Protein AF-A0A077Z0P8-F1 (afdb_monomer)

Foldseek 3Di:
DDDDDDDDDDDDDDDDDDDDDDDDDDDDPPPPPPDDDPDPPPVVVVVVVVVVVVVVVVVVVVVVVVVVVVVVVVVVVVVVVVVVVVVVVVVVVVVVVVVVVVVVVVVVVVVVVVVVVVVVVVVVVVVVVVVVVVVVVVVVVVVVVVVVVVVVVVVVVVVVVVVVVVVVVVVVVPDDPDDDPDPVSVVVVVVVVVVVVVVVVVVVVVVVVVVVVVVVVVVVVVVVVVVVVVVVVVVVVVVVVVVVVVVVVVVVVVVVVVVVVVVVVVVVVVVVVVVVVVVVVVVVVVVVVVVVVVVVVVVVVVVVVVVVVVVVVVVVVVVVVVVVVVVVVVVVVVVVVVVCVVVLDLDDPVPDQAAPPPRHGDDPVFDWDAAPPSNGTHTPVQQVAWFQDDPVGDTTTHGPQVCCVRPVPDDHPPPPDDPPVVVPDD

Mean predicted aligned error: 21.35 Å

Organism: Trichuris trichiura (NCBI:txid36087)

Structure (mmCIF, N/CA/C/O backbone):
data_AF-A0A077Z0P8-F1
#
_entry.id   AF-A0A077Z0P8-F1
#
loop_
_atom_site.group_PDB
_atom_site.id
_atom_site.type_symbol
_atom_site.label_atom_id
_atom_site.label_alt_id
_atom_site.label_comp_id
_atom_site.label_asym_id
_atom_site.label_entity_id
_atom_site.label_seq_id
_atom_site.pdbx_PDB_ins_code
_atom_site.Cartn_x
_atom_site.Cartn_y
_atom_site.Cartn_z
_atom_site.occupancy
_atom_site.B_iso_or_equiv
_atom_site.auth_seq_id
_atom_site.auth_comp_id
_atom_site.auth_asym_id
_atom_site.auth_atom_id
_atom_site.pdbx_PDB_model_num
ATOM 1 N N . MET A 1 1 ? 23.630 9.227 33.279 1.00 38.22 1 MET A N 1
ATOM 2 C CA . MET A 1 1 ? 24.597 8.148 33.569 1.00 38.22 1 MET A CA 1
ATOM 3 C C . MET A 1 1 ? 25.854 8.405 32.758 1.00 38.22 1 MET A C 1
ATOM 5 O O . MET A 1 1 ? 25.753 8.864 31.633 1.00 38.22 1 MET A O 1
ATOM 9 N N . SER A 1 2 ? 26.994 8.218 33.411 1.00 38.59 2 SER A N 1
ATOM 10 C CA . SER A 1 2 ? 28.373 8.540 33.034 1.00 38.59 2 SER A CA 1
ATOM 11 C C . SER A 1 2 ? 28.787 8.212 31.594 1.00 38.59 2 SER A C 1
ATOM 13 O O . SER A 1 2 ? 28.358 7.186 31.083 1.00 38.59 2 SER A O 1
ATOM 15 N N . LEU A 1 3 ? 29.704 9.015 31.022 1.00 38.91 3 LEU A N 1
ATOM 16 C CA . LEU A 1 3 ? 31.008 8.633 30.412 1.00 38.91 3 LEU A CA 1
ATOM 17 C C . LEU A 1 3 ? 31.513 9.781 29.493 1.00 38.91 3 LEU A C 1
ATOM 19 O O . LEU A 1 3 ? 30.817 10.198 28.581 1.00 38.91 3 LEU A O 1
ATOM 23 N N . ARG A 1 4 ? 32.574 10.505 29.899 1.00 39.53 4 ARG A N 1
ATOM 24 C CA . ARG A 1 4 ? 33.998 10.393 29.461 1.00 39.53 4 ARG A CA 1
ATOM 25 C C . ARG A 1 4 ? 34.248 10.967 28.054 1.00 39.53 4 ARG A C 1
ATOM 27 O O . ARG A 1 4 ? 33.752 10.437 27.080 1.00 39.53 4 ARG A O 1
ATOM 34 N N . ARG A 1 5 ? 34.905 12.130 27.919 1.00 34.75 5 ARG A N 1
ATOM 35 C CA . ARG A 1 5 ? 36.378 12.331 27.855 1.00 34.75 5 ARG A CA 1
ATOM 36 C C . ARG A 1 5 ? 37.092 11.320 26.949 1.00 34.75 5 ARG A C 1
ATOM 38 O O . ARG A 1 5 ? 37.347 10.200 27.378 1.00 34.75 5 ARG A O 1
ATOM 45 N N . SER A 1 6 ? 37.548 11.795 25.793 1.00 40.69 6 SER A N 1
ATOM 46 C CA . SER A 1 6 ? 38.670 11.220 25.049 1.00 40.69 6 SER A CA 1
ATOM 47 C C . SER A 1 6 ? 39.516 12.346 24.458 1.00 40.69 6 SER A C 1
ATOM 49 O O . SER A 1 6 ? 39.165 12.999 23.481 1.00 40.69 6 SER A O 1
ATOM 51 N N . SER A 1 7 ? 40.615 12.584 25.157 1.00 35.91 7 SER A N 1
ATOM 52 C CA . SER A 1 7 ? 41.835 13.266 24.750 1.00 35.91 7 SER A CA 1
ATOM 53 C C . SER A 1 7 ? 42.770 12.313 23.995 1.00 35.91 7 SER A C 1
ATOM 55 O O . SER A 1 7 ? 42.754 11.118 24.275 1.00 35.91 7 SER A O 1
ATOM 57 N N . SER A 1 8 ? 43.683 12.901 23.211 1.00 34.12 8 SER A N 1
ATOM 58 C CA . SER A 1 8 ? 44.995 12.364 22.800 1.00 34.12 8 SER A CA 1
ATOM 59 C C . SER A 1 8 ? 45.061 11.397 21.614 1.00 34.12 8 SER A C 1
ATOM 61 O O . SER A 1 8 ? 44.601 10.265 21.699 1.00 34.12 8 SER A O 1
ATOM 63 N N . CYS A 1 9 ? 45.765 11.846 20.568 1.00 35.25 9 CYS A N 1
ATOM 64 C CA . CYS A 1 9 ? 46.967 11.258 19.937 1.00 35.25 9 CYS A CA 1
ATOM 65 C C . CYS A 1 9 ? 47.122 11.937 18.559 1.00 35.25 9 CYS A C 1
ATOM 67 O O . CYS A 1 9 ? 46.126 12.186 17.898 1.00 35.25 9 CYS A O 1
ATOM 69 N N . GLY A 1 10 ? 48.284 12.302 18.032 1.00 32.56 10 GLY A N 1
ATOM 70 C CA . GLY A 1 10 ? 49.670 12.039 18.384 1.00 32.56 10 GLY A CA 1
ATOM 71 C C . GLY A 1 10 ? 50.499 12.307 17.118 1.00 32.56 10 GLY A C 1
ATOM 72 O O . GLY A 1 10 ? 50.055 11.993 16.020 1.00 32.56 10 GLY A O 1
ATOM 73 N N . ASN A 1 11 ? 51.650 12.953 17.303 1.00 33.56 11 ASN A N 1
ATOM 74 C CA . ASN A 1 11 ? 52.749 13.204 16.365 1.00 33.56 11 ASN A CA 1
ATOM 75 C C . ASN A 1 11 ? 52.783 12.389 15.064 1.00 33.56 11 ASN A C 1
ATOM 77 O O . ASN A 1 11 ? 52.779 11.166 15.124 1.00 33.56 11 ASN A O 1
ATOM 81 N N . LEU A 1 12 ? 53.075 13.068 13.950 1.00 36.06 12 LEU A N 1
ATOM 82 C CA . LEU A 1 12 ? 53.905 12.531 12.867 1.00 36.06 12 LEU A CA 1
ATOM 83 C C . LEU A 1 12 ? 54.730 13.667 12.245 1.00 36.06 12 LEU A C 1
ATOM 85 O O . LEU A 1 12 ? 54.319 14.379 11.335 1.00 36.06 12 LEU A O 1
ATOM 89 N N . SER A 1 13 ? 55.921 13.831 12.808 1.00 32.25 13 SER A N 1
ATOM 90 C CA . SER A 1 13 ? 57.097 14.393 12.159 1.00 32.25 13 SER A CA 1
ATOM 91 C C . SER A 1 13 ? 57.524 13.482 11.007 1.00 32.25 13 SER A C 1
ATOM 93 O O . SER A 1 13 ? 57.801 12.307 11.246 1.00 32.25 13 SER A O 1
ATOM 95 N N . CYS A 1 14 ? 57.645 14.018 9.793 1.00 35.28 14 CYS A N 1
ATOM 96 C CA . CYS A 1 14 ? 58.305 13.329 8.688 1.00 35.28 14 CYS A CA 1
ATOM 97 C C . CYS A 1 14 ? 59.230 14.298 7.945 1.00 35.28 14 CYS A C 1
ATOM 99 O O . CYS A 1 14 ? 58.798 15.120 7.142 1.00 35.28 14 CYS A O 1
ATOM 101 N N . SER A 1 15 ? 60.522 14.183 8.245 1.00 39.72 15 SER A N 1
ATOM 102 C CA . SER A 1 15 ? 61.618 14.604 7.372 1.00 39.72 15 SER A CA 1
ATOM 103 C C . SER A 1 15 ? 61.638 13.751 6.099 1.00 39.72 15 SER A C 1
ATOM 105 O O . SER A 1 15 ? 61.259 12.579 6.152 1.00 39.72 15 SER A O 1
ATOM 107 N N . PRO A 1 16 ? 62.249 14.256 5.017 1.00 44.53 16 PRO A N 1
ATOM 108 C CA . PRO A 1 16 ? 63.004 13.385 4.129 1.00 44.53 16 PRO A CA 1
ATOM 109 C C . PRO A 1 16 ? 64.458 13.854 3.997 1.00 44.53 16 PRO A C 1
ATOM 111 O O . PRO A 1 16 ? 64.756 14.946 3.518 1.00 44.53 16 PRO A O 1
ATOM 114 N N . GLN A 1 17 ? 65.370 12.972 4.408 1.00 32.44 17 GLN A N 1
ATOM 115 C CA . GLN A 1 17 ? 66.719 12.876 3.859 1.00 32.44 17 GLN A CA 1
ATOM 116 C C . GLN A 1 17 ? 66.645 12.105 2.533 1.00 32.44 17 GLN A C 1
ATOM 118 O O . GLN A 1 17 ? 66.150 10.983 2.523 1.00 32.44 17 GLN A O 1
ATOM 123 N N . ALA A 1 18 ? 67.171 12.681 1.453 1.00 35.78 18 ALA A N 1
ATOM 124 C CA . ALA A 1 18 ? 67.767 11.988 0.300 1.00 35.78 18 ALA A CA 1
ATOM 125 C C . ALA A 1 18 ? 68.418 13.075 -0.578 1.00 35.78 18 ALA A C 1
ATOM 127 O O . ALA A 1 18 ? 67.741 13.969 -1.069 1.00 35.78 18 ALA A O 1
ATOM 128 N N . ALA A 1 19 ? 69.743 13.218 -0.544 1.00 31.80 19 ALA A N 1
ATOM 129 C CA . ALA A 1 19 ? 70.678 12.522 -1.433 1.00 31.80 19 ALA A CA 1
ATOM 130 C C . ALA A 1 19 ? 70.505 12.958 -2.900 1.00 31.80 19 ALA A C 1
ATOM 132 O O . ALA A 1 19 ? 69.598 12.519 -3.599 1.00 31.80 19 ALA A O 1
ATOM 133 N N . GLY A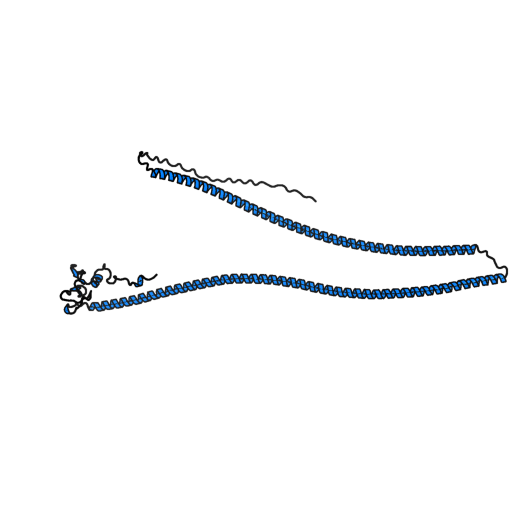 1 20 ? 71.400 13.840 -3.347 1.00 34.22 20 GLY A N 1
ATOM 134 C CA . GLY A 1 20 ? 71.444 14.368 -4.707 1.00 34.22 20 GLY A CA 1
ATOM 135 C C . GLY A 1 20 ? 72.741 15.132 -4.938 1.00 34.22 20 GLY A C 1
ATOM 136 O O . GLY A 1 20 ? 72.753 16.358 -4.979 1.00 34.22 20 GLY A O 1
ATOM 137 N N . GLU A 1 21 ? 73.845 14.390 -5.023 1.00 31.91 21 GLU A N 1
ATOM 138 C CA . GLU A 1 21 ? 75.132 14.868 -5.523 1.00 31.91 21 GLU A CA 1
ATOM 139 C C . GLU A 1 21 ? 74.957 15.480 -6.920 1.00 31.91 21 GLU A C 1
ATOM 141 O O . GLU A 1 21 ? 74.566 14.795 -7.863 1.00 31.91 21 GLU A O 1
ATOM 146 N N . GLN A 1 22 ? 75.292 16.762 -7.083 1.00 36.78 22 GLN A N 1
ATOM 147 C CA . GLN A 1 22 ? 75.538 17.346 -8.400 1.00 36.78 22 GLN A CA 1
ATOM 148 C C . GLN A 1 22 ? 76.934 17.964 -8.450 1.00 36.78 22 GLN A C 1
ATOM 150 O O . GLN A 1 22 ? 77.203 19.056 -7.958 1.00 36.78 22 GLN A O 1
ATOM 155 N N . ALA A 1 23 ? 77.820 17.149 -9.023 1.00 36.00 23 ALA A N 1
ATOM 156 C CA . ALA A 1 23 ? 78.874 17.483 -9.971 1.00 36.00 23 ALA A CA 1
ATOM 157 C C . ALA A 1 23 ? 79.543 18.864 -9.841 1.00 36.00 23 ALA A C 1
ATOM 159 O O . ALA A 1 23 ? 79.061 19.887 -10.323 1.00 36.00 23 ALA A O 1
ATOM 160 N N . LYS A 1 24 ? 80.773 18.824 -9.315 1.00 35.16 24 LYS A N 1
ATOM 161 C CA . LYS A 1 24 ? 81.827 19.814 -9.559 1.00 35.16 24 LYS A CA 1
ATOM 162 C C . LYS A 1 24 ? 81.966 20.070 -11.066 1.00 35.16 24 LYS A C 1
ATOM 164 O O . LYS A 1 24 ? 82.377 19.188 -11.816 1.00 35.16 24 LYS A O 1
ATOM 169 N N . SER A 1 25 ? 81.674 21.294 -11.489 1.00 39.28 25 SER A N 1
ATOM 170 C CA . SER A 1 25 ? 82.058 21.830 -12.795 1.00 39.28 25 SER A CA 1
ATOM 171 C C . SER A 1 25 ? 83.590 21.833 -12.937 1.00 39.28 25 SER A C 1
ATOM 173 O O . SER A 1 25 ? 84.263 22.345 -12.035 1.00 39.28 25 SER A O 1
ATOM 175 N N . PRO A 1 26 ? 84.171 21.310 -14.033 1.00 39.56 26 PRO A N 1
ATOM 176 C CA . PRO A 1 26 ? 85.598 21.435 -14.281 1.00 39.56 26 PRO A CA 1
ATOM 177 C C . PRO A 1 26 ? 85.924 22.879 -14.676 1.00 39.56 26 PRO A C 1
ATOM 179 O O . PRO A 1 26 ? 85.150 23.548 -15.362 1.00 39.56 26 PRO A O 1
ATOM 182 N N . SER A 1 27 ? 87.076 23.356 -14.208 1.00 39.62 27 SER A N 1
ATOM 183 C CA . SER A 1 27 ? 87.611 24.677 -14.519 1.00 39.62 27 SER A CA 1
ATOM 184 C C . SER A 1 27 ? 87.695 24.914 -16.034 1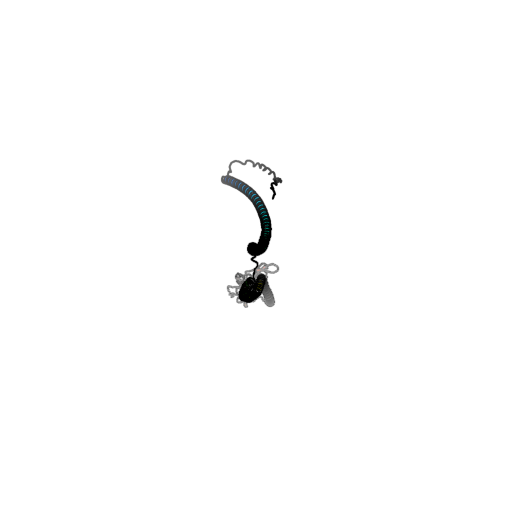.00 39.62 27 SER A C 1
ATOM 186 O O . SER A 1 27 ? 88.035 23.994 -16.788 1.00 39.62 27 SER A O 1
ATOM 188 N N . PRO A 1 28 ? 87.445 26.143 -16.516 1.00 42.84 28 PRO A N 1
ATOM 189 C CA . PRO A 1 28 ? 87.799 26.481 -17.878 1.00 42.84 28 PRO A CA 1
ATOM 190 C C . PRO A 1 28 ? 89.328 26.492 -17.958 1.00 42.84 28 PRO A C 1
ATOM 192 O O . PRO A 1 28 ? 90.009 27.205 -17.218 1.00 42.84 28 PRO A O 1
ATOM 195 N N 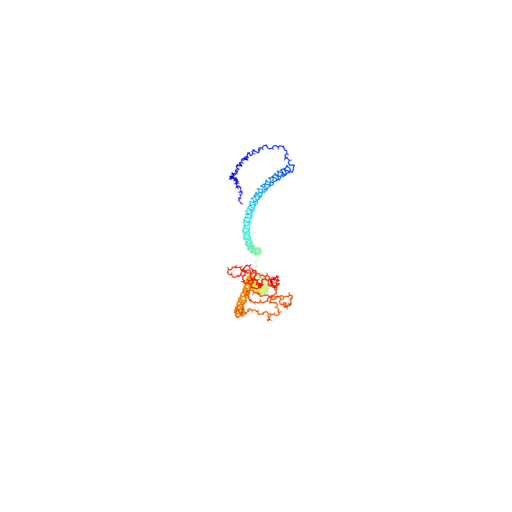. ARG A 1 29 ? 89.882 25.660 -18.845 1.00 41.78 29 ARG A N 1
ATOM 196 C CA . ARG A 1 29 ? 91.283 25.754 -19.254 1.00 41.78 29 ARG A CA 1
ATOM 197 C C . ARG A 1 29 ? 91.538 27.185 -19.724 1.00 41.78 29 ARG A C 1
ATOM 199 O O . ARG A 1 29 ? 90.921 27.629 -20.688 1.00 41.78 29 ARG A O 1
ATOM 206 N N . ASN A 1 30 ? 92.459 27.868 -19.048 1.00 35.59 30 ASN A N 1
ATOM 207 C CA . ASN A 1 30 ? 93.072 29.106 -19.511 1.00 35.59 30 ASN A CA 1
ATOM 208 C C . ASN A 1 30 ? 93.687 28.865 -20.897 1.00 35.59 30 ASN A C 1
ATOM 210 O O . ASN A 1 30 ? 94.819 28.395 -21.009 1.00 35.59 30 ASN A O 1
ATOM 214 N N . PHE A 1 31 ? 92.943 29.182 -21.955 1.00 39.25 31 PHE A N 1
ATOM 215 C CA . PHE A 1 31 ? 93.538 29.474 -23.248 1.00 39.25 31 PHE A CA 1
ATOM 216 C C . PHE A 1 31 ? 94.180 30.852 -23.133 1.00 39.25 31 PHE A C 1
ATOM 218 O O . PHE A 1 31 ? 93.516 31.885 -23.195 1.00 39.25 31 PHE A O 1
ATOM 225 N N . VAL A 1 32 ? 95.493 30.847 -22.917 1.00 36.50 32 VAL A N 1
ATOM 226 C CA . VAL A 1 32 ? 96.351 32.011 -23.116 1.00 36.50 32 VAL A CA 1
ATOM 227 C C . VAL A 1 32 ? 96.310 32.327 -24.610 1.00 36.50 32 VAL A C 1
ATOM 229 O O . VAL A 1 32 ? 97.065 31.758 -25.397 1.00 36.50 32 VAL A O 1
ATOM 232 N N . PHE A 1 33 ? 95.391 33.202 -25.018 1.00 40.00 33 PHE A N 1
ATOM 233 C CA . PHE A 1 33 ? 95.512 33.873 -26.302 1.00 40.00 33 PHE A CA 1
ATOM 234 C C . PHE A 1 33 ? 96.667 34.860 -26.182 1.00 40.00 33 PHE A C 1
ATOM 236 O O . PHE A 1 33 ? 96.630 35.827 -25.418 1.00 40.00 33 PHE A O 1
ATOM 243 N N . ASN A 1 34 ? 97.729 34.543 -26.914 1.00 42.31 34 ASN A N 1
ATOM 244 C CA . ASN A 1 34 ? 98.865 35.411 -27.134 1.00 42.31 34 ASN A CA 1
ATOM 245 C C . ASN A 1 34 ? 98.365 36.805 -27.535 1.00 42.31 34 ASN A C 1
ATOM 247 O O . ASN A 1 34 ? 97.546 36.942 -28.445 1.00 42.31 34 ASN A O 1
ATOM 251 N N . ARG A 1 35 ? 98.868 37.830 -26.841 1.00 37.22 35 ARG A N 1
ATOM 252 C CA . ARG A 1 35 ? 98.646 39.240 -27.160 1.00 37.22 35 ARG A CA 1
ATOM 253 C C . ARG A 1 35 ? 99.106 39.511 -28.592 1.00 37.22 35 ARG A C 1
ATOM 255 O O . ARG A 1 35 ? 100.300 39.650 -28.839 1.00 37.22 35 ARG A O 1
ATOM 262 N N . LEU A 1 36 ? 98.156 39.645 -29.509 1.00 40.66 36 LEU A N 1
ATOM 263 C CA . LEU A 1 36 ? 98.349 40.368 -30.758 1.00 40.66 36 LEU A CA 1
ATOM 264 C C . LEU A 1 36 ? 97.835 41.792 -30.547 1.00 40.66 36 LEU A C 1
ATOM 266 O O . LEU A 1 36 ? 96.640 42.035 -30.428 1.00 40.66 36 LEU A O 1
ATOM 270 N N . SER A 1 37 ? 98.806 42.692 -30.398 1.00 42.97 37 SER A N 1
ATOM 271 C CA . SER A 1 37 ? 98.810 44.078 -30.873 1.00 42.97 37 SER A CA 1
ATOM 272 C C . SER A 1 37 ? 97.456 44.782 -31.047 1.00 42.97 37 SER A C 1
ATOM 274 O O . SER A 1 37 ? 96.727 44.571 -32.014 1.00 42.97 37 SER A O 1
ATOM 276 N N . SER A 1 38 ? 97.235 45.750 -30.162 1.00 44.50 38 SER A N 1
ATOM 277 C CA . SER A 1 38 ? 96.490 46.991 -30.384 1.00 44.50 38 SER A CA 1
ATOM 278 C C . SER A 1 38 ? 96.561 47.496 -31.836 1.00 44.50 38 SER A C 1
ATOM 280 O O . SER A 1 38 ? 97.619 47.963 -32.258 1.00 44.50 38 SER A O 1
ATOM 282 N N . SER A 1 39 ? 95.458 47.386 -32.592 1.00 48.31 39 SER A N 1
ATOM 283 C CA . SER A 1 39 ? 95.096 48.242 -33.754 1.00 48.31 39 SER A CA 1
ATOM 284 C C . SER A 1 39 ? 93.914 47.728 -34.602 1.00 48.31 39 SER A C 1
ATOM 286 O O . SER A 1 39 ? 93.528 48.407 -35.547 1.00 48.31 39 SER A O 1
ATOM 288 N N . LEU A 1 40 ? 93.264 46.607 -34.258 1.00 51.81 40 LEU A N 1
ATOM 289 C CA . LEU A 1 40 ? 92.013 46.162 -34.904 1.00 51.81 40 LEU A CA 1
ATOM 290 C C . LEU A 1 40 ? 90.868 45.944 -33.901 1.00 51.81 40 LEU A C 1
ATOM 292 O O . LEU A 1 40 ? 90.153 44.944 -33.950 1.00 51.81 40 LEU A O 1
ATOM 296 N N . ASN A 1 41 ? 90.655 46.905 -33.000 1.00 55.72 41 ASN A N 1
ATOM 297 C CA . ASN A 1 41 ? 89.389 46.983 -32.272 1.00 55.72 41 ASN A CA 1
ATOM 298 C C . ASN A 1 41 ? 88.320 47.474 -33.247 1.00 55.72 41 ASN A C 1
ATOM 300 O O . ASN A 1 41 ? 88.076 48.668 -33.384 1.00 55.72 41 ASN A O 1
ATOM 304 N N . CYS A 1 42 ? 87.715 46.545 -33.979 1.00 71.12 42 CYS A N 1
ATOM 305 C CA . CYS A 1 42 ? 86.499 46.841 -34.710 1.00 71.12 42 CYS A CA 1
ATOM 306 C C . CYS A 1 42 ? 85.419 47.170 -33.671 1.00 71.12 42 CYS A C 1
ATOM 308 O O . CYS A 1 42 ? 84.979 46.274 -32.947 1.00 71.12 42 CYS A O 1
ATOM 310 N N . ASP A 1 43 ? 84.999 48.436 -33.587 1.00 74.50 43 ASP A N 1
ATOM 311 C CA . ASP A 1 43 ? 83.938 48.881 -32.669 1.00 74.50 43 ASP A CA 1
ATOM 312 C C . ASP A 1 43 ? 82.670 48.032 -32.824 1.00 74.50 43 ASP A C 1
ATOM 314 O O . ASP A 1 43 ? 81.973 47.751 -31.851 1.00 74.50 43 ASP A O 1
ATOM 318 N N . MET A 1 44 ? 82.399 47.540 -34.038 1.00 74.81 44 MET A N 1
ATOM 319 C CA . MET A 1 44 ? 81.317 46.587 -34.274 1.00 74.81 44 MET A CA 1
ATOM 320 C C . MET A 1 44 ? 81.549 45.261 -33.544 1.00 74.81 44 MET A C 1
ATOM 322 O O . MET A 1 44 ? 80.619 44.772 -32.914 1.00 74.81 44 MET A O 1
ATOM 326 N N . CYS A 1 45 ? 82.758 44.691 -33.567 1.00 80.06 45 CYS A N 1
ATOM 327 C CA . CYS A 1 45 ? 83.072 43.448 -32.852 1.00 80.06 45 CYS A CA 1
ATOM 328 C C . CYS A 1 45 ? 82.965 43.612 -31.331 1.00 80.06 45 CYS A C 1
ATOM 330 O O . CYS A 1 45 ? 82.372 42.753 -30.687 1.00 80.06 45 CYS A O 1
ATOM 332 N N . VAL A 1 46 ? 83.448 44.726 -30.767 1.00 82.50 46 VAL A N 1
ATOM 333 C CA . VAL A 1 46 ? 83.311 45.020 -29.325 1.00 82.50 46 VAL A CA 1
ATOM 334 C C . VAL A 1 46 ? 81.837 45.202 -28.943 1.00 82.50 46 VAL A C 1
ATOM 336 O O . VAL A 1 46 ? 81.383 44.668 -27.932 1.00 82.50 46 VAL A O 1
ATOM 339 N N . ASN A 1 47 ? 81.050 45.887 -29.780 1.00 83.81 47 ASN A N 1
ATOM 340 C CA . ASN A 1 47 ? 79.606 46.023 -29.579 1.00 83.81 47 ASN A CA 1
ATOM 341 C C . ASN A 1 47 ? 78.864 44.682 -29.706 1.00 83.81 47 ASN A C 1
ATOM 343 O O . ASN A 1 47 ? 77.939 44.424 -28.935 1.00 83.81 47 ASN A O 1
ATOM 347 N N . TYR A 1 48 ? 79.250 43.818 -30.650 1.00 85.25 48 TYR A N 1
ATOM 348 C CA . TYR A 1 48 ? 78.688 42.471 -30.773 1.00 85.25 48 TYR A CA 1
ATOM 349 C C . TYR A 1 48 ? 79.054 41.597 -29.576 1.00 85.25 48 TYR A C 1
ATOM 351 O O . TYR A 1 48 ? 78.184 40.891 -29.076 1.00 85.25 48 TYR A O 1
ATOM 359 N N . GLU A 1 49 ? 80.287 41.676 -29.075 1.00 87.75 49 GLU A N 1
ATOM 360 C CA . GLU A 1 49 ? 80.719 40.957 -27.876 1.00 87.75 49 GLU A CA 1
ATOM 361 C C . GLU A 1 49 ? 79.969 41.446 -26.630 1.00 87.75 49 GLU A C 1
ATOM 363 O O . GLU A 1 49 ? 79.437 40.632 -25.879 1.00 87.75 49 GLU A O 1
ATOM 368 N N . SER A 1 50 ? 79.817 42.763 -26.455 1.00 88.06 50 SER A N 1
ATOM 369 C CA . SER A 1 50 ? 79.025 43.339 -25.362 1.00 88.06 50 SER A CA 1
ATOM 370 C C . SER A 1 50 ? 77.552 42.916 -25.433 1.00 88.06 50 SER A C 1
ATOM 372 O O . SER A 1 50 ? 76.990 42.469 -24.432 1.00 88.06 50 SER A O 1
ATOM 374 N N . ARG A 1 51 ? 76.925 42.966 -26.620 1.00 90.88 51 ARG A N 1
ATOM 375 C CA . ARG A 1 51 ? 75.551 42.467 -26.822 1.00 90.88 51 ARG A CA 1
ATOM 376 C C . ARG A 1 51 ? 75.446 40.966 -26.564 1.00 90.88 51 ARG A C 1
ATOM 378 O O . ARG A 1 51 ? 74.477 40.532 -25.953 1.00 90.88 51 ARG A O 1
ATOM 385 N N . LEU A 1 52 ? 76.427 40.173 -26.993 1.00 91.06 52 LEU A N 1
ATOM 386 C CA . LEU A 1 52 ? 76.460 38.733 -26.744 1.00 91.06 52 LEU A CA 1
ATOM 387 C C . LEU A 1 52 ? 76.556 38.433 -25.245 1.00 91.06 52 LEU A C 1
ATOM 389 O O . LEU A 1 52 ? 75.813 37.587 -24.759 1.00 91.06 52 LEU A O 1
ATOM 393 N N . GLN A 1 53 ? 77.402 39.152 -24.503 1.00 92.12 53 GLN A N 1
ATOM 394 C CA . GLN A 1 53 ? 77.497 39.030 -23.045 1.00 92.12 53 GLN A CA 1
ATOM 395 C C . GLN A 1 53 ? 76.181 39.421 -22.359 1.00 92.12 53 GLN A C 1
ATOM 397 O O . GLN A 1 53 ? 75.714 38.697 -21.482 1.00 92.12 53 GLN A O 1
ATOM 402 N N . GLN A 1 54 ? 75.528 40.504 -22.797 1.00 92.69 54 GLN A N 1
ATOM 403 C CA . GLN A 1 54 ? 74.196 40.883 -22.306 1.00 92.69 54 GLN A CA 1
ATOM 404 C C . GLN A 1 54 ? 73.154 39.790 -22.589 1.00 92.69 54 GLN A C 1
ATOM 406 O O . GLN A 1 54 ? 72.368 39.437 -21.704 1.00 92.69 54 GLN A O 1
ATOM 411 N N . TYR A 1 55 ? 73.167 39.202 -23.789 1.00 92.56 55 TYR A N 1
ATOM 412 C CA . TYR A 1 55 ? 72.284 38.086 -24.123 1.00 92.56 55 TYR A CA 1
ATOM 413 C C . TYR A 1 55 ? 72.575 36.849 -23.271 1.00 92.56 55 TYR A C 1
ATOM 415 O O . TYR A 1 55 ? 71.645 36.265 -22.728 1.00 92.56 55 TYR A O 1
ATOM 423 N N . GLN A 1 56 ? 73.838 36.495 -23.050 1.00 93.44 56 GLN A N 1
ATOM 424 C CA . GLN A 1 56 ? 74.209 35.370 -22.188 1.00 93.44 56 GLN A CA 1
ATOM 425 C C . GLN A 1 56 ? 73.818 35.601 -20.721 1.00 93.44 56 GLN A C 1
ATOM 427 O O . GLN A 1 56 ? 73.348 34.679 -20.052 1.00 93.44 56 GLN A O 1
ATOM 432 N N . GLU A 1 57 ? 73.970 36.821 -20.199 1.00 93.44 57 GLU A N 1
ATOM 433 C CA . GLU A 1 57 ? 73.572 37.130 -18.825 1.00 93.44 57 GLU A CA 1
ATOM 434 C C . GLU A 1 57 ? 72.045 37.127 -18.660 1.00 93.44 57 GLU A C 1
ATOM 436 O O . GLU A 1 57 ? 71.527 36.577 -17.683 1.00 93.44 57 GLU A O 1
ATOM 441 N N . SER A 1 58 ? 71.309 37.669 -19.634 1.00 94.12 58 SER A N 1
ATOM 442 C CA . SER A 1 58 ? 69.841 37.593 -19.655 1.00 94.12 58 SER A CA 1
ATOM 443 C C . SER A 1 58 ? 69.337 36.154 -19.801 1.00 94.12 58 SER A C 1
ATOM 445 O O . SER A 1 58 ? 68.441 35.756 -19.059 1.00 94.12 58 SER A O 1
ATOM 447 N N . GLU A 1 59 ? 69.962 35.335 -20.651 1.00 93.94 59 GLU A N 1
ATOM 448 C CA . GLU A 1 59 ? 69.674 33.904 -20.764 1.00 93.94 59 GLU A CA 1
ATOM 449 C C . GLU A 1 59 ? 69.923 33.188 -19.430 1.00 93.94 59 GLU A C 1
ATOM 451 O O . GLU A 1 59 ? 69.086 32.408 -18.976 1.00 93.94 59 GLU A O 1
ATOM 456 N N . ARG A 1 60 ? 71.039 33.481 -18.748 1.00 94.50 60 ARG A N 1
ATOM 457 C CA . ARG A 1 60 ? 71.347 32.897 -17.436 1.00 94.50 60 ARG A CA 1
ATOM 458 C C . ARG A 1 60 ? 70.311 33.286 -16.381 1.00 94.50 60 ARG A C 1
ATOM 460 O O . ARG A 1 60 ? 69.890 32.417 -15.616 1.00 94.50 60 ARG A O 1
ATOM 467 N N . ARG A 1 61 ? 69.875 34.551 -16.348 1.00 95.44 61 ARG A N 1
ATOM 468 C CA . ARG A 1 61 ? 68.807 35.014 -15.442 1.00 95.44 61 ARG A CA 1
ATOM 469 C C . ARG A 1 61 ? 67.480 34.325 -15.744 1.00 95.44 61 ARG A C 1
ATOM 471 O O . ARG A 1 61 ? 66.847 33.829 -14.817 1.00 95.44 61 ARG A O 1
ATOM 478 N N . LEU A 1 62 ? 67.094 34.230 -17.016 1.00 95.44 62 LEU A N 1
ATOM 479 C CA . LEU A 1 62 ? 65.873 33.536 -17.433 1.00 95.44 62 LEU A CA 1
ATOM 480 C C . LEU A 1 62 ? 65.923 32.045 -17.085 1.00 95.44 62 LEU A C 1
ATOM 482 O O . LEU A 1 62 ? 64.939 31.511 -16.584 1.00 95.44 62 LEU A O 1
ATOM 486 N N . ARG A 1 63 ? 67.071 31.378 -17.265 1.00 95.88 63 ARG A N 1
ATOM 487 C CA . ARG A 1 63 ? 67.262 29.979 -16.847 1.00 95.88 63 ARG A CA 1
ATOM 488 C C . ARG A 1 63 ? 67.106 29.818 -15.336 1.00 95.88 63 ARG A C 1
ATOM 490 O O . ARG A 1 63 ? 66.388 28.924 -14.910 1.00 95.88 63 ARG A O 1
ATOM 497 N N . GLN A 1 64 ? 67.711 30.694 -14.531 1.00 96.00 64 GLN A N 1
ATOM 498 C CA . GLN A 1 64 ? 67.548 30.669 -13.071 1.00 96.00 64 GLN A CA 1
ATOM 499 C C . GLN A 1 64 ? 66.091 30.898 -12.652 1.00 96.00 64 GLN A C 1
ATOM 501 O O . GLN A 1 64 ? 65.584 30.155 -11.816 1.00 96.00 64 GLN A O 1
ATOM 506 N N . GLN A 1 65 ? 65.407 31.873 -13.260 1.00 96.75 65 GLN A N 1
ATOM 507 C CA . GLN A 1 65 ? 63.984 32.129 -13.023 1.00 96.75 65 GLN A CA 1
ATOM 508 C C . GLN A 1 65 ? 63.106 30.943 -13.437 1.00 96.75 65 GLN A C 1
ATOM 510 O O . GLN A 1 65 ? 62.162 30.597 -12.735 1.00 96.75 65 GLN A O 1
ATOM 515 N N . LEU A 1 66 ? 63.423 30.280 -14.551 1.00 95.62 66 LEU A N 1
ATOM 516 C CA . LEU A 1 66 ? 62.714 29.080 -14.982 1.00 95.62 66 LEU A CA 1
ATOM 517 C C . LEU A 1 66 ? 62.885 27.951 -13.961 1.00 95.62 66 LEU A C 1
ATOM 519 O O . LEU A 1 66 ? 61.902 27.313 -13.600 1.00 95.62 66 LEU A O 1
ATOM 523 N N . THR A 1 67 ? 64.100 27.734 -13.451 1.00 96.31 67 THR A N 1
ATOM 524 C CA . THR A 1 67 ? 64.360 26.703 -12.436 1.00 96.31 67 THR A CA 1
ATOM 525 C C . THR A 1 67 ? 63.653 27.008 -11.113 1.00 96.31 67 THR A C 1
ATOM 527 O O . THR A 1 67 ? 63.078 26.105 -10.508 1.00 96.31 67 THR A O 1
ATOM 530 N N . THR A 1 68 ? 63.632 28.267 -10.657 1.00 96.75 68 THR A N 1
ATOM 531 C CA . THR A 1 68 ? 62.898 28.632 -9.432 1.00 96.75 68 THR A CA 1
ATOM 532 C C . THR A 1 68 ? 61.393 28.457 -9.606 1.00 96.75 68 THR A C 1
ATOM 534 O O . THR A 1 68 ? 60.749 27.903 -8.717 1.00 96.75 68 THR A O 1
ATOM 537 N N . LEU A 1 69 ? 60.837 28.853 -10.756 1.00 95.88 69 LEU A N 1
ATOM 538 C CA . LEU A 1 69 ? 59.425 28.640 -11.076 1.00 95.88 69 LEU A CA 1
ATOM 539 C C . LEU A 1 69 ? 59.074 27.152 -11.186 1.00 95.88 69 LEU A C 1
ATOM 541 O O . LEU A 1 69 ? 58.008 26.755 -10.725 1.00 95.88 69 LEU A O 1
ATOM 545 N N . GLN A 1 70 ? 59.957 26.321 -11.745 1.00 96.62 70 GLN A N 1
ATOM 546 C CA . GLN A 1 70 ? 59.770 24.868 -11.798 1.00 96.62 70 GLN A CA 1
ATOM 547 C C . GLN A 1 70 ? 59.740 24.250 -10.396 1.00 96.62 70 GLN A C 1
ATOM 549 O O . GLN A 1 70 ? 58.819 23.499 -10.088 1.00 96.62 70 GLN A O 1
ATOM 554 N N . ASN A 1 71 ? 60.682 24.617 -9.524 1.00 96.50 71 ASN A N 1
ATOM 555 C CA . ASN A 1 71 ? 60.708 24.125 -8.144 1.00 96.50 71 ASN A CA 1
ATOM 556 C C . ASN A 1 71 ? 59.458 24.553 -7.362 1.00 96.50 71 ASN A C 1
ATOM 558 O O . ASN A 1 71 ? 58.871 23.741 -6.651 1.00 96.50 71 ASN A O 1
ATOM 562 N N . LEU A 1 72 ? 59.023 25.805 -7.530 1.00 96.94 72 LEU A N 1
ATOM 563 C CA . LEU A 1 72 ? 57.797 26.319 -6.917 1.00 96.94 72 LEU A CA 1
ATOM 564 C C . LEU A 1 72 ? 56.555 25.573 -7.437 1.00 96.94 72 LEU A C 1
ATOM 566 O O . LEU A 1 72 ? 55.647 25.259 -6.674 1.00 96.94 72 LEU A O 1
ATOM 570 N N . ASN A 1 73 ? 56.519 25.258 -8.735 1.00 95.88 73 ASN A N 1
ATOM 571 C CA . ASN A 1 73 ? 55.428 24.501 -9.342 1.00 95.88 73 ASN A CA 1
ATOM 572 C C . ASN A 1 73 ? 55.343 23.075 -8.780 1.00 95.88 73 ASN A C 1
ATOM 574 O O . ASN A 1 73 ? 54.251 22.621 -8.447 1.00 95.88 73 ASN A O 1
ATOM 578 N N . GLU A 1 74 ? 56.479 22.390 -8.624 1.00 96.19 74 GLU A N 1
ATOM 579 C CA . GLU A 1 74 ? 56.518 21.060 -8.006 1.00 96.19 74 GLU A CA 1
ATOM 580 C C . GLU A 1 74 ? 56.119 21.101 -6.525 1.00 96.19 74 GLU A C 1
ATOM 582 O O . GLU A 1 74 ? 55.323 20.269 -6.090 1.00 96.19 74 GLU A O 1
ATOM 587 N N . GLN A 1 75 ? 56.557 22.113 -5.768 1.00 96.62 75 GLN A N 1
ATOM 588 C CA . GLN A 1 75 ? 56.100 22.320 -4.389 1.00 96.62 75 GLN A CA 1
ATOM 589 C C . GLN A 1 75 ? 54.576 22.485 -4.323 1.00 96.62 75 GLN A C 1
ATOM 591 O O . GLN A 1 75 ? 53.910 21.714 -3.630 1.00 96.62 75 GLN A O 1
ATOM 596 N N . TYR A 1 76 ? 53.995 23.381 -5.125 1.00 96.75 76 TYR A N 1
ATOM 597 C CA . TYR A 1 76 ? 52.542 23.561 -5.149 1.00 96.75 76 TYR A CA 1
ATOM 598 C C . TYR A 1 76 ? 51.781 22.315 -5.607 1.00 96.75 76 TYR A C 1
ATOM 600 O O . TYR A 1 76 ? 50.689 22.053 -5.105 1.00 96.75 76 TYR A O 1
ATOM 608 N N . LYS A 1 77 ? 52.334 21.508 -6.520 1.00 97.00 77 LYS A N 1
ATOM 609 C CA . LYS A 1 77 ? 51.735 20.211 -6.874 1.00 97.00 77 LYS A CA 1
ATOM 610 C C . LYS A 1 77 ? 51.703 19.265 -5.677 1.00 97.00 77 LYS A C 1
ATOM 612 O O . LYS A 1 77 ? 50.674 18.627 -5.450 1.00 97.00 77 LYS A O 1
ATOM 617 N N . THR A 1 78 ? 52.796 19.176 -4.916 1.00 97.12 78 THR A N 1
ATOM 618 C CA . THR A 1 78 ? 52.855 18.312 -3.728 1.00 97.12 78 THR A CA 1
ATOM 619 C C . THR A 1 78 ? 51.886 18.772 -2.642 1.00 97.12 78 THR A C 1
ATOM 621 O O . THR A 1 78 ? 51.098 17.956 -2.164 1.00 97.12 78 THR A O 1
ATOM 624 N N . GLU A 1 79 ? 51.839 20.069 -2.335 1.00 97.25 79 GLU A N 1
ATOM 625 C CA . GLU A 1 79 ? 50.896 20.642 -1.365 1.00 97.25 79 GLU A CA 1
ATOM 626 C C . GLU A 1 79 ? 49.443 20.428 -1.799 1.00 97.25 79 GLU A C 1
ATOM 628 O O . GLU A 1 79 ? 48.629 19.938 -1.020 1.00 97.25 79 GLU A O 1
ATOM 633 N N . LEU A 1 80 ? 49.125 20.677 -3.075 1.00 96.75 80 LEU A N 1
ATOM 634 C CA . LEU A 1 80 ? 47.788 20.435 -3.615 1.00 96.75 80 LEU A CA 1
ATOM 635 C C . LEU A 1 80 ? 47.392 18.954 -3.527 1.00 96.75 80 LEU A C 1
ATOM 637 O O . LEU A 1 80 ? 46.226 18.638 -3.293 1.00 96.75 80 LEU A O 1
ATOM 641 N N . SER A 1 81 ? 48.339 18.034 -3.727 1.00 96.56 81 SER A N 1
ATOM 642 C CA . SER A 1 81 ? 48.078 16.598 -3.592 1.00 96.56 81 SER A CA 1
ATOM 643 C C . SER A 1 81 ? 47.818 16.187 -2.138 1.00 96.56 81 SER A C 1
ATOM 645 O O . SER A 1 81 ? 46.895 15.410 -1.891 1.00 96.56 81 SER A O 1
ATOM 647 N N . ALA A 1 82 ? 48.561 16.756 -1.184 1.00 97.25 82 ALA A N 1
ATOM 648 C CA . ALA A 1 82 ? 48.377 16.512 0.242 1.00 97.25 82 ALA A CA 1
ATOM 649 C C . ALA A 1 82 ? 47.034 17.069 0.736 1.00 97.25 82 ALA A C 1
ATOM 651 O O . ALA A 1 82 ? 46.287 16.359 1.408 1.00 97.25 82 ALA A O 1
ATOM 652 N N . GLU A 1 83 ? 46.675 18.286 0.320 1.00 96.50 83 GLU A N 1
ATOM 653 C CA . GLU A 1 83 ? 45.402 18.920 0.674 1.00 96.50 83 GLU A CA 1
ATOM 654 C C . GLU A 1 83 ? 44.205 18.136 0.111 1.00 96.50 83 GLU A C 1
ATOM 656 O O . GLU A 1 83 ? 43.205 17.922 0.794 1.00 96.50 83 GLU A O 1
ATOM 661 N N . ARG A 1 84 ? 44.313 17.625 -1.126 1.00 97.12 84 ARG A N 1
ATOM 662 C CA . ARG A 1 84 ? 43.288 16.746 -1.721 1.00 97.12 84 ARG A CA 1
ATOM 663 C C . ARG A 1 84 ? 43.106 15.455 -0.931 1.00 97.12 84 ARG A C 1
ATOM 665 O O . ARG A 1 84 ? 41.972 14.998 -0.787 1.00 97.12 84 ARG A O 1
ATOM 672 N N . LEU A 1 85 ? 44.197 14.866 -0.442 1.00 97.25 85 LEU A N 1
ATOM 673 C CA . LEU A 1 85 ? 44.136 13.655 0.369 1.00 97.25 85 LEU A CA 1
ATOM 674 C C . LEU A 1 85 ? 43.480 13.940 1.727 1.00 97.25 85 LEU A C 1
ATOM 676 O O . LEU A 1 85 ? 42.520 13.264 2.079 1.00 97.25 85 LEU A O 1
ATOM 680 N N . GLN A 1 86 ? 43.901 15.000 2.423 1.00 97.06 86 GLN A N 1
ATOM 681 C CA . GLN A 1 86 ? 43.286 15.414 3.690 1.00 97.06 86 GLN A CA 1
ATOM 682 C C . GLN A 1 86 ? 41.799 15.745 3.538 1.00 97.06 86 GLN A C 1
ATOM 684 O O . GLN A 1 86 ? 40.980 15.365 4.377 1.00 97.06 86 GLN A O 1
ATOM 689 N N . ARG A 1 87 ? 41.416 16.412 2.446 1.00 97.00 87 ARG A N 1
ATOM 690 C CA . ARG A 1 87 ? 40.010 16.676 2.139 1.00 97.00 87 ARG A CA 1
ATOM 691 C C . ARG A 1 87 ? 39.219 15.382 1.952 1.00 97.00 87 ARG A C 1
ATOM 693 O O . ARG A 1 87 ? 38.133 15.252 2.504 1.00 97.00 87 ARG A O 1
ATOM 700 N N . LYS A 1 88 ? 39.768 14.409 1.226 1.00 97.31 88 LYS A N 1
ATOM 701 C CA . LYS A 1 88 ? 39.121 13.105 1.043 1.00 97.31 88 LYS A CA 1
ATOM 702 C C . LYS A 1 88 ? 38.965 12.360 2.374 1.00 97.31 88 LYS A C 1
ATOM 704 O O . LYS A 1 88 ? 37.901 11.802 2.639 1.00 97.31 88 LYS A O 1
ATOM 709 N N . ASP A 1 89 ? 39.992 12.384 3.220 1.00 97.38 89 ASP A N 1
ATOM 710 C CA . ASP A 1 89 ? 39.967 11.720 4.525 1.00 97.38 89 ASP A CA 1
ATOM 711 C C . ASP A 1 89 ? 38.940 12.375 5.458 1.00 97.38 89 ASP A C 1
ATOM 713 O O . ASP A 1 89 ? 38.122 11.681 6.064 1.00 97.38 89 ASP A O 1
ATOM 717 N N . THR A 1 90 ? 38.903 13.710 5.515 1.00 96.88 90 THR A N 1
ATOM 718 C CA . THR A 1 90 ? 37.911 14.453 6.312 1.00 96.88 90 THR A CA 1
ATOM 719 C C . THR A 1 90 ? 36.485 14.257 5.801 1.00 96.88 90 THR A C 1
ATOM 721 O O . THR A 1 90 ? 35.589 14.026 6.610 1.00 96.88 90 THR A O 1
ATOM 724 N N . GLU A 1 91 ? 36.257 14.262 4.485 1.00 97.56 91 GLU A N 1
ATOM 725 C CA . GLU A 1 91 ? 34.948 13.952 3.894 1.00 97.56 91 GLU A CA 1
ATOM 726 C C . GLU A 1 91 ? 34.499 12.525 4.257 1.00 97.56 91 GLU A C 1
ATOM 728 O O . GLU A 1 91 ? 33.346 12.324 4.643 1.00 97.56 91 GLU A O 1
ATOM 733 N N . SER A 1 92 ? 35.410 11.545 4.243 1.00 97.12 92 SER A N 1
ATOM 734 C CA . SER A 1 92 ? 35.106 10.165 4.651 1.00 97.12 92 SER A CA 1
ATOM 735 C C . SER A 1 92 ? 34.812 10.030 6.155 1.00 97.12 92 SER A C 1
ATOM 737 O O . SER A 1 92 ? 33.893 9.311 6.561 1.00 97.12 92 SER A O 1
ATOM 739 N N . ALA A 1 93 ? 35.526 10.779 6.999 1.00 97.69 93 ALA A N 1
ATOM 740 C CA . ALA A 1 93 ? 35.285 10.818 8.438 1.00 97.69 93 ALA A CA 1
ATOM 741 C C . ALA A 1 93 ? 33.933 11.475 8.759 1.00 97.69 93 ALA A C 1
ATOM 743 O O . ALA A 1 93 ? 33.173 10.961 9.577 1.00 97.69 93 ALA A O 1
ATOM 744 N N . LEU A 1 94 ? 33.585 12.568 8.072 1.00 97.25 94 LEU A N 1
ATOM 745 C CA . LEU A 1 94 ? 32.283 13.223 8.218 1.00 97.25 94 LEU A CA 1
ATOM 746 C C . LEU A 1 94 ? 31.138 12.330 7.734 1.00 97.25 94 LEU A C 1
ATOM 748 O O . LEU A 1 94 ? 30.084 12.291 8.366 1.00 97.25 94 LEU A O 1
ATOM 752 N N . GLN A 1 95 ? 31.350 11.589 6.646 1.00 97.06 95 GLN A N 1
ATOM 753 C CA . GLN A 1 95 ? 30.388 10.622 6.126 1.00 97.06 95 GLN A CA 1
ATOM 754 C C . GLN A 1 95 ? 30.101 9.511 7.148 1.00 97.06 95 GLN A C 1
ATOM 756 O O . GLN A 1 95 ? 28.944 9.291 7.498 1.00 97.06 95 GLN A O 1
ATOM 761 N N . SER A 1 96 ? 31.144 8.875 7.687 1.00 97.19 96 SER A N 1
ATOM 762 C CA . SER A 1 96 ? 30.986 7.815 8.696 1.00 97.19 96 SER A CA 1
ATOM 763 C C . SER A 1 96 ? 30.374 8.325 10.007 1.00 97.19 96 SER A C 1
ATOM 765 O O . SER A 1 96 ? 29.543 7.647 10.614 1.00 97.19 96 SER A O 1
ATOM 767 N N . LEU A 1 97 ? 30.722 9.545 10.432 1.00 97.62 97 LEU A N 1
ATOM 768 C CA . LEU A 1 97 ? 30.106 10.172 11.599 1.00 97.62 97 LEU A CA 1
ATOM 769 C C . LEU A 1 97 ? 28.617 10.447 11.364 1.00 97.62 97 LEU A C 1
ATOM 771 O O . LEU A 1 97 ? 27.813 10.184 12.257 1.00 97.62 97 LEU A O 1
ATOM 775 N N . ARG A 1 98 ? 28.240 10.934 10.173 1.00 97.75 98 ARG A N 1
ATOM 776 C CA . ARG A 1 98 ? 26.834 11.158 9.814 1.00 97.75 98 ARG A CA 1
ATOM 777 C C . ARG A 1 98 ? 26.035 9.861 9.888 1.00 97.75 98 ARG A C 1
ATOM 779 O O . ARG A 1 98 ? 25.008 9.839 10.553 1.00 97.75 98 ARG A O 1
ATOM 786 N N . GLU A 1 99 ? 26.535 8.788 9.282 1.00 97.50 99 GLU A N 1
ATOM 787 C CA . GLU A 1 99 ? 25.881 7.471 9.304 1.00 97.50 99 GLU A CA 1
ATOM 788 C C . GLU A 1 99 ? 25.716 6.935 10.735 1.00 97.50 99 GLU A C 1
ATOM 790 O O . GLU A 1 99 ? 24.662 6.410 11.097 1.00 97.50 99 GLU A O 1
ATOM 795 N N . SER A 1 100 ? 26.733 7.114 11.585 1.00 97.69 100 SER A N 1
ATOM 796 C CA . SER A 1 100 ? 26.675 6.726 12.998 1.00 97.69 100 SER A CA 1
ATOM 797 C C . SER A 1 100 ? 25.611 7.514 13.773 1.00 97.69 100 SER A C 1
ATOM 799 O O . SER A 1 100 ? 24.816 6.927 14.510 1.00 97.69 100 SER A O 1
ATOM 801 N N . VAL A 1 101 ? 25.549 8.835 13.577 1.00 97.56 101 VAL A N 1
ATOM 802 C CA . VAL A 1 101 ? 24.554 9.703 14.225 1.00 97.56 101 VAL A CA 1
ATOM 803 C C . VAL A 1 101 ? 23.143 9.400 13.722 1.00 97.56 101 VAL A C 1
ATOM 805 O O . VAL A 1 101 ? 22.226 9.318 14.534 1.00 97.56 101 VAL A O 1
ATOM 808 N N . GLU A 1 102 ? 22.956 9.184 12.419 1.00 97.31 102 GLU A N 1
ATOM 809 C CA . GLU A 1 102 ? 21.666 8.790 11.838 1.00 97.31 102 GLU A CA 1
ATOM 810 C C . GLU A 1 102 ? 21.171 7.469 12.437 1.00 97.31 102 GLU A C 1
ATOM 812 O O . GLU A 1 102 ? 20.019 7.379 12.866 1.00 97.31 102 GLU A O 1
ATOM 817 N N . LYS A 1 103 ? 22.059 6.475 12.568 1.00 97.31 103 LYS A N 1
ATOM 818 C CA . LYS A 1 103 ? 21.734 5.198 13.209 1.00 97.31 103 LYS A CA 1
ATOM 819 C C . LYS A 1 103 ? 21.340 5.378 14.678 1.00 97.31 103 LYS A C 1
ATOM 821 O O . LYS A 1 103 ? 20.317 4.848 15.104 1.00 97.31 103 LYS A O 1
ATOM 826 N N . GLN A 1 104 ? 22.104 6.153 15.448 1.00 97.69 104 GLN A N 1
ATOM 827 C CA . GLN A 1 104 ? 21.780 6.433 16.852 1.00 97.69 104 GLN A CA 1
ATOM 828 C C . GLN A 1 104 ? 20.458 7.198 17.004 1.00 97.69 104 GLN A C 1
ATOM 830 O O . GLN A 1 104 ? 19.682 6.925 17.923 1.00 97.69 104 GLN A O 1
ATOM 835 N N . LEU A 1 105 ? 20.173 8.142 16.105 1.00 97.38 105 LEU A N 1
ATOM 836 C CA . LEU A 1 105 ? 18.913 8.882 16.088 1.00 97.38 105 LEU A CA 1
ATOM 837 C C . LEU A 1 105 ? 17.728 7.953 15.791 1.00 97.38 105 LEU A C 1
ATOM 839 O O . LEU A 1 105 ? 16.674 8.073 16.412 1.00 97.38 105 LEU A O 1
ATOM 843 N N . GLN A 1 106 ? 17.910 6.992 14.885 1.00 96.81 106 GLN A N 1
ATOM 844 C CA . GLN A 1 106 ? 16.897 5.987 14.587 1.00 96.81 106 GLN A CA 1
ATOM 845 C C . GLN A 1 106 ? 16.650 5.057 15.784 1.00 96.81 106 GLN A C 1
ATOM 847 O O . GLN A 1 106 ? 15.506 4.909 16.209 1.00 96.81 106 GLN A O 1
ATOM 852 N N . GLU A 1 107 ? 17.707 4.507 16.389 1.00 97.06 107 GLU A N 1
ATOM 853 C CA . GLU A 1 107 ? 17.603 3.631 17.565 1.00 97.06 107 GLU A CA 1
ATOM 854 C C . GLU A 1 107 ? 16.922 4.339 18.747 1.00 97.06 107 GLU A C 1
ATOM 856 O O . GLU A 1 107 ? 16.012 3.795 19.376 1.00 97.06 107 GLU A O 1
ATOM 861 N N . THR A 1 108 ? 17.315 5.583 19.033 1.00 97.06 108 THR A N 1
ATOM 862 C CA . THR A 1 108 ? 16.694 6.396 20.093 1.00 97.06 108 THR A CA 1
ATOM 863 C C . THR A 1 108 ? 15.240 6.743 19.772 1.00 97.06 108 THR A C 1
ATOM 865 O O . THR A 1 108 ? 14.394 6.690 20.668 1.00 97.06 108 THR A O 1
ATOM 868 N N . GLY A 1 109 ? 14.921 7.027 18.506 1.00 97.31 109 GLY A N 1
ATOM 869 C CA . GLY A 1 109 ? 13.553 7.246 18.041 1.00 97.31 109 GLY A CA 1
ATOM 870 C C . GLY A 1 109 ? 12.658 6.019 18.226 1.00 97.31 109 GLY A C 1
ATOM 871 O O . GLY A 1 109 ? 11.514 6.151 18.663 1.00 97.31 109 GLY A O 1
ATOM 872 N N . ASP A 1 110 ? 13.172 4.822 17.957 1.00 96.56 110 ASP A N 1
ATOM 873 C CA . ASP A 1 110 ? 12.417 3.578 18.113 1.00 96.56 110 ASP A CA 1
ATOM 874 C C . ASP A 1 110 ? 12.214 3.209 19.589 1.00 96.56 110 ASP A C 1
ATOM 876 O O . ASP A 1 110 ? 11.107 2.831 19.986 1.00 96.56 110 ASP A O 1
ATOM 880 N N . VAL A 1 111 ? 13.225 3.426 20.438 1.00 97.50 111 VAL A N 1
ATOM 881 C CA . VAL A 1 111 ? 13.081 3.290 21.898 1.00 97.50 111 VAL A CA 1
ATOM 882 C C . VAL A 1 111 ? 12.050 4.280 22.443 1.00 97.50 111 VAL A C 1
ATOM 884 O O . VAL A 1 111 ? 11.205 3.896 23.253 1.00 97.50 111 VAL A O 1
ATOM 887 N N . PHE A 1 112 ? 12.066 5.535 21.985 1.00 96.94 112 PHE A N 1
ATOM 888 C CA . PHE A 1 112 ? 11.094 6.542 22.411 1.00 96.94 112 PHE A CA 1
ATOM 889 C C . PHE A 1 112 ? 9.660 6.136 22.049 1.00 96.94 112 PHE A C 1
ATOM 891 O O . PHE A 1 112 ? 8.781 6.168 22.910 1.00 96.94 112 PHE A O 1
ATOM 898 N N . LYS A 1 113 ? 9.428 5.664 20.815 1.00 97.00 113 LYS A N 1
ATOM 899 C CA . LYS A 1 113 ? 8.117 5.144 20.388 1.00 97.00 113 LYS A CA 1
ATOM 900 C C . LYS A 1 113 ? 7.665 3.961 21.248 1.00 97.00 113 LYS A C 1
ATOM 902 O O . LYS A 1 113 ? 6.506 3.913 21.653 1.00 97.00 113 LYS A O 1
ATOM 907 N N . ALA A 1 114 ? 8.567 3.029 21.562 1.00 96.62 114 ALA A N 1
ATOM 908 C CA . ALA A 1 114 ? 8.249 1.874 22.401 1.00 96.62 114 ALA A CA 1
ATOM 909 C C . ALA A 1 114 ? 7.880 2.277 23.840 1.00 96.62 114 ALA A C 1
ATOM 911 O O . ALA A 1 114 ? 6.932 1.736 24.412 1.00 96.62 114 ALA A O 1
ATOM 912 N N . ILE A 1 115 ? 8.596 3.248 24.421 1.00 97.06 115 ILE A N 1
ATOM 913 C CA . ILE A 1 115 ? 8.278 3.804 25.744 1.00 97.06 115 ILE A CA 1
ATOM 914 C C . ILE A 1 115 ? 6.921 4.510 25.714 1.00 97.06 115 ILE A C 1
ATOM 916 O O . ILE A 1 115 ? 6.109 4.292 26.610 1.00 97.06 115 ILE A O 1
ATOM 920 N N . GLN A 1 116 ? 6.653 5.309 24.681 1.00 97.19 116 GLN A N 1
ATOM 921 C CA . GLN A 1 116 ? 5.390 6.030 24.535 1.00 97.19 116 GLN A CA 1
ATOM 922 C C . GLN A 1 116 ? 4.196 5.073 24.415 1.00 97.19 116 GLN A C 1
ATOM 924 O O . GLN A 1 116 ? 3.171 5.294 25.056 1.00 97.19 116 GLN A O 1
ATOM 929 N N . LEU A 1 117 ? 4.342 3.975 23.665 1.00 96.31 117 LEU A N 1
ATOM 930 C CA . LEU A 1 117 ? 3.317 2.934 23.572 1.00 96.31 117 LEU A CA 1
ATOM 931 C C . LEU A 1 117 ? 3.030 2.318 24.951 1.00 96.31 117 LEU A C 1
ATOM 933 O O . LEU A 1 117 ? 1.889 2.319 25.401 1.00 96.31 117 LEU A O 1
ATOM 937 N N . LYS A 1 118 ? 4.076 1.899 25.678 1.00 96.50 118 LYS A N 1
ATOM 938 C CA . LYS A 1 118 ? 3.917 1.332 27.027 1.00 96.50 118 LYS A CA 1
ATOM 939 C C . LYS A 1 118 ? 3.332 2.321 28.033 1.00 96.50 118 LYS A C 1
ATOM 941 O O . LYS A 1 118 ? 2.606 1.912 28.936 1.00 96.50 118 LYS A O 1
ATOM 946 N N . GLN A 1 119 ? 3.659 3.606 27.911 1.00 97.00 119 GLN A N 1
ATOM 947 C CA . GLN A 1 119 ? 3.078 4.650 28.749 1.00 97.00 119 GLN A CA 1
ATOM 948 C C . GLN A 1 119 ? 1.570 4.767 28.509 1.00 97.00 119 GLN A C 1
ATOM 950 O O . GLN A 1 119 ? 0.815 4.843 29.478 1.00 97.00 119 GLN A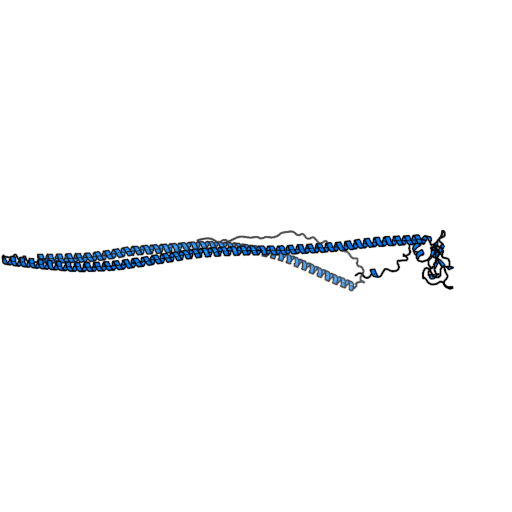 O 1
ATOM 955 N N . ASN A 1 120 ? 1.137 4.747 27.248 1.00 96.50 120 ASN A N 1
ATOM 956 C CA . ASN A 1 120 ? -0.280 4.795 26.898 1.00 96.50 120 ASN A CA 1
ATOM 957 C C . ASN A 1 120 ? -1.021 3.555 27.421 1.00 96.50 120 ASN A C 1
ATOM 959 O O . ASN A 1 120 ? -2.047 3.707 28.083 1.00 96.50 120 ASN A O 1
ATOM 963 N N . ASP A 1 121 ? -0.456 2.358 27.236 1.00 96.75 121 ASP A N 1
ATOM 964 C CA . ASP A 1 121 ? -1.034 1.108 27.751 1.00 96.75 121 ASP A CA 1
ATOM 965 C C . ASP A 1 121 ? -1.197 1.149 29.282 1.00 96.75 121 ASP A C 1
ATOM 967 O O . ASP A 1 121 ? -2.237 0.776 29.829 1.00 96.75 121 ASP A O 1
ATOM 971 N N . ALA A 1 122 ? -0.183 1.653 29.998 1.00 96.50 122 ALA A N 1
ATOM 972 C CA . ALA A 1 122 ? -0.227 1.793 31.452 1.00 96.50 122 ALA A CA 1
ATOM 973 C C . ALA A 1 122 ? -1.276 2.822 31.910 1.00 96.50 122 ALA A C 1
ATOM 975 O O . ALA A 1 122 ? -1.961 2.600 32.912 1.00 96.50 122 ALA A O 1
ATOM 976 N N . GLN A 1 123 ? -1.425 3.936 31.186 1.00 97.12 123 GLN A N 1
ATOM 977 C CA . GLN A 1 123 ? -2.457 4.938 31.463 1.00 97.12 123 GLN A CA 1
ATOM 978 C C . GLN A 1 123 ? -3.862 4.380 31.233 1.00 97.12 123 GLN A C 1
ATOM 980 O O . GLN A 1 123 ? -4.755 4.618 32.050 1.00 97.12 123 GLN A O 1
ATOM 985 N N . GLU A 1 124 ? -4.063 3.614 30.162 1.00 96.25 124 GLU A N 1
ATOM 986 C CA . GLU A 1 124 ? -5.349 2.995 29.861 1.00 96.25 124 GLU A CA 1
ATOM 987 C C . GLU A 1 124 ? -5.722 1.938 30.907 1.00 96.25 124 GLU A C 1
ATOM 989 O O . GLU A 1 124 ? -6.855 1.934 31.405 1.00 96.25 124 GLU A O 1
ATOM 994 N N . LEU A 1 125 ? -4.757 1.107 31.315 1.00 96.44 125 LEU A N 1
ATOM 995 C CA . LEU A 1 125 ? -4.942 0.129 32.384 1.00 96.44 125 LEU A CA 1
ATOM 996 C C . LEU A 1 125 ? -5.305 0.816 33.706 1.00 96.44 125 LEU A C 1
ATOM 998 O O . LEU A 1 125 ? -6.301 0.455 34.331 1.00 96.44 125 LEU A O 1
ATOM 1002 N N . LEU A 1 126 ? -4.565 1.855 34.106 1.00 97.38 126 LEU A N 1
ATOM 1003 C CA . LEU A 1 126 ? -4.862 2.610 35.325 1.00 97.38 126 LEU A CA 1
ATOM 1004 C C . LEU A 1 126 ? -6.256 3.248 35.271 1.00 97.38 126 LEU A C 1
ATOM 1006 O O . LEU A 1 126 ? -7.006 3.192 36.247 1.00 97.38 126 LEU A O 1
ATOM 1010 N N . ALA A 1 127 ? -6.635 3.831 34.132 1.00 97.12 127 ALA A N 1
ATOM 1011 C CA . ALA A 1 127 ? -7.960 4.413 33.953 1.00 97.12 127 ALA A CA 1
ATOM 1012 C C . ALA A 1 127 ? -9.066 3.350 34.057 1.00 97.12 127 ALA A C 1
ATOM 1014 O O . ALA A 1 127 ? -10.120 3.615 34.642 1.00 97.12 127 ALA A O 1
ATOM 1015 N N . ARG A 1 128 ? -8.833 2.145 33.524 1.00 96.50 128 ARG A N 1
ATOM 1016 C CA . ARG A 1 128 ? -9.756 1.010 33.629 1.00 96.50 128 ARG A CA 1
ATOM 1017 C C . ARG A 1 128 ? -9.922 0.550 35.075 1.00 96.50 128 ARG A C 1
ATOM 1019 O O . ARG A 1 128 ? -11.062 0.444 35.528 1.00 96.50 128 ARG A O 1
ATOM 1026 N N . GLU A 1 129 ? -8.826 0.365 35.805 1.00 96.56 129 GLU A N 1
ATOM 1027 C CA . GLU A 1 129 ? -8.865 -0.048 37.213 1.00 96.56 129 GLU A CA 1
ATOM 1028 C C . GLU A 1 129 ? -9.526 1.012 38.103 1.00 96.56 129 GLU A C 1
ATOM 1030 O O . GLU A 1 129 ? -10.379 0.692 38.930 1.00 96.56 129 GLU A O 1
ATOM 1035 N N . LEU A 1 130 ? -9.241 2.301 37.885 1.00 97.38 130 LEU A N 1
ATOM 1036 C CA . LEU A 1 130 ? -9.906 3.384 38.617 1.00 97.38 130 LEU A CA 1
ATOM 1037 C C . LEU A 1 130 ? -11.414 3.430 38.348 1.00 97.38 130 LEU A C 1
ATOM 1039 O O . LEU A 1 130 ? -12.189 3.665 39.277 1.00 97.38 130 LEU A O 1
ATOM 1043 N N . ARG A 1 131 ? -11.852 3.199 37.102 1.00 97.19 131 ARG A N 1
ATOM 1044 C CA . ARG A 1 131 ? -13.285 3.091 36.777 1.00 97.19 131 ARG A CA 1
ATOM 1045 C C . ARG A 1 131 ? -13.924 1.898 37.483 1.00 97.19 131 ARG A C 1
ATOM 1047 O O . ARG A 1 131 ? -14.997 2.054 38.061 1.00 97.19 131 ARG A O 1
ATOM 1054 N N . PHE A 1 132 ? -13.256 0.746 37.482 1.00 96.38 132 PHE A N 1
ATOM 1055 C CA . PHE A 1 132 ? -13.742 -0.460 38.148 1.00 96.38 132 PHE A CA 1
ATOM 1056 C C . PHE A 1 132 ? -13.878 -0.265 39.665 1.00 96.38 132 PHE A C 1
ATOM 1058 O O . PHE A 1 132 ? -14.946 -0.513 40.227 1.00 96.38 132 PHE A O 1
ATOM 1065 N N . ILE A 1 133 ? -12.841 0.265 40.321 1.00 96.19 133 ILE A N 1
ATOM 1066 C CA . ILE A 1 133 ? -12.857 0.541 41.763 1.00 96.19 133 ILE A CA 1
ATOM 1067 C C . ILE A 1 133 ? -13.948 1.560 42.104 1.00 96.19 133 ILE A C 1
ATOM 1069 O O . ILE A 1 133 ? -14.707 1.341 43.046 1.00 96.19 133 ILE A O 1
ATOM 1073 N N . ARG A 1 134 ? -14.088 2.648 41.330 1.00 97.44 134 ARG A N 1
ATOM 1074 C CA . ARG A 1 134 ? -15.161 3.635 41.549 1.00 97.44 134 ARG A CA 1
ATOM 1075 C C . ARG A 1 134 ? -16.548 3.014 41.429 1.00 97.44 134 ARG A C 1
ATOM 1077 O O . ARG A 1 134 ? -17.395 3.307 42.268 1.00 97.44 134 ARG A O 1
ATOM 1084 N N . ALA A 1 135 ? -16.772 2.151 40.438 1.00 95.25 135 ALA A N 1
ATOM 1085 C CA . ALA A 1 135 ? -18.041 1.445 40.285 1.00 95.25 135 ALA A CA 1
ATOM 1086 C C . ALA A 1 135 ? -18.333 0.559 41.507 1.00 95.25 135 ALA A C 1
ATOM 1088 O O . ALA A 1 135 ? -19.412 0.654 42.087 1.00 95.25 135 ALA A O 1
ATOM 1089 N N . LYS A 1 136 ? -17.348 -0.223 41.972 1.00 95.00 136 LYS A N 1
ATOM 1090 C CA . LYS A 1 136 ? -17.512 -1.088 43.151 1.00 95.00 136 LYS A CA 1
ATOM 1091 C C . LYS A 1 136 ? -17.717 -0.326 44.452 1.00 95.00 136 LYS A C 1
ATOM 1093 O O . LYS A 1 136 ? -18.596 -0.688 45.230 1.00 95.00 136 LYS A O 1
ATOM 1098 N N . VAL A 1 137 ? -16.981 0.759 44.675 1.00 96.75 137 VAL A N 1
ATOM 1099 C CA . VAL A 1 137 ? -17.217 1.640 45.828 1.00 96.75 137 VAL A CA 1
ATOM 1100 C C . VAL A 1 137 ? -18.614 2.264 45.747 1.00 96.75 137 VAL A C 1
ATOM 1102 O O . VAL A 1 137 ? -19.317 2.301 46.755 1.00 96.75 137 VAL A O 1
ATOM 1105 N N . GLY A 1 138 ? -19.056 2.685 44.558 1.00 96.25 138 GLY A N 1
ATOM 1106 C CA . GLY A 1 138 ? -20.407 3.202 44.331 1.00 96.25 138 GLY A CA 1
ATOM 1107 C C . GLY A 1 138 ? -21.508 2.188 44.660 1.00 96.25 138 GLY A C 1
ATOM 1108 O O . GLY A 1 138 ? -22.453 2.521 45.376 1.00 96.25 138 GLY A O 1
ATOM 1109 N N . GLU A 1 139 ? -21.364 0.938 44.209 1.00 92.69 139 GLU A N 1
ATOM 1110 C CA . GLU A 1 139 ? -22.285 -0.162 44.533 1.00 92.69 139 GLU A CA 1
ATOM 1111 C C . GLU A 1 139 ? -22.374 -0.400 46.051 1.00 92.69 139 GLU A C 1
ATOM 1113 O O . GLU A 1 139 ? -23.473 -0.463 46.609 1.00 92.69 139 GLU A O 1
ATOM 1118 N N . VAL A 1 140 ? -21.226 -0.483 46.736 1.00 94.56 140 VAL A N 1
ATOM 1119 C CA . VAL A 1 140 ? -21.165 -0.717 48.189 1.00 94.56 140 VAL A CA 1
ATOM 1120 C C . VAL A 1 140 ? -21.794 0.440 48.963 1.00 94.56 140 VAL A C 1
ATOM 1122 O O . VAL A 1 140 ? -22.591 0.201 49.871 1.00 94.56 140 VAL A O 1
ATOM 1125 N N . LEU A 1 141 ? -21.492 1.689 48.596 1.00 96.69 141 LEU A N 1
ATOM 1126 C CA . LEU A 1 141 ? -22.075 2.864 49.247 1.00 96.69 141 LEU A CA 1
ATOM 1127 C C . LEU A 1 141 ? -23.593 2.932 49.042 1.00 96.69 141 LEU A C 1
ATOM 1129 O O . LEU A 1 141 ? -24.318 3.179 50.004 1.00 96.69 141 LEU A O 1
ATOM 1133 N N . SER A 1 142 ? -24.089 2.650 47.832 1.00 94.31 142 SER A N 1
ATOM 1134 C CA . SER A 1 142 ? -25.533 2.620 47.558 1.00 94.31 142 SER A CA 1
ATOM 1135 C C . SER A 1 142 ? -26.242 1.521 48.355 1.00 94.31 142 SER A C 1
ATOM 1137 O O . SER A 1 142 ? -27.289 1.763 48.957 1.00 94.31 142 SER A O 1
ATOM 1139 N N . SER A 1 143 ? -25.655 0.321 48.414 1.00 91.62 143 SER A N 1
ATOM 1140 C CA . SER A 1 143 ? -26.186 -0.792 49.208 1.00 91.62 143 SER A CA 1
ATOM 1141 C C . SER A 1 143 ? -26.211 -0.470 50.707 1.00 91.62 143 SER A C 1
ATOM 1143 O O . SER A 1 143 ? -27.214 -0.720 51.387 1.00 91.62 143 SER A O 1
ATOM 1145 N N . ARG A 1 144 ? -25.141 0.157 51.219 1.00 95.81 144 ARG A N 1
ATOM 1146 C CA . ARG A 1 144 ? -25.049 0.601 52.613 1.00 95.81 144 ARG A CA 1
ATOM 1147 C C . ARG A 1 144 ? -26.130 1.629 52.941 1.00 95.81 144 ARG A C 1
ATOM 1149 O O . ARG A 1 144 ? -26.842 1.430 53.917 1.00 95.81 144 ARG A O 1
ATOM 1156 N N . LEU A 1 145 ? -26.286 2.675 52.125 1.00 94.69 145 LEU A N 1
ATOM 1157 C CA . LEU A 1 145 ? -27.291 3.723 52.343 1.00 94.69 145 LEU A CA 1
ATOM 1158 C C . LEU A 1 145 ? -28.711 3.147 52.377 1.00 94.69 145 LEU A C 1
ATOM 1160 O O . LEU A 1 145 ? -29.449 3.397 53.325 1.00 94.69 145 LEU A O 1
ATOM 1164 N N . LYS A 1 146 ? -29.063 2.280 51.418 1.00 91.00 146 LYS A N 1
ATOM 1165 C CA . LYS A 1 146 ? -30.372 1.601 51.399 1.00 91.00 146 LYS A CA 1
ATOM 1166 C C . LYS A 1 146 ? -30.604 0.740 52.643 1.00 91.00 146 LYS A C 1
ATOM 1168 O O . LYS A 1 146 ? -31.727 0.637 53.133 1.00 91.00 146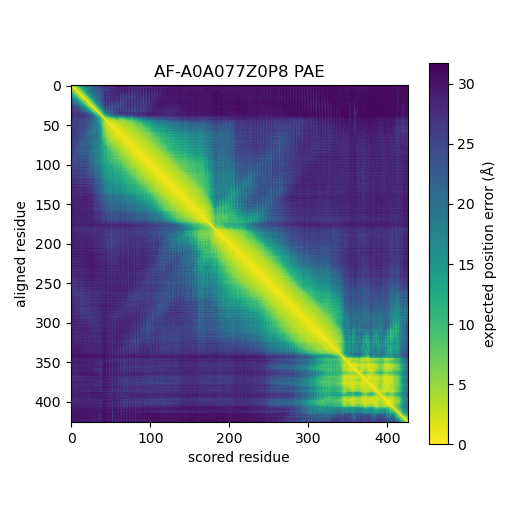 LYS A O 1
ATOM 1173 N N . SER A 1 147 ? -29.557 0.081 53.136 1.00 88.50 147 SER A N 1
ATOM 1174 C CA . SER A 1 147 ? -29.638 -0.741 54.348 1.00 88.50 147 SER A CA 1
ATOM 1175 C C . SER A 1 147 ? -29.793 0.124 55.602 1.00 88.50 147 SER A C 1
ATOM 1177 O O . SER A 1 147 ? -30.585 -0.208 56.481 1.00 88.50 147 SER A O 1
ATOM 1179 N N . GLU A 1 148 ? -29.093 1.258 55.655 1.00 94.50 148 GLU A N 1
ATOM 1180 C CA . GLU A 1 148 ? -29.156 2.242 56.738 1.00 94.50 148 GLU A CA 1
ATOM 1181 C C . GLU A 1 148 ? -30.547 2.896 56.822 1.00 94.50 148 GLU A C 1
ATOM 1183 O O . GLU A 1 148 ? -31.140 2.938 57.899 1.00 94.50 148 GLU A O 1
ATOM 1188 N N . GLU A 1 149 ? -31.138 3.287 55.689 1.00 91.12 149 GLU A N 1
ATOM 1189 C CA . GLU A 1 149 ? -32.514 3.806 55.615 1.00 91.12 149 GLU A CA 1
ATOM 1190 C C . GLU A 1 149 ? -33.551 2.784 56.101 1.00 91.12 149 GLU A C 1
ATOM 1192 O O . GLU A 1 149 ? -34.441 3.113 56.894 1.00 91.12 149 GLU A O 1
ATOM 1197 N N . LYS A 1 150 ? -33.425 1.521 55.671 1.00 90.81 150 LYS A N 1
ATOM 1198 C CA . LYS A 1 150 ? -34.300 0.432 56.133 1.00 90.81 150 LYS A CA 1
ATOM 1199 C C . LYS A 1 150 ? -34.173 0.214 57.636 1.00 90.81 150 LYS A C 1
ATOM 1201 O O . LYS A 1 150 ? -35.194 0.087 58.310 1.00 90.81 150 LYS A O 1
ATOM 1206 N N . PHE A 1 151 ? -32.948 0.203 58.162 1.00 91.31 151 PHE A N 1
ATOM 1207 C CA . PHE A 1 151 ? -32.699 0.036 59.591 1.00 91.31 151 PHE A CA 1
ATOM 1208 C C . PHE A 1 151 ? -33.296 1.190 60.404 1.00 91.31 151 PHE A C 1
ATOM 1210 O O . PHE A 1 151 ? -33.998 0.951 61.384 1.00 91.31 151 PHE A O 1
ATOM 1217 N N . GLN A 1 152 ? -33.111 2.437 59.961 1.00 93.06 152 GLN A N 1
ATOM 1218 C CA . GLN A 1 152 ? -33.704 3.605 60.616 1.00 93.06 152 GLN A CA 1
ATOM 1219 C C . GLN A 1 152 ? -35.237 3.575 60.574 1.00 93.06 152 GLN A C 1
ATOM 1221 O O . GLN A 1 152 ? -35.887 3.868 61.579 1.00 93.06 152 GLN A O 1
ATOM 1226 N N . SER A 1 153 ? -35.830 3.198 59.436 1.00 91.69 153 SER A N 1
ATOM 1227 C CA . SER A 1 153 ? -37.284 3.044 59.305 1.00 91.69 153 SER A CA 1
ATOM 1228 C C . SER A 1 153 ? -37.821 1.978 60.261 1.00 91.69 153 SER A C 1
ATOM 1230 O O . SER A 1 153 ? -38.811 2.208 60.958 1.00 91.69 153 SER A O 1
ATOM 1232 N N . LEU A 1 154 ? -37.143 0.830 60.342 1.00 89.94 154 LEU A N 1
ATOM 1233 C CA . LEU A 1 154 ? -37.527 -0.261 61.229 1.00 89.94 154 LEU A CA 1
ATOM 1234 C C . LEU A 1 154 ? -37.377 0.126 62.706 1.00 89.94 154 LEU A C 1
ATOM 1236 O O . LEU A 1 154 ? -38.299 -0.123 63.477 1.00 89.94 154 LEU A O 1
ATOM 1240 N N . SER A 1 155 ? -36.280 0.793 63.083 1.00 92.50 155 SER A N 1
ATOM 1241 C CA . SER A 1 155 ? -36.062 1.283 64.451 1.00 92.50 155 SER A CA 1
ATOM 1242 C C . SER A 1 155 ? -37.164 2.250 64.873 1.00 92.50 155 SER A C 1
ATOM 1244 O O . SER A 1 155 ? -37.780 2.052 65.912 1.00 92.50 155 SER A O 1
ATOM 1246 N N . LYS A 1 156 ? -37.509 3.232 64.026 1.00 91.50 156 LYS A N 1
ATOM 1247 C CA . LYS A 1 156 ? -38.605 4.175 64.312 1.00 91.50 156 LYS A CA 1
ATOM 1248 C C . LYS A 1 156 ? -39.942 3.462 64.513 1.00 91.50 156 LYS A C 1
ATOM 1250 O O . LYS A 1 156 ? -40.687 3.806 65.427 1.00 91.50 156 LYS A O 1
ATOM 1255 N N . LYS A 1 157 ? -40.255 2.471 63.670 1.00 90.31 157 LYS A N 1
ATOM 1256 C CA . LYS A 1 157 ? -41.475 1.659 63.809 1.00 90.31 157 LYS A CA 1
ATOM 1257 C C . LYS A 1 157 ? -41.467 0.857 65.108 1.00 90.31 157 LYS A C 1
ATOM 1259 O O . LYS A 1 157 ? -42.488 0.811 65.787 1.00 90.31 157 LYS A O 1
ATOM 1264 N N . TYR A 1 158 ? -40.331 0.263 65.460 1.00 89.69 158 TYR A N 1
ATOM 1265 C CA . TYR A 1 158 ? -40.170 -0.509 66.686 1.00 89.69 158 TYR A CA 1
ATOM 1266 C C . TYR A 1 158 ? -40.325 0.363 67.938 1.00 89.69 158 TYR A C 1
ATOM 1268 O O . TYR A 1 158 ? -41.108 0.019 68.821 1.00 89.69 158 TYR A O 1
ATOM 1276 N N . ASP A 1 159 ? -39.675 1.528 67.979 1.00 91.31 159 ASP A N 1
ATOM 1277 C CA . ASP A 1 159 ? -39.784 2.476 69.092 1.00 91.31 159 ASP A CA 1
ATOM 1278 C C . ASP A 1 159 ? -41.214 3.012 69.239 1.00 91.31 159 ASP A C 1
ATOM 1280 O O . ASP A 1 159 ? -41.737 3.098 70.351 1.00 91.31 159 ASP A O 1
ATOM 1284 N N . ALA A 1 160 ? -41.892 3.307 68.122 1.00 90.88 160 ALA A N 1
ATOM 1285 C CA . ALA A 1 160 ? -43.295 3.714 68.132 1.00 90.88 160 ALA A CA 1
ATOM 1286 C C . ALA A 1 160 ? -44.215 2.599 68.657 1.00 90.88 160 ALA A C 1
ATOM 1288 O O . ALA A 1 160 ? -45.123 2.871 69.446 1.00 90.88 160 ALA A O 1
ATOM 1289 N N . LEU A 1 161 ? -43.979 1.347 68.249 1.00 90.06 161 LEU A N 1
ATOM 1290 C CA . LEU A 1 161 ? -44.754 0.195 68.708 1.00 90.06 161 LEU A CA 1
ATOM 1291 C C . LEU A 1 161 ? -44.540 -0.056 70.206 1.00 90.06 161 LEU A C 1
ATOM 1293 O O . LEU A 1 161 ? -45.511 -0.196 70.948 1.00 90.06 161 LEU A O 1
ATOM 1297 N N . LEU A 1 162 ? -43.285 -0.044 70.666 1.00 88.44 162 LEU A N 1
ATOM 1298 C CA . LEU A 1 162 ? -42.942 -0.157 72.083 1.00 88.44 162 LEU A CA 1
ATOM 1299 C C . LEU A 1 162 ? -43.542 0.984 72.904 1.00 88.44 162 LEU A C 1
ATOM 1301 O O . LEU A 1 162 ? -44.052 0.741 73.996 1.00 88.44 162 LEU A O 1
ATOM 1305 N N . GLY A 1 163 ? -43.497 2.214 72.388 1.00 90.50 163 GLY A N 1
ATOM 1306 C CA . GLY A 1 163 ? -44.100 3.383 73.019 1.00 90.50 163 GLY A CA 1
ATOM 1307 C C . GLY A 1 163 ? -45.603 3.203 73.216 1.00 90.50 163 GLY A C 1
ATOM 1308 O O . GLY A 1 163 ? -46.088 3.318 74.341 1.00 90.50 163 GLY A O 1
ATOM 1309 N N . ARG A 1 164 ? -46.326 2.821 72.154 1.00 89.75 164 ARG A N 1
ATOM 1310 C CA . ARG A 1 164 ? -47.767 2.525 72.226 1.00 89.75 164 ARG A CA 1
ATOM 1311 C C . ARG A 1 164 ? -48.071 1.377 73.183 1.00 89.75 164 ARG A C 1
ATOM 1313 O O . ARG A 1 164 ? -48.996 1.488 73.981 1.00 89.75 164 ARG A O 1
ATOM 1320 N N . HIS A 1 165 ? -47.288 0.300 73.142 1.00 87.31 165 HIS A N 1
ATOM 1321 C CA . HIS A 1 165 ? -47.477 -0.840 74.038 1.00 87.31 165 HIS A CA 1
ATOM 1322 C C . HIS A 1 165 ? -47.258 -0.448 75.505 1.00 87.31 165 HIS A C 1
ATOM 1324 O O . HIS A 1 165 ? -48.064 -0.802 76.362 1.00 87.31 165 HIS A O 1
ATOM 1330 N N . ARG A 1 166 ? -46.198 0.310 75.818 1.00 88.12 166 ARG A N 1
ATOM 1331 C CA . ARG A 1 166 ? -45.945 0.817 77.178 1.00 88.12 166 ARG A CA 1
ATOM 1332 C C . ARG A 1 166 ? -47.066 1.733 77.650 1.00 88.12 166 ARG A C 1
ATOM 1334 O O . ARG A 1 166 ? -47.549 1.549 78.761 1.00 88.12 166 ARG A O 1
ATOM 1341 N N . GLN A 1 167 ? -47.502 2.670 76.808 1.00 89.62 167 GLN A N 1
ATOM 1342 C CA . GLN A 1 167 ? -48.598 3.580 77.134 1.00 89.62 167 GLN A CA 1
ATOM 1343 C C . GLN A 1 167 ? -49.892 2.810 77.418 1.00 89.62 167 GLN A C 1
ATOM 1345 O O . GLN A 1 167 ? -50.512 3.030 78.454 1.00 89.62 167 GLN A O 1
ATOM 1350 N N . ARG A 1 168 ? -50.267 1.862 76.550 1.00 87.81 168 ARG A N 1
ATOM 1351 C CA . ARG A 1 168 ? -51.482 1.057 76.732 1.00 87.81 168 ARG A CA 1
ATOM 1352 C C . ARG A 1 168 ? -51.390 0.137 77.949 1.00 87.81 168 ARG A C 1
ATOM 1354 O O . ARG A 1 168 ? -52.360 -0.002 78.680 1.00 87.81 168 ARG A O 1
ATOM 1361 N N . SER A 1 169 ? -50.212 -0.424 78.226 1.00 87.38 169 SER A N 1
ATOM 1362 C CA . SER A 1 169 ? -49.966 -1.203 79.444 1.00 87.38 169 SER A CA 1
ATOM 1363 C C . SER A 1 169 ? -50.082 -0.359 80.717 1.00 87.38 169 SER A C 1
ATOM 1365 O O . SER A 1 169 ? -50.595 -0.858 81.711 1.00 87.38 169 SER A O 1
ATOM 1367 N N . GLN A 1 170 ? -49.605 0.891 80.713 1.00 88.25 170 GLN A N 1
ATOM 1368 C CA . GLN A 1 170 ? -49.743 1.804 81.855 1.00 88.25 170 GLN A CA 1
ATOM 1369 C C . GLN A 1 170 ? -51.193 2.234 82.061 1.00 88.25 170 GLN A C 1
ATOM 1371 O O . GLN A 1 170 ? -51.651 2.273 83.197 1.00 88.25 170 GLN A O 1
ATOM 1376 N N . GLN A 1 171 ? -51.914 2.519 80.972 1.00 87.19 171 GLN A N 1
ATOM 1377 C CA . GLN A 1 171 ? -53.347 2.808 81.020 1.00 87.19 171 GLN A CA 1
ATOM 1378 C C . GLN A 1 171 ? -54.107 1.647 81.665 1.00 87.19 171 GLN A C 1
ATOM 1380 O O . GLN A 1 171 ? -54.788 1.873 82.655 1.00 87.19 171 GLN A O 1
ATOM 1385 N N . LEU A 1 172 ? -53.880 0.413 81.199 1.00 83.38 172 LEU A N 1
ATOM 1386 C CA . LEU A 1 172 ? -54.485 -0.796 81.773 1.00 83.38 172 LEU A CA 1
ATOM 1387 C C . LEU A 1 172 ? -54.137 -1.011 83.257 1.00 83.38 172 LEU A C 1
ATOM 1389 O O . LEU A 1 172 ? -54.958 -1.515 84.009 1.00 83.38 172 LEU A O 1
ATOM 1393 N N . GLN A 1 173 ? -52.924 -0.655 83.696 1.00 81.69 173 GLN A N 1
ATOM 1394 C CA . GLN A 1 173 ? -52.529 -0.765 85.109 1.00 81.69 173 GLN A CA 1
ATOM 1395 C C . GLN A 1 173 ? -53.146 0.321 86.000 1.00 81.69 173 GLN A C 1
ATOM 1397 O O . GLN A 1 173 ? -53.379 0.075 87.181 1.00 81.69 173 GLN A O 1
ATOM 1402 N N . ALA A 1 174 ? -53.346 1.526 85.464 1.00 83.56 174 ALA A N 1
ATOM 1403 C CA . ALA A 1 174 ? -53.944 2.650 86.183 1.00 83.56 174 ALA A CA 1
ATOM 1404 C C . ALA A 1 174 ? -55.477 2.573 86.229 1.00 83.56 174 ALA A C 1
ATOM 1406 O O . ALA A 1 174 ? -56.106 3.248 87.045 1.00 83.56 174 ALA A O 1
ATOM 1407 N N . GLU A 1 175 ? -56.073 1.778 85.346 1.00 82.06 175 GLU A N 1
ATOM 1408 C CA . GLU A 1 175 ? -57.508 1.564 85.273 1.00 82.06 175 GLU A CA 1
ATOM 1409 C C . GLU A 1 175 ? -58.006 0.862 86.545 1.00 82.06 175 GLU A C 1
ATOM 1411 O O . GLU A 1 175 ? -57.559 -0.225 86.916 1.00 82.06 175 GLU A O 1
ATOM 1416 N N . VAL A 1 176 ? -58.919 1.516 87.265 1.00 76.88 176 VAL A N 1
ATOM 1417 C CA . VAL A 1 176 ? -59.492 0.969 88.497 1.00 76.88 176 VAL A CA 1
ATOM 1418 C C . VAL A 1 176 ? -60.464 -0.142 88.118 1.00 76.88 176 VAL A C 1
ATOM 1420 O O . VAL A 1 176 ? -61.484 0.116 87.481 1.00 76.88 176 VAL A O 1
ATOM 1423 N N . ILE A 1 177 ? -60.158 -1.376 88.529 1.00 72.38 177 ILE A N 1
ATOM 1424 C CA . ILE A 1 177 ? -61.019 -2.541 88.297 1.00 72.38 177 ILE A CA 1
ATOM 1425 C C . ILE A 1 177 ? -62.292 -2.385 89.140 1.00 72.38 177 ILE A C 1
ATOM 1427 O O . ILE A 1 177 ? -62.344 -2.782 90.304 1.00 72.38 177 ILE A O 1
ATOM 1431 N N . ASN A 1 178 ? -63.323 -1.791 88.546 1.00 73.31 178 ASN A N 1
ATOM 1432 C CA . ASN A 1 178 ? -64.655 -1.716 89.129 1.00 73.31 178 ASN A CA 1
ATOM 1433 C C . ASN A 1 178 ? -65.409 -3.001 88.796 1.00 73.31 178 ASN A C 1
ATOM 1435 O O . ASN A 1 178 ? -65.913 -3.172 87.687 1.00 73.31 178 ASN A O 1
ATOM 1439 N N . LEU A 1 179 ? -65.445 -3.927 89.756 1.00 74.56 179 LEU A N 1
ATOM 1440 C CA . LEU A 1 179 ? -66.196 -5.167 89.612 1.00 74.56 179 LEU A CA 1
ATOM 1441 C C . LEU A 1 179 ? -67.700 -4.872 89.777 1.00 74.56 179 LEU A C 1
ATOM 1443 O O . LEU A 1 179 ? -68.076 -4.327 90.819 1.00 74.56 179 LEU A O 1
ATOM 1447 N N . PRO A 1 180 ? -68.552 -5.231 88.798 1.00 82.50 180 PRO A N 1
ATOM 1448 C CA . PRO A 1 180 ? -69.996 -5.036 88.897 1.00 82.50 180 PRO A CA 1
ATOM 1449 C C . PRO A 1 180 ? -70.562 -5.704 90.153 1.00 82.50 180 PRO A C 1
ATOM 1451 O O . PRO A 1 180 ? -70.266 -6.872 90.419 1.00 82.50 180 PRO A O 1
ATOM 1454 N N . GLN A 1 181 ? -71.372 -4.979 90.925 1.00 79.44 181 GLN A N 1
ATOM 1455 C CA . GLN A 1 181 ? -71.962 -5.485 92.171 1.00 79.44 181 GLN A CA 1
ATOM 1456 C C . GLN A 1 181 ? -73.349 -6.097 91.941 1.00 79.44 181 GLN A C 1
ATOM 1458 O O . GLN A 1 181 ? -73.837 -6.865 92.772 1.00 79.44 181 GLN A O 1
ATOM 1463 N N . THR A 1 182 ? -73.971 -5.796 90.798 1.00 87.38 182 THR A N 1
ATOM 1464 C CA . THR A 1 182 ? -75.280 -6.319 90.399 1.00 87.38 182 THR A CA 1
ATOM 1465 C C . THR A 1 182 ? -75.231 -6.995 89.028 1.00 87.38 182 THR A C 1
ATOM 1467 O O . THR A 1 182 ? -74.369 -6.720 88.193 1.00 87.38 182 THR A O 1
ATOM 1470 N N . VAL A 1 183 ? -76.184 -7.901 88.782 1.00 85.94 183 VAL A N 1
ATOM 1471 C CA . VAL A 1 183 ? -76.332 -8.576 87.481 1.00 85.94 183 VAL A CA 1
ATOM 1472 C C . VAL A 1 183 ? -76.622 -7.569 86.361 1.00 85.94 183 VAL A C 1
ATOM 1474 O O . VAL A 1 183 ? -76.183 -7.782 85.233 1.00 85.94 183 VAL A O 1
ATOM 1477 N N . ASP A 1 184 ? -77.309 -6.466 86.663 1.00 86.88 184 ASP A N 1
ATOM 1478 C CA . ASP A 1 184 ? -77.622 -5.416 85.688 1.00 86.88 184 ASP A CA 1
ATOM 1479 C C . ASP A 1 184 ? -76.371 -4.614 85.302 1.00 86.88 184 ASP A C 1
ATOM 1481 O O . ASP A 1 184 ? -76.111 -4.419 84.115 1.00 86.88 184 ASP A O 1
ATOM 1485 N N . GLU A 1 185 ? -75.534 -4.231 86.275 1.00 86.06 185 GLU A N 1
ATOM 1486 C CA . GLU A 1 185 ? -74.235 -3.592 86.008 1.00 86.06 185 GLU A CA 1
ATOM 1487 C C . GLU A 1 185 ? -73.314 -4.501 85.185 1.00 86.06 185 GLU A C 1
ATOM 1489 O O . GLU A 1 185 ? -72.633 -4.033 84.271 1.00 86.06 185 GLU A O 1
ATOM 1494 N N . LEU A 1 186 ? -73.324 -5.811 85.459 1.00 87.62 186 LEU A N 1
ATOM 1495 C CA . LEU A 1 186 ? -72.559 -6.782 84.679 1.00 87.62 186 LEU A CA 1
ATOM 1496 C C . LEU A 1 186 ? -73.072 -6.868 83.236 1.00 87.62 186 LEU A C 1
ATOM 1498 O O . LEU A 1 186 ? -72.265 -6.901 82.309 1.00 87.62 186 LEU A O 1
ATOM 1502 N N . HIS A 1 187 ? -74.393 -6.874 83.027 1.00 88.75 187 HIS A N 1
ATOM 1503 C CA . HIS A 1 187 ? -74.969 -6.852 81.681 1.00 88.75 187 HIS A CA 1
ATOM 1504 C C . HIS A 1 187 ? -74.581 -5.587 80.916 1.00 88.75 187 HIS A C 1
ATOM 1506 O O . HIS A 1 187 ? -74.219 -5.692 79.744 1.00 88.75 187 HIS A O 1
ATOM 1512 N N . ILE A 1 188 ? -74.610 -4.418 81.563 1.00 89.19 188 ILE A N 1
ATOM 1513 C CA . ILE A 1 188 ? -74.191 -3.151 80.949 1.00 89.19 188 ILE A CA 1
ATOM 1514 C C . ILE A 1 188 ? -72.714 -3.220 80.547 1.00 89.19 188 ILE A C 1
ATOM 1516 O O . ILE A 1 188 ? -72.395 -2.944 79.393 1.00 89.19 188 ILE A O 1
ATOM 1520 N N . LEU A 1 189 ? -71.828 -3.669 81.442 1.00 88.56 189 LEU A N 1
ATOM 1521 C CA . LEU A 1 189 ? -70.403 -3.817 81.135 1.00 88.56 189 LEU A CA 1
ATOM 1522 C C . LEU A 1 189 ? -70.166 -4.814 79.988 1.00 88.56 189 LEU A C 1
ATOM 1524 O O . LEU A 1 189 ? -69.373 -4.557 79.086 1.00 88.56 189 LEU A O 1
ATOM 1528 N N . CYS A 1 190 ? -70.874 -5.947 79.977 1.00 89.56 190 CYS A N 1
ATOM 1529 C CA . CYS A 1 190 ? -70.789 -6.912 78.882 1.00 89.56 190 CYS A CA 1
ATOM 1530 C C . CYS A 1 190 ? -71.277 -6.336 77.545 1.00 89.56 190 CYS A C 1
ATOM 1532 O O . CYS A 1 190 ? -70.736 -6.708 76.505 1.00 89.56 190 CYS A O 1
ATOM 1534 N N . LEU A 1 191 ? -72.300 -5.477 77.549 1.00 91.25 191 LEU A N 1
ATOM 1535 C CA . LEU A 1 191 ? -72.765 -4.791 76.342 1.00 91.25 191 LEU A CA 1
ATOM 1536 C C . LEU A 1 191 ? -71.735 -3.769 75.858 1.00 91.25 191 LEU A C 1
ATOM 1538 O O . LEU A 1 191 ? -71.420 -3.785 74.674 1.00 91.25 191 LEU A O 1
ATOM 1542 N N . GLN A 1 192 ? -71.148 -2.980 76.760 1.00 90.06 192 GLN A N 1
ATOM 1543 C CA . GLN A 1 192 ? -70.081 -2.028 76.432 1.00 90.06 192 GLN A CA 1
ATOM 1544 C C . GLN A 1 192 ? -68.859 -2.730 75.829 1.00 90.06 192 GLN A C 1
ATOM 1546 O O . GLN A 1 192 ? -68.415 -2.366 74.748 1.00 90.06 192 GLN A O 1
ATOM 1551 N N . LEU A 1 193 ? -68.371 -3.812 76.446 1.00 89.94 193 LEU A N 1
ATOM 1552 C CA . LEU A 1 193 ? -67.249 -4.589 75.900 1.00 89.94 193 LEU A CA 1
ATOM 1553 C C . LEU A 1 193 ? -67.575 -5.223 74.538 1.00 89.94 193 LEU A C 1
ATOM 1555 O O . LEU A 1 193 ? -66.694 -5.361 73.691 1.00 89.94 193 LEU A O 1
ATOM 1559 N N . LYS A 1 194 ? -68.832 -5.631 74.312 1.00 93.19 194 LYS A N 1
ATOM 1560 C CA . LYS A 1 194 ? -69.277 -6.117 72.997 1.00 93.19 194 LYS A CA 1
ATOM 1561 C C . LYS A 1 194 ? -69.320 -4.993 71.966 1.00 93.19 194 LYS A C 1
ATOM 1563 O O . LYS A 1 194 ? -68.945 -5.242 70.827 1.00 93.19 194 LYS A O 1
ATOM 1568 N N . GLU A 1 195 ? -69.769 -3.802 72.347 1.00 92.75 195 GLU A N 1
ATOM 1569 C CA . GLU A 1 195 ? -69.789 -2.618 71.486 1.00 92.75 195 GLU A CA 1
ATOM 1570 C C . GLU A 1 195 ? -68.365 -2.197 71.103 1.00 92.75 195 GLU A C 1
ATOM 1572 O O . GLU A 1 195 ? -68.068 -2.120 69.916 1.00 92.75 195 GLU A O 1
ATOM 1577 N N . GLU A 1 196 ? -67.441 -2.091 72.061 1.00 92.06 196 GLU A N 1
ATOM 1578 C CA . GLU A 1 196 ? -66.022 -1.806 71.793 1.00 92.06 196 GLU A CA 1
ATOM 1579 C C . GLU A 1 196 ? -65.366 -2.870 70.896 1.00 92.06 196 GLU A C 1
ATOM 1581 O O . GLU A 1 196 ? -64.583 -2.553 69.996 1.00 92.06 196 GLU A O 1
ATOM 1586 N N . LEU A 1 197 ? -65.693 -4.153 71.104 1.00 92.81 197 LEU A N 1
ATOM 1587 C CA . LEU A 1 197 ? -65.214 -5.238 70.246 1.00 92.81 197 LEU A CA 1
ATOM 1588 C C . LEU A 1 197 ? -65.764 -5.110 68.818 1.00 92.81 197 LEU A C 1
ATOM 1590 O O . LEU A 1 197 ? -65.030 -5.353 67.859 1.00 92.81 197 LEU A O 1
ATOM 1594 N N . LEU A 1 198 ? -67.040 -4.741 68.671 1.00 93.81 198 LEU A N 1
ATOM 1595 C CA . LEU A 1 198 ? -67.658 -4.492 67.370 1.00 93.81 198 LEU A CA 1
ATOM 1596 C C . LEU A 1 198 ? -67.009 -3.290 66.679 1.00 93.81 198 LEU A C 1
ATOM 1598 O O . LEU A 1 198 ? -66.634 -3.412 65.517 1.00 93.81 198 LEU A O 1
ATOM 1602 N N . GLU A 1 199 ? -66.800 -2.176 67.381 1.00 93.12 199 GLU A N 1
ATOM 1603 C CA . GLU A 1 199 ? -66.114 -0.995 66.845 1.00 93.12 199 GLU A CA 1
ATOM 1604 C C . GLU A 1 199 ? -64.689 -1.323 66.387 1.00 93.12 199 GLU A C 1
ATOM 1606 O O . GLU A 1 199 ? -64.298 -0.967 65.274 1.00 93.12 199 GLU A O 1
ATOM 1611 N N . SER A 1 200 ? -63.920 -2.056 67.201 1.00 90.69 200 SER A N 1
ATOM 1612 C CA . SER A 1 200 ? -62.569 -2.490 66.830 1.00 90.69 200 SER A CA 1
ATOM 1613 C C . SER A 1 200 ? -62.579 -3.386 65.592 1.00 90.69 200 SER A C 1
ATOM 1615 O O . SER A 1 200 ? -61.678 -3.276 64.762 1.00 90.69 200 SER A O 1
ATOM 1617 N N . ARG A 1 201 ? -63.578 -4.265 65.459 1.00 94.19 201 ARG A N 1
ATOM 1618 C CA . ARG A 1 201 ? -63.708 -5.166 64.311 1.00 94.19 201 ARG A CA 1
ATOM 1619 C C . ARG A 1 201 ? -64.121 -4.423 63.042 1.00 94.19 201 ARG A C 1
ATOM 1621 O O . ARG A 1 201 ? -63.548 -4.677 61.993 1.00 94.19 201 ARG A O 1
ATOM 1628 N N . ILE A 1 202 ? -65.035 -3.457 63.142 1.00 93.25 202 ILE A N 1
ATOM 1629 C CA . ILE A 1 202 ? -65.404 -2.574 62.023 1.00 93.25 202 ILE A CA 1
ATOM 1630 C C . ILE A 1 202 ? -64.190 -1.746 61.574 1.00 93.25 202 ILE A C 1
ATOM 1632 O O . ILE A 1 202 ? -63.945 -1.593 60.378 1.00 93.25 202 ILE A O 1
ATOM 1636 N N . ALA A 1 203 ? -63.395 -1.230 62.517 1.00 92.44 203 ALA A N 1
ATOM 1637 C CA . ALA A 1 203 ? -62.172 -0.497 62.200 1.00 92.44 203 ALA A CA 1
ATOM 1638 C C . ALA A 1 203 ? -61.116 -1.389 61.520 1.00 92.44 203 ALA A C 1
ATOM 1640 O O . ALA A 1 203 ? -60.445 -0.936 60.592 1.00 92.44 203 ALA 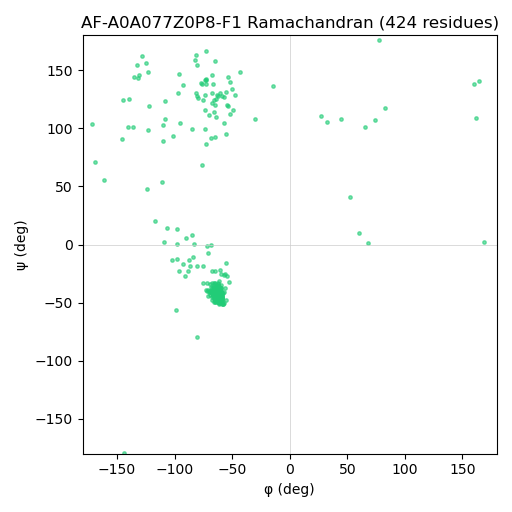A O 1
ATOM 1641 N N . GLU A 1 204 ? -60.977 -2.645 61.958 1.00 94.00 204 GLU A N 1
ATOM 1642 C CA . GLU A 1 204 ? -60.122 -3.649 61.314 1.00 94.00 204 GLU A CA 1
ATOM 1643 C C . GLU A 1 204 ? -60.591 -3.949 59.885 1.00 94.00 204 GLU A C 1
ATOM 1645 O O . GLU A 1 204 ? -59.780 -3.881 58.963 1.00 94.00 204 GLU A O 1
ATOM 1650 N N . GLU A 1 205 ? -61.890 -4.179 59.677 1.00 93.44 205 GLU A N 1
ATOM 1651 C CA . GLU A 1 205 ? -62.482 -4.417 58.354 1.00 93.44 205 GLU A CA 1
ATOM 1652 C C . GLU A 1 205 ? -62.248 -3.230 57.403 1.00 93.44 205 GLU A C 1
ATOM 1654 O O . GLU A 1 205 ? -61.763 -3.419 56.287 1.00 93.44 205 GLU A O 1
ATOM 1659 N N . HIS A 1 206 ? -62.479 -1.992 57.854 1.00 92.56 206 HIS A N 1
ATOM 1660 C CA . HIS A 1 206 ? -62.205 -0.798 57.047 1.00 92.56 206 HIS A CA 1
ATOM 1661 C C . HIS A 1 206 ? -60.704 -0.637 56.739 1.00 92.56 206 HIS A C 1
ATOM 1663 O O . HIS A 1 206 ? -60.321 -0.207 55.646 1.00 92.56 206 HIS A O 1
ATOM 1669 N N . LEU A 1 207 ? -59.820 -0.948 57.693 1.00 94.62 207 LEU A N 1
ATOM 1670 C CA . LEU A 1 207 ? -58.376 -0.897 57.460 1.00 94.62 207 LEU A CA 1
ATOM 1671 C C . LEU A 1 207 ? -57.947 -1.966 56.446 1.00 94.62 207 LEU A C 1
ATOM 1673 O O . LEU A 1 207 ? -57.142 -1.669 55.564 1.00 94.62 207 LEU A O 1
ATOM 1677 N N . GLU A 1 208 ? -58.494 -3.180 56.535 1.00 93.75 208 GLU A N 1
ATOM 1678 C CA . GLU A 1 208 ? -58.273 -4.233 55.545 1.00 93.75 208 GLU A CA 1
ATOM 1679 C C . GLU A 1 208 ? -58.742 -3.810 54.152 1.00 93.75 208 GLU A C 1
ATOM 1681 O O . GLU A 1 208 ? -58.009 -4.010 53.185 1.00 93.75 208 GLU A O 1
ATOM 1686 N N . GLU A 1 209 ? -59.929 -3.216 54.027 1.00 93.62 209 GLU A N 1
ATOM 1687 C CA . GLU A 1 209 ? -60.440 -2.717 52.746 1.00 93.62 209 GLU A CA 1
ATOM 1688 C C . GLU A 1 209 ? -59.542 -1.624 52.158 1.00 93.62 209 GLU A C 1
ATOM 1690 O O . GLU A 1 209 ? -59.181 -1.686 50.979 1.00 93.62 209 GLU A O 1
ATOM 1695 N N . SER A 1 210 ? -59.102 -0.676 52.988 1.00 94.56 210 SER A N 1
ATOM 1696 C CA . SER A 1 210 ? -58.160 0.373 52.586 1.00 94.56 210 SER A CA 1
ATOM 1697 C C . SER A 1 210 ? -56.828 -0.217 52.101 1.00 94.56 210 SER A C 1
ATOM 1699 O O . SER A 1 210 ? -56.370 0.081 50.997 1.00 94.56 210 SER A O 1
ATOM 1701 N N . LEU A 1 211 ? -56.246 -1.151 52.862 1.00 95.25 211 LEU A N 1
ATOM 1702 C CA . LEU A 1 211 ? -55.007 -1.834 52.481 1.00 95.25 211 LEU A CA 1
ATOM 1703 C C . LEU A 1 211 ? -55.169 -2.664 51.202 1.00 95.25 211 LEU A C 1
ATOM 1705 O O . LEU A 1 211 ? -54.243 -2.725 50.394 1.00 95.25 211 LEU A O 1
ATOM 1709 N N . ARG A 1 212 ? -56.331 -3.294 50.984 1.00 95.88 212 ARG A N 1
ATOM 1710 C CA . ARG A 1 212 ? -56.635 -4.004 49.730 1.00 95.88 212 ARG A CA 1
ATOM 1711 C C . ARG A 1 212 ? -56.680 -3.038 48.547 1.00 95.88 212 ARG A C 1
ATOM 1713 O O . ARG A 1 212 ? -56.119 -3.367 47.502 1.00 95.88 212 ARG A O 1
ATOM 1720 N N . SER A 1 213 ? -57.286 -1.861 48.710 1.00 93.25 213 SER A N 1
ATOM 1721 C CA . SER A 1 213 ? -57.308 -0.808 47.686 1.00 93.25 213 SER A CA 1
ATOM 1722 C C . SER A 1 213 ? -55.896 -0.325 47.338 1.00 93.25 213 SER A C 1
ATOM 1724 O O . SER A 1 213 ? -55.519 -0.319 46.164 1.00 93.25 213 SER A O 1
ATOM 1726 N N . ASP A 1 214 ? -55.074 -0.015 48.344 1.00 95.12 214 ASP A N 1
ATOM 1727 C CA . ASP A 1 214 ? -53.679 0.402 48.144 1.00 95.12 214 ASP A CA 1
ATOM 1728 C C . ASP A 1 214 ? -52.851 -0.684 47.442 1.00 95.12 214 ASP A C 1
ATOM 1730 O O . ASP A 1 214 ? -52.047 -0.400 46.552 1.00 95.12 214 ASP A O 1
ATOM 1734 N N . LEU A 1 215 ? -53.070 -1.952 47.800 1.00 93.31 215 LEU A N 1
ATOM 1735 C CA . LEU A 1 215 ? -52.389 -3.092 47.190 1.00 93.31 215 LEU A CA 1
ATOM 1736 C C . LEU A 1 215 ? -52.764 -3.235 45.707 1.00 93.31 215 LEU A C 1
ATOM 1738 O O . LEU A 1 215 ? -51.884 -3.479 44.880 1.00 93.31 215 LEU A O 1
ATOM 1742 N N . ILE A 1 216 ? -54.039 -3.047 45.352 1.00 95.56 216 ILE A N 1
ATOM 1743 C CA . ILE A 1 216 ? -54.492 -3.027 43.952 1.00 95.56 216 ILE A CA 1
ATOM 1744 C C . ILE A 1 216 ? -53.834 -1.869 43.193 1.00 95.56 216 ILE A C 1
ATOM 1746 O O . ILE A 1 216 ? -53.315 -2.082 42.097 1.00 95.56 216 ILE A O 1
ATOM 1750 N N . PHE A 1 217 ? -53.791 -0.672 43.781 1.00 93.31 217 PHE A N 1
ATOM 1751 C CA . PHE A 1 217 ? -53.164 0.496 43.161 1.00 93.31 217 PHE A CA 1
ATOM 1752 C C . PHE A 1 217 ? -51.668 0.273 42.892 1.00 93.31 217 PHE A C 1
ATOM 1754 O O . PHE A 1 217 ? -51.202 0.460 41.768 1.00 93.31 217 PHE A O 1
ATOM 1761 N N . VAL A 1 218 ? -50.920 -0.204 43.891 1.00 94.31 218 VAL A N 1
ATOM 1762 C CA . VAL A 1 218 ? -49.480 -0.481 43.761 1.00 94.31 218 VAL A CA 1
ATOM 1763 C C . VAL A 1 218 ? -49.219 -1.587 42.735 1.00 94.31 218 VAL A C 1
ATOM 1765 O O . VAL A 1 218 ? -48.261 -1.491 41.969 1.00 94.31 218 VAL A O 1
ATOM 1768 N N . LYS A 1 219 ? -50.068 -2.623 42.678 1.00 96.12 219 LYS A N 1
ATOM 1769 C CA . LYS A 1 219 ? -49.976 -3.663 41.642 1.00 96.12 219 LYS A CA 1
ATOM 1770 C C . LYS A 1 219 ? -50.169 -3.089 40.242 1.00 96.12 219 LYS A C 1
ATOM 1772 O O . LYS A 1 219 ? -49.336 -3.346 39.381 1.00 96.12 219 LYS A O 1
ATOM 1777 N N . SER A 1 220 ? -51.203 -2.275 40.039 1.00 95.31 220 SER A N 1
ATOM 1778 C CA . SER A 1 220 ? -51.457 -1.623 38.750 1.00 95.31 220 SER A CA 1
ATOM 1779 C C . SER A 1 220 ? -50.296 -0.712 38.333 1.00 95.31 220 SER A C 1
ATOM 1781 O O . SER A 1 220 ? -49.871 -0.736 37.178 1.00 95.31 220 SER A O 1
ATOM 1783 N N . GLN A 1 221 ? -49.718 0.036 39.278 1.00 95.12 221 GLN A N 1
ATOM 1784 C CA . GLN A 1 221 ? -48.543 0.861 39.005 1.00 95.12 221 GLN A CA 1
ATOM 1785 C C . GLN A 1 221 ? -47.321 0.010 38.626 1.00 95.12 221 GLN A C 1
ATOM 1787 O O . GLN A 1 221 ? -46.618 0.338 37.672 1.00 95.12 221 GLN A O 1
ATOM 1792 N N . LEU A 1 222 ? -47.078 -1.098 39.333 1.00 94.31 222 LEU A N 1
ATOM 1793 C CA . LEU A 1 222 ? -45.984 -2.019 39.021 1.00 94.31 222 LEU A CA 1
ATOM 1794 C C . LEU A 1 222 ? -46.143 -2.643 37.628 1.00 94.31 222 LEU A C 1
ATOM 1796 O O . LEU A 1 222 ? -45.161 -2.741 36.897 1.00 94.31 222 LEU A O 1
ATOM 1800 N N . GLU A 1 223 ? -47.359 -3.035 37.250 1.00 96.31 223 GLU A N 1
ATOM 1801 C CA . GLU A 1 223 ? -47.663 -3.568 35.917 1.00 96.31 223 GLU A CA 1
ATOM 1802 C C . GLU A 1 223 ? -47.396 -2.531 34.817 1.00 96.31 223 GLU A C 1
ATOM 1804 O O . GLU A 1 223 ? -46.749 -2.853 33.821 1.00 96.31 223 GLU A O 1
ATOM 1809 N N . SER A 1 224 ? -47.800 -1.272 35.018 1.00 94.75 224 SER A N 1
ATOM 1810 C CA . SER A 1 224 ? -47.512 -0.182 34.074 1.00 94.75 224 SER A CA 1
ATOM 1811 C C . SER A 1 224 ? -46.008 0.070 33.914 1.00 94.75 224 SER A C 1
ATOM 1813 O O . SER A 1 224 ? -45.525 0.288 32.802 1.00 94.75 224 SER A O 1
ATOM 1815 N N . GLU A 1 225 ? -45.250 0.044 35.011 1.00 93.25 225 GLU A N 1
ATOM 1816 C CA . GLU A 1 225 ? -43.793 0.216 34.980 1.00 93.25 225 GLU A CA 1
ATOM 1817 C C . GLU A 1 225 ? -43.087 -0.967 34.303 1.00 93.25 225 GLU A C 1
ATOM 1819 O O . GLU A 1 225 ? -42.106 -0.773 33.584 1.00 93.25 225 GLU A O 1
ATOM 1824 N N . LEU A 1 226 ? -43.581 -2.195 34.496 1.00 95.81 226 LEU A N 1
ATOM 1825 C CA . LEU A 1 226 ? -43.068 -3.377 33.800 1.00 95.81 226 LEU A CA 1
ATOM 1826 C C . LEU A 1 226 ? -43.305 -3.282 32.290 1.00 95.81 226 LEU A C 1
ATOM 1828 O O . LEU A 1 226 ? -42.362 -3.483 31.531 1.00 95.81 226 LEU A O 1
ATOM 1832 N N . GLN A 1 227 ? -44.502 -2.881 31.856 1.00 96.62 227 GLN A N 1
ATOM 1833 C CA . GLN A 1 227 ? -44.800 -2.682 30.433 1.00 96.62 227 GLN A CA 1
ATOM 1834 C C . GLN A 1 227 ? -43.917 -1.600 29.798 1.00 96.62 227 GLN A C 1
ATOM 1836 O O . GLN A 1 227 ? -43.399 -1.788 28.699 1.00 96.62 227 GLN A O 1
ATOM 1841 N N . SER A 1 228 ? -43.697 -0.484 30.499 1.00 95.06 228 SER A N 1
ATOM 1842 C CA . SER A 1 228 ? -42.784 0.576 30.048 1.00 95.06 228 SER A CA 1
ATOM 1843 C C . SER A 1 228 ? -41.348 0.058 29.874 1.00 95.06 228 SER A C 1
ATOM 1845 O O . SER A 1 228 ? -40.687 0.340 28.872 1.00 95.06 228 SER A O 1
ATOM 1847 N N . LYS A 1 229 ? -40.870 -0.767 30.815 1.00 94.19 229 LYS A N 1
ATOM 1848 C CA . LYS A 1 229 ? -39.542 -1.391 30.725 1.00 94.19 229 LYS A CA 1
ATOM 1849 C C . LYS A 1 229 ? -39.432 -2.390 29.580 1.00 94.19 229 LYS A C 1
ATOM 1851 O O . LYS A 1 229 ? -38.424 -2.359 28.883 1.00 94.19 229 LYS A O 1
ATOM 1856 N N . GLU A 1 230 ? -40.442 -3.229 29.368 1.00 96.62 230 GLU A N 1
ATOM 1857 C CA . GLU A 1 230 ? -40.473 -4.169 28.242 1.00 96.62 230 GLU A CA 1
ATOM 1858 C C . GLU A 1 230 ? -40.428 -3.428 26.899 1.00 96.62 230 GLU A C 1
ATOM 1860 O O . GLU A 1 230 ? -39.655 -3.795 26.017 1.00 96.62 230 GLU A O 1
ATOM 1865 N N . GLN A 1 231 ? -41.181 -2.331 26.753 1.00 96.19 231 GLN A N 1
ATOM 1866 C CA . GLN A 1 231 ? -41.138 -1.497 25.544 1.00 96.19 231 GLN A CA 1
ATOM 1867 C C . GLN A 1 231 ? -39.748 -0.898 25.304 1.00 96.19 231 GLN A C 1
ATOM 1869 O O . GLN A 1 231 ? -39.252 -0.906 24.175 1.00 96.19 231 GLN A O 1
ATOM 1874 N N . LEU A 1 232 ? -39.096 -0.408 26.363 1.00 96.06 232 LEU A N 1
ATOM 1875 C CA . LEU A 1 232 ? -37.739 0.122 26.266 1.00 96.06 232 LEU A CA 1
ATOM 1876 C C . LEU A 1 232 ? -36.727 -0.973 25.897 1.00 96.06 232 LEU A C 1
ATOM 1878 O O . LEU A 1 232 ? -35.835 -0.731 25.089 1.00 96.06 232 LEU A O 1
ATOM 1882 N N . GLU A 1 233 ? -36.860 -2.177 26.456 1.00 94.75 233 GLU A N 1
ATOM 1883 C CA . GLU A 1 233 ? -35.991 -3.316 26.139 1.00 94.75 233 GLU A CA 1
ATOM 1884 C C . GLU A 1 233 ? -36.117 -3.738 24.670 1.00 94.75 233 GLU A C 1
ATOM 1886 O O . GLU A 1 233 ? -35.101 -3.970 24.008 1.00 94.75 233 GLU A O 1
ATOM 1891 N N . VAL A 1 234 ? -37.339 -3.765 24.131 1.00 97.19 234 VAL A N 1
ATOM 1892 C CA . VAL A 1 234 ? -37.580 -4.025 22.704 1.00 97.19 234 VAL A CA 1
ATOM 1893 C C . VAL A 1 234 ? -36.911 -2.953 21.841 1.00 97.19 234 VAL A C 1
ATOM 1895 O O . VAL A 1 234 ? -36.129 -3.300 20.956 1.00 97.19 234 VAL A O 1
ATOM 1898 N N . SER A 1 235 ? -37.120 -1.668 22.148 1.00 96.50 235 SER A N 1
ATOM 1899 C CA . SER A 1 235 ? -36.498 -0.557 21.409 1.00 96.50 235 SER A CA 1
ATOM 1900 C C . SER A 1 235 ? -34.967 -0.626 21.433 1.00 96.50 235 SER A C 1
ATOM 1902 O O . SER A 1 235 ? -34.324 -0.490 20.396 1.00 96.50 235 SER A O 1
ATOM 1904 N N . LEU A 1 236 ? -34.364 -0.892 22.594 1.00 96.44 236 LEU A N 1
ATOM 1905 C CA . LEU A 1 236 ? -32.908 -1.021 22.709 1.00 96.44 236 LEU A CA 1
ATOM 1906 C C . LEU A 1 236 ? -32.377 -2.242 21.947 1.00 96.44 236 LEU A C 1
ATOM 1908 O O . LEU A 1 236 ? -31.269 -2.211 21.411 1.00 96.44 236 LEU A O 1
ATOM 1912 N N . THR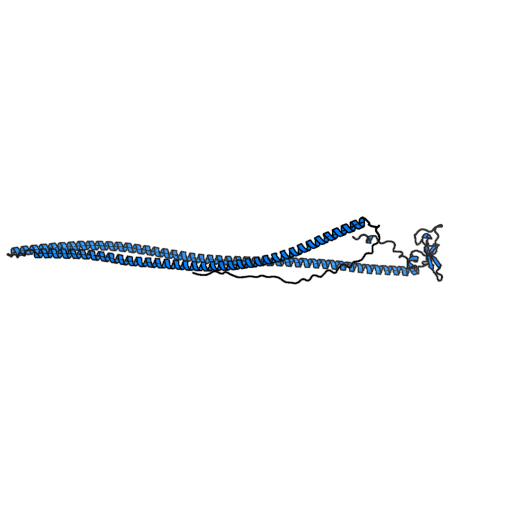 A 1 237 ? -33.153 -3.323 21.884 1.00 97.12 237 THR A N 1
ATOM 1913 C CA . THR A 1 237 ? -32.787 -4.518 21.117 1.00 97.12 237 THR A CA 1
ATOM 1914 C C . THR A 1 237 ? -32.806 -4.234 19.613 1.00 97.12 237 THR A C 1
ATOM 1916 O O . THR A 1 237 ? -31.903 -4.674 18.897 1.00 97.12 237 THR A O 1
ATOM 1919 N N . GLU A 1 238 ? -33.785 -3.468 19.129 1.00 96.69 238 GLU A N 1
ATOM 1920 C CA . GLU A 1 238 ? -33.840 -2.996 17.741 1.00 96.69 238 GLU A CA 1
ATOM 1921 C C . GLU A 1 238 ? -32.639 -2.103 17.402 1.00 96.69 238 GLU A C 1
ATOM 1923 O O . GLU A 1 238 ? -31.958 -2.362 16.405 1.00 96.69 238 GLU A O 1
ATOM 1928 N N . ASP A 1 239 ? -32.293 -1.149 18.271 1.00 97.06 239 ASP A N 1
ATOM 1929 C CA . ASP A 1 239 ? -31.120 -0.282 18.096 1.00 97.06 239 ASP A CA 1
ATOM 1930 C C . ASP A 1 239 ? -29.816 -1.089 18.033 1.00 97.06 239 ASP A C 1
ATOM 1932 O O . ASP A 1 239 ? -28.982 -0.885 17.146 1.00 97.06 239 ASP A O 1
ATOM 1936 N N . VAL A 1 240 ? -29.636 -2.060 18.937 1.00 96.50 240 VAL A N 1
ATOM 1937 C CA . VAL A 1 240 ? -28.463 -2.949 18.936 1.00 96.50 240 VAL A CA 1
ATOM 1938 C C . VAL A 1 240 ? -28.378 -3.744 17.634 1.00 96.50 240 VAL A C 1
ATOM 1940 O O . VAL A 1 240 ? -27.283 -3.919 17.091 1.00 96.50 240 VAL A O 1
ATOM 1943 N N . ASN A 1 241 ? -29.506 -4.226 17.115 1.00 96.56 241 ASN A N 1
ATOM 1944 C CA . ASN A 1 241 ? -29.534 -4.945 15.846 1.00 96.56 241 ASN A CA 1
ATOM 1945 C C . ASN A 1 241 ? -29.206 -4.019 14.665 1.00 96.56 241 ASN A C 1
ATOM 1947 O O . ASN A 1 241 ? -28.390 -4.403 13.825 1.00 96.56 241 ASN A O 1
ATOM 1951 N N . SER A 1 242 ? -29.736 -2.792 14.642 1.00 96.94 242 SER A N 1
ATOM 1952 C CA . SER A 1 242 ? -29.396 -1.782 13.630 1.00 96.94 242 SER A CA 1
ATOM 1953 C C . SER A 1 242 ? -27.896 -1.484 13.629 1.00 96.94 242 SER A C 1
ATOM 1955 O O . SER A 1 242 ? -27.222 -1.649 12.610 1.00 96.94 242 SER A O 1
ATOM 1957 N N . LEU A 1 243 ? -27.326 -1.179 14.796 1.00 96.56 243 LEU A N 1
ATOM 1958 C CA . LEU A 1 243 ? -25.897 -0.891 14.939 1.00 96.56 243 LEU A CA 1
ATOM 1959 C C . LEU A 1 243 ? -25.014 -2.078 14.530 1.00 96.56 243 LEU A C 1
ATOM 1961 O O . LEU A 1 243 ? -23.950 -1.888 13.939 1.00 96.56 243 LEU A O 1
ATOM 1965 N N . ARG A 1 244 ? -25.445 -3.318 14.796 1.00 97.38 244 ARG A N 1
ATOM 1966 C CA . ARG A 1 244 ? -24.742 -4.520 14.315 1.00 97.38 244 ARG A CA 1
ATOM 1967 C C . ARG A 1 244 ? -24.749 -4.617 12.791 1.00 97.38 244 ARG A C 1
ATOM 1969 O O . ARG A 1 244 ? -23.722 -4.980 12.219 1.00 97.38 244 ARG A O 1
ATOM 1976 N N . THR A 1 245 ? -25.864 -4.290 12.134 1.00 97.00 245 THR A N 1
ATOM 1977 C CA . THR A 1 245 ? -25.926 -4.283 10.663 1.00 97.00 245 THR A CA 1
ATOM 1978 C C . THR A 1 245 ? -25.050 -3.190 10.056 1.00 97.00 245 THR A C 1
ATOM 1980 O O . THR A 1 245 ? -24.291 -3.471 9.129 1.00 97.00 245 THR A O 1
ATOM 1983 N N . GLU A 1 246 ? -25.056 -1.982 10.623 1.00 97.38 246 GLU A N 1
ATOM 1984 C CA . GLU A 1 246 ? -24.177 -0.890 10.192 1.00 97.38 246 GLU A CA 1
ATOM 1985 C C . GLU A 1 246 ? -22.698 -1.250 10.362 1.00 97.38 246 GLU A C 1
ATOM 1987 O O . GLU A 1 246 ? -21.894 -1.036 9.452 1.00 97.38 246 GLU A O 1
ATOM 1992 N N . LEU A 1 247 ? -22.337 -1.870 11.492 1.00 96.38 247 LEU A N 1
ATOM 1993 C CA . LEU A 1 247 ? -20.978 -2.342 11.739 1.00 96.38 247 LEU A CA 1
ATOM 1994 C C . LEU A 1 247 ? -20.541 -3.384 10.700 1.00 96.38 247 LEU A C 1
ATOM 1996 O O . LEU A 1 247 ? -19.414 -3.312 10.209 1.00 96.38 247 LEU A O 1
ATOM 2000 N N . ALA A 1 248 ? -21.418 -4.323 10.334 1.00 97.12 248 ALA A N 1
ATOM 2001 C CA . ALA A 1 248 ? -21.123 -5.324 9.311 1.00 97.12 248 ALA A CA 1
ATOM 2002 C C . ALA A 1 248 ? -20.888 -4.682 7.931 1.00 97.12 248 ALA A C 1
ATOM 2004 O O . ALA A 1 248 ? -19.929 -5.031 7.239 1.00 97.12 248 ALA A O 1
ATOM 2005 N N . VAL A 1 249 ? -21.707 -3.694 7.552 1.00 97.25 249 VAL A N 1
ATOM 2006 C CA . VAL A 1 249 ? -21.522 -2.933 6.305 1.00 97.25 249 VAL A CA 1
ATOM 2007 C C . VAL A 1 249 ? -20.198 -2.166 6.326 1.00 97.25 249 VAL A C 1
ATOM 2009 O O . VAL A 1 249 ? -19.434 -2.239 5.363 1.00 97.25 249 VAL A O 1
ATOM 2012 N N . ALA A 1 250 ? -19.879 -1.483 7.427 1.00 96.31 250 ALA A N 1
ATOM 2013 C CA . ALA A 1 250 ? -18.624 -0.750 7.571 1.00 96.31 250 ALA A CA 1
ATOM 2014 C C . ALA A 1 250 ? -17.396 -1.678 7.494 1.00 96.31 250 ALA A C 1
ATOM 2016 O O . ALA A 1 250 ? -16.398 -1.332 6.860 1.00 96.31 250 ALA A O 1
ATOM 2017 N N . GLN A 1 251 ? -17.471 -2.876 8.083 1.00 97.38 251 GLN A N 1
ATOM 2018 C CA . GLN A 1 251 ? -16.417 -3.891 7.985 1.00 97.38 251 GLN A CA 1
ATOM 2019 C C . GLN A 1 251 ? -16.236 -4.403 6.550 1.00 97.38 251 GLN A C 1
ATOM 2021 O O . GLN A 1 251 ? -15.098 -4.521 6.095 1.00 97.38 251 GLN A O 1
ATOM 2026 N N . SER A 1 252 ? -17.328 -4.638 5.813 1.00 96.69 252 SER A N 1
ATOM 2027 C CA . SER A 1 252 ? -17.264 -5.006 4.391 1.00 96.69 252 SER A CA 1
ATOM 2028 C C . SER A 1 252 ? -16.598 -3.907 3.561 1.00 96.69 252 SER A C 1
ATOM 2030 O O . SER A 1 252 ? -15.667 -4.175 2.807 1.00 96.69 252 SER A O 1
ATOM 2032 N N . GLN A 1 253 ? -17.004 -2.648 3.755 1.00 96.88 253 GLN A N 1
ATOM 2033 C CA . GLN A 1 253 ? -16.413 -1.507 3.049 1.00 96.88 253 GLN A CA 1
ATOM 2034 C C . GLN A 1 253 ? -14.924 -1.326 3.373 1.00 96.88 253 GLN A C 1
ATOM 2036 O O . GLN A 1 253 ? -14.136 -0.947 2.503 1.00 96.88 253 GLN A O 1
ATOM 2041 N N . LEU A 1 254 ? -14.516 -1.596 4.618 1.00 97.00 254 LEU A N 1
ATOM 2042 C CA . LEU A 1 254 ? -13.110 -1.577 5.012 1.00 97.00 254 LEU A CA 1
ATOM 2043 C C . LEU A 1 254 ? -12.312 -2.653 4.261 1.00 97.00 254 LEU A C 1
ATOM 2045 O O . LEU A 1 254 ? -11.229 -2.350 3.759 1.00 97.00 254 LEU A O 1
ATOM 2049 N N . ALA A 1 255 ? -12.847 -3.873 4.157 1.00 96.56 255 ALA A N 1
ATOM 2050 C CA . ALA A 1 255 ? -12.218 -4.969 3.422 1.00 96.56 255 ALA A CA 1
ATOM 2051 C C . ALA A 1 255 ? -12.080 -4.643 1.923 1.00 96.56 255 ALA A C 1
ATOM 2053 O O . ALA A 1 255 ? -10.984 -4.762 1.368 1.00 96.56 255 ALA A O 1
ATOM 2054 N N . ASP A 1 256 ? -13.135 -4.115 1.295 1.00 96.44 256 ASP A N 1
ATOM 2055 C CA . ASP A 1 256 ? -13.107 -3.672 -0.106 1.00 96.44 256 ASP A CA 1
ATOM 2056 C C . ASP A 1 256 ? -12.052 -2.579 -0.327 1.00 96.44 256 ASP A C 1
ATOM 2058 O O . ASP A 1 256 ? -11.274 -2.608 -1.287 1.00 96.44 256 ASP A O 1
ATOM 2062 N N . ARG A 1 257 ? -11.965 -1.617 0.601 1.00 96.19 257 ARG A N 1
ATOM 2063 C CA . ARG A 1 257 ? -10.970 -0.540 0.543 1.00 96.19 257 ARG A CA 1
ATOM 2064 C C . ARG A 1 257 ? -9.545 -1.067 0.708 1.00 96.19 257 ARG A C 1
ATOM 2066 O O . ARG A 1 257 ? -8.641 -0.561 0.043 1.00 96.19 257 ARG A O 1
ATOM 2073 N N . GLN A 1 258 ? -9.326 -2.069 1.559 1.00 97.19 258 GLN A N 1
ATOM 2074 C CA . GLN A 1 258 ? -8.025 -2.727 1.700 1.00 97.19 258 GLN A CA 1
ATOM 2075 C C . GLN A 1 258 ? -7.624 -3.461 0.415 1.00 97.19 258 GLN A C 1
ATOM 2077 O O . GLN A 1 258 ? -6.493 -3.283 -0.042 1.00 97.19 258 GLN A O 1
ATOM 2082 N N . MET A 1 259 ? -8.548 -4.192 -0.219 1.00 96.88 259 MET A N 1
ATOM 2083 C CA . MET A 1 259 ? -8.309 -4.807 -1.531 1.00 96.88 259 MET A CA 1
ATOM 2084 C C . MET A 1 259 ? -7.951 -3.764 -2.595 1.00 96.88 259 MET A C 1
ATOM 2086 O O . MET A 1 259 ? -6.982 -3.943 -3.330 1.00 96.88 259 MET A O 1
ATOM 2090 N N . LEU A 1 260 ? -8.675 -2.642 -2.653 1.00 96.88 260 LEU A N 1
ATOM 2091 C CA . LEU A 1 260 ? -8.377 -1.554 -3.591 1.00 96.88 260 LEU A CA 1
ATOM 2092 C C . LEU A 1 260 ? -6.993 -0.938 -3.357 1.00 96.88 260 LEU A C 1
ATOM 2094 O O . LEU A 1 260 ? -6.295 -0.611 -4.318 1.00 96.88 260 LEU A O 1
ATOM 2098 N N . LEU A 1 261 ? -6.574 -0.781 -2.098 1.00 96.69 261 LEU A N 1
ATOM 2099 C CA . LEU A 1 261 ? -5.237 -0.284 -1.767 1.00 96.69 261 LEU A CA 1
ATOM 2100 C C . LEU A 1 261 ? -4.141 -1.263 -2.201 1.00 96.69 261 LEU A C 1
ATOM 2102 O O . LEU A 1 261 ? -3.139 -0.824 -2.765 1.00 96.69 261 LEU A O 1
ATOM 2106 N N . GLN A 1 262 ? -4.342 -2.566 -1.995 1.00 96.69 262 GLN A N 1
ATOM 2107 C CA . GLN A 1 262 ? -3.419 -3.598 -2.474 1.00 96.69 262 GLN A CA 1
ATOM 2108 C C . GLN A 1 262 ? -3.343 -3.619 -4.002 1.00 96.69 262 GLN A C 1
ATOM 2110 O O . GLN A 1 262 ? -2.250 -3.575 -4.559 1.00 96.69 262 GLN A O 1
ATOM 2115 N N . TRP A 1 263 ? -4.488 -3.586 -4.688 1.00 97.31 263 TRP A N 1
ATOM 2116 C CA . TRP A 1 263 ? -4.542 -3.524 -6.149 1.00 97.31 263 TRP A CA 1
ATOM 2117 C C . TRP A 1 263 ? -3.848 -2.271 -6.699 1.00 97.31 263 TRP A C 1
ATOM 2119 O O . TRP A 1 263 ? -3.095 -2.339 -7.671 1.00 97.31 263 TRP A O 1
ATOM 2129 N N . LYS A 1 264 ? -4.029 -1.117 -6.047 1.00 97.00 264 LYS A N 1
ATOM 2130 C CA . LYS A 1 264 ? -3.327 0.124 -6.401 1.00 97.00 264 LYS A CA 1
ATOM 2131 C C . LYS A 1 264 ? -1.809 0.011 -6.209 1.00 97.00 264 LYS A C 1
ATOM 2133 O O . LYS A 1 264 ? -1.052 0.576 -6.996 1.00 97.00 264 LYS A O 1
ATOM 2138 N N . ALA A 1 265 ? -1.355 -0.678 -5.163 1.00 96.19 265 ALA A N 1
ATOM 2139 C CA . ALA A 1 265 ? 0.068 -0.912 -4.933 1.00 96.19 265 ALA A CA 1
ATOM 2140 C C . ALA A 1 265 ? 0.667 -1.845 -6.000 1.00 96.19 265 ALA A C 1
ATOM 2142 O O . ALA A 1 265 ? 1.701 -1.510 -6.576 1.00 96.19 265 ALA A O 1
ATOM 2143 N N . ASP A 1 266 ? -0.016 -2.948 -6.322 1.00 96.94 266 ASP A N 1
ATOM 2144 C CA . ASP A 1 266 ? 0.403 -3.912 -7.350 1.00 96.94 266 ASP A CA 1
ATOM 2145 C C . ASP A 1 266 ? 0.471 -3.271 -8.744 1.00 96.94 266 ASP A C 1
ATOM 2147 O O . ASP A 1 266 ? 1.495 -3.322 -9.424 1.00 96.94 266 ASP A O 1
ATOM 2151 N N . THR A 1 267 ? -0.584 -2.556 -9.142 1.00 96.44 267 THR A N 1
ATOM 2152 C CA . THR A 1 267 ? -0.614 -1.828 -10.422 1.00 96.44 267 THR A CA 1
ATOM 2153 C C . THR A 1 267 ? 0.485 -0.776 -10.521 1.00 96.44 267 THR A C 1
ATOM 2155 O O . THR A 1 267 ? 1.079 -0.614 -11.587 1.00 96.44 267 THR A O 1
ATOM 2158 N N . LYS A 1 268 ? 0.809 -0.088 -9.419 1.00 97.00 268 LYS A N 1
ATOM 2159 C CA . LYS A 1 268 ? 1.939 0.844 -9.379 1.00 97.00 268 LYS A CA 1
ATOM 2160 C C . LYS A 1 268 ? 3.279 0.121 -9.549 1.00 97.00 268 LYS A C 1
ATOM 2162 O O . LYS A 1 268 ? 4.108 0.627 -10.297 1.00 97.00 268 LYS A O 1
ATOM 2167 N N . SER A 1 269 ? 3.482 -1.031 -8.902 1.00 96.12 269 SER A N 1
ATOM 2168 C CA . SER A 1 269 ? 4.697 -1.848 -9.078 1.00 96.12 269 SER A CA 1
ATOM 2169 C C . SER A 1 269 ? 4.864 -2.266 -10.536 1.00 96.12 269 SER A C 1
ATOM 2171 O O . SER A 1 269 ? 5.889 -1.987 -11.150 1.00 96.12 269 SER A O 1
ATOM 2173 N N . ARG A 1 270 ? 3.797 -2.803 -11.138 1.00 97.19 270 ARG A N 1
ATOM 2174 C CA . ARG A 1 270 ? 3.784 -3.210 -12.548 1.00 97.19 270 ARG A CA 1
ATOM 2175 C C . ARG A 1 270 ? 4.073 -2.051 -13.500 1.00 97.19 270 ARG A C 1
ATOM 2177 O O . ARG A 1 270 ? 4.747 -2.245 -14.504 1.00 97.19 270 ARG A O 1
ATOM 2184 N N . LEU A 1 271 ? 3.580 -0.846 -13.200 1.00 96.81 271 LEU A N 1
ATOM 2185 C CA . LEU A 1 271 ? 3.868 0.343 -14.006 1.00 96.81 271 LEU A CA 1
ATOM 2186 C C . LEU A 1 271 ? 5.355 0.727 -13.942 1.00 96.81 271 LEU A C 1
ATOM 2188 O O . LEU A 1 271 ? 5.924 1.115 -14.960 1.00 96.81 271 LEU A O 1
ATOM 2192 N N . VAL A 1 272 ? 5.981 0.610 -12.766 1.00 96.75 272 VAL A N 1
ATOM 2193 C CA . VAL A 1 272 ? 7.423 0.854 -12.596 1.00 96.75 272 VAL A CA 1
ATOM 2194 C C . VAL A 1 272 ? 8.232 -0.180 -13.381 1.00 96.75 272 VAL A C 1
ATOM 2196 O O . VAL A 1 272 ? 9.052 0.215 -14.203 1.00 96.75 272 VAL A O 1
ATOM 2199 N N . GLU A 1 273 ? 7.925 -1.471 -13.236 1.00 96.38 273 GLU A N 1
ATOM 2200 C CA . GLU A 1 273 ? 8.581 -2.559 -13.984 1.00 96.38 273 GLU A CA 1
ATOM 2201 C C . GLU A 1 273 ? 8.453 -2.379 -15.507 1.00 96.38 273 GLU A C 1
ATOM 2203 O O . GLU A 1 273 ? 9.412 -2.557 -16.264 1.00 96.38 273 GLU A O 1
ATOM 2208 N N . GLN A 1 274 ? 7.271 -1.976 -15.984 1.00 96.25 274 GLN A N 1
ATOM 2209 C CA . GLN A 1 274 ? 7.056 -1.670 -17.399 1.00 96.25 274 GLN A CA 1
ATOM 2210 C C . GLN A 1 274 ? 7.869 -0.455 -17.853 1.00 96.25 274 GLN A C 1
ATOM 2212 O O . GLN A 1 274 ? 8.429 -0.479 -18.948 1.00 96.25 274 GLN A O 1
ATOM 2217 N N . SER A 1 275 ? 7.964 0.593 -17.031 1.00 97.19 275 SER A N 1
ATOM 2218 C CA . SER A 1 275 ? 8.784 1.766 -17.341 1.00 97.19 275 SER A CA 1
ATOM 2219 C C . SER A 1 275 ? 10.270 1.417 -17.420 1.00 97.19 275 SER A C 1
ATOM 2221 O O . SER A 1 275 ? 10.958 1.918 -18.307 1.00 97.19 275 SER A O 1
ATOM 2223 N N . GLU A 1 276 ? 10.766 0.559 -16.530 1.00 96.81 276 GLU A N 1
ATOM 2224 C CA . GLU A 1 276 ? 12.143 0.057 -16.565 1.00 96.81 276 GLU A CA 1
ATOM 2225 C C . GLU A 1 276 ? 12.391 -0.762 -17.835 1.00 96.81 276 GLU A C 1
ATOM 2227 O O . GLU A 1 276 ? 13.337 -0.484 -18.570 1.00 96.81 276 GLU A O 1
ATOM 2232 N N . THR A 1 277 ? 11.474 -1.673 -18.175 1.00 97.25 277 THR A N 1
ATOM 2233 C CA . THR A 1 277 ? 11.550 -2.474 -19.409 1.00 97.25 277 THR A CA 1
ATOM 2234 C C . THR A 1 277 ? 11.567 -1.591 -20.663 1.00 97.25 277 THR A C 1
ATOM 2236 O O . THR A 1 277 ? 12.335 -1.836 -21.592 1.00 97.25 277 THR A O 1
ATOM 2239 N N . ILE A 1 278 ? 10.739 -0.541 -20.707 1.00 97.12 278 ILE A N 1
ATOM 2240 C CA . ILE A 1 278 ? 10.718 0.419 -21.820 1.00 97.12 278 ILE A CA 1
ATOM 2241 C C . ILE A 1 278 ? 12.060 1.146 -21.927 1.00 97.12 278 ILE A C 1
ATOM 2243 O O . ILE A 1 278 ? 12.595 1.253 -23.031 1.00 97.12 278 ILE A O 1
ATOM 2247 N N . ASN A 1 279 ? 12.624 1.601 -20.808 1.00 96.81 279 ASN A N 1
ATOM 2248 C CA . ASN A 1 279 ? 13.924 2.270 -20.797 1.00 96.81 279 ASN A CA 1
ATOM 2249 C C . ASN A 1 279 ? 15.042 1.335 -21.291 1.00 96.81 279 ASN A C 1
ATOM 2251 O O . ASN A 1 279 ? 15.856 1.734 -22.123 1.00 96.81 279 ASN A O 1
ATOM 2255 N N . GLU A 1 280 ? 15.052 0.073 -20.852 1.00 97.00 280 GLU A N 1
ATOM 2256 C CA . GLU A 1 280 ? 16.006 -0.929 -21.338 1.00 97.00 280 GLU A CA 1
ATOM 2257 C C . GLU A 1 280 ? 15.876 -1.181 -22.844 1.00 97.00 280 GLU A C 1
ATOM 2259 O O . GLU A 1 280 ? 16.879 -1.272 -23.556 1.00 97.00 280 GLU A O 1
ATOM 2264 N N . LEU A 1 281 ? 14.644 -1.295 -23.351 1.00 96.81 281 LEU A N 1
ATOM 2265 C CA . LEU A 1 281 ? 14.393 -1.475 -24.780 1.00 96.81 281 LEU A CA 1
ATOM 2266 C C . LEU A 1 281 ? 14.820 -0.246 -25.589 1.00 96.81 281 LEU A C 1
ATOM 2268 O O . LEU A 1 281 ? 15.399 -0.406 -26.662 1.00 96.81 281 LEU A O 1
ATOM 2272 N N . GLN A 1 282 ? 14.600 0.966 -25.077 1.00 97.50 282 GLN A N 1
ATOM 2273 C CA . GLN A 1 282 ? 15.056 2.202 -25.716 1.00 97.50 282 GLN A CA 1
ATOM 2274 C C . GLN A 1 282 ? 16.585 2.275 -25.806 1.00 97.50 282 GLN A C 1
ATOM 2276 O O . GLN A 1 282 ? 17.115 2.642 -26.854 1.00 97.50 282 GLN A O 1
ATOM 2281 N N . GLU A 1 283 ? 17.307 1.886 -24.755 1.00 96.00 283 GLU A N 1
ATOM 2282 C CA . GLU A 1 283 ? 18.774 1.838 -24.792 1.00 96.00 283 GLU A CA 1
ATOM 2283 C C . GLU A 1 283 ? 19.292 0.774 -25.768 1.00 96.00 283 GLU A C 1
ATOM 2285 O O . GLU A 1 283 ? 20.213 1.047 -26.544 1.00 96.00 283 GLU A O 1
ATOM 2290 N N . LYS A 1 284 ? 18.650 -0.404 -25.818 1.00 96.88 284 LYS A N 1
ATOM 2291 C CA . LYS A 1 284 ? 18.946 -1.438 -26.826 1.00 96.88 284 LYS A CA 1
ATOM 2292 C C . LYS A 1 284 ? 18.697 -0.940 -28.253 1.00 96.88 284 LYS A C 1
ATOM 2294 O O . LYS A 1 284 ? 19.499 -1.207 -29.143 1.00 96.88 284 LYS A O 1
ATOM 2299 N N . MET A 1 285 ? 17.618 -0.189 -28.484 1.00 96.31 285 MET A N 1
ATOM 2300 C CA . MET A 1 285 ? 17.346 0.408 -29.796 1.00 96.31 285 MET A CA 1
ATOM 2301 C C . MET A 1 285 ? 18.439 1.399 -30.205 1.00 96.31 285 MET A C 1
ATOM 2303 O O . MET A 1 285 ? 18.951 1.297 -31.317 1.00 96.31 285 MET A O 1
ATOM 2307 N N . LYS A 1 286 ? 18.864 2.296 -29.305 1.00 96.81 286 LYS A N 1
ATOM 2308 C CA . LYS A 1 286 ? 19.956 3.246 -29.586 1.00 96.81 286 LYS A CA 1
ATOM 2309 C C . LYS A 1 286 ? 21.271 2.541 -29.915 1.00 96.81 286 LYS A C 1
ATOM 2311 O O . LYS A 1 286 ? 21.985 2.955 -30.825 1.00 96.81 286 LYS A O 1
ATOM 2316 N N . THR A 1 287 ? 21.607 1.475 -29.187 1.00 96.88 287 THR A N 1
ATOM 2317 C CA . THR A 1 287 ? 22.831 0.702 -29.461 1.00 96.88 287 THR A CA 1
ATOM 2318 C C . THR A 1 287 ? 22.768 0.030 -30.829 1.00 96.88 287 THR A C 1
ATOM 2320 O O . THR A 1 287 ? 23.712 0.162 -31.610 1.00 96.88 287 THR A O 1
ATOM 2323 N N . LEU A 1 288 ? 21.636 -0.593 -31.169 1.00 97.00 288 LEU A N 1
ATOM 2324 C CA . LEU A 1 288 ? 21.424 -1.195 -32.488 1.00 97.00 288 LEU A CA 1
ATOM 2325 C C . LEU A 1 288 ? 21.459 -0.165 -33.627 1.00 97.00 288 LEU A C 1
ATOM 2327 O O . LEU A 1 288 ? 21.976 -0.465 -34.700 1.00 97.00 288 LEU A O 1
ATOM 2331 N N . GLU A 1 289 ? 20.962 1.056 -33.418 1.00 96.81 289 GLU A N 1
ATOM 2332 C CA . GLU A 1 289 ? 21.061 2.140 -34.407 1.00 96.81 289 GLU A CA 1
ATOM 2333 C C . GLU A 1 289 ? 22.518 2.537 -34.686 1.00 96.81 289 GLU A C 1
ATOM 2335 O O . GLU A 1 289 ? 22.902 2.727 -35.844 1.00 96.81 289 GLU A O 1
ATOM 2340 N N . VAL A 1 290 ? 23.351 2.615 -33.644 1.00 96.94 290 VAL A N 1
ATOM 2341 C CA . VAL A 1 290 ? 24.787 2.901 -33.788 1.00 96.94 290 VAL A CA 1
ATOM 2342 C C . VAL A 1 290 ? 25.503 1.767 -34.523 1.00 96.94 290 VAL A C 1
ATOM 2344 O O . VAL A 1 290 ? 26.320 2.028 -35.408 1.00 96.94 290 VAL A O 1
ATOM 2347 N N . GLU A 1 291 ? 25.207 0.512 -34.187 1.00 96.38 291 GLU A N 1
ATOM 2348 C CA . GLU A 1 291 ? 25.782 -0.652 -34.870 1.00 96.38 291 GLU A CA 1
ATOM 2349 C C . GLU A 1 291 ? 25.364 -0.715 -36.340 1.00 96.38 291 GLU A C 1
ATOM 2351 O O . GLU A 1 291 ? 26.218 -0.889 -37.212 1.00 96.38 291 GLU A O 1
ATOM 2356 N N . LYS A 1 292 ? 24.079 -0.481 -36.632 1.00 97.25 292 LYS A N 1
ATOM 2357 C CA . LYS A 1 292 ? 23.562 -0.398 -38.000 1.00 97.25 292 LYS A CA 1
ATOM 2358 C C . LYS A 1 292 ? 24.328 0.643 -38.815 1.00 97.25 292 LYS A C 1
ATOM 2360 O O . LYS A 1 292 ? 24.779 0.330 -39.915 1.00 97.25 292 LYS A O 1
ATOM 2365 N N . ARG A 1 293 ? 24.535 1.844 -38.265 1.00 96.88 293 ARG A N 1
ATOM 2366 C CA . ARG A 1 293 ? 25.276 2.917 -38.944 1.00 96.88 293 ARG A CA 1
ATOM 2367 C C . ARG A 1 293 ? 26.712 2.505 -39.280 1.00 96.88 293 ARG A C 1
ATOM 2369 O O . ARG A 1 293 ? 27.161 2.725 -40.399 1.00 96.88 293 ARG A O 1
ATOM 2376 N N . LYS A 1 294 ? 27.411 1.851 -38.345 1.00 96.81 294 LYS A N 1
ATOM 2377 C CA . LYS A 1 294 ? 28.777 1.343 -38.575 1.00 96.81 294 LYS A CA 1
ATOM 2378 C C . LYS A 1 294 ? 28.820 0.311 -39.702 1.00 96.81 294 LYS A C 1
ATOM 2380 O O . LYS A 1 294 ? 29.717 0.357 -40.540 1.00 96.81 294 LYS A O 1
ATOM 2385 N N . VAL A 1 295 ? 27.858 -0.612 -39.735 1.00 96.88 295 VAL A N 1
ATOM 2386 C CA . VAL A 1 295 ? 27.769 -1.627 -40.797 1.00 96.88 295 VAL A CA 1
ATOM 2387 C C . VAL A 1 295 ? 27.465 -0.979 -42.152 1.00 96.88 295 VAL A C 1
ATOM 2389 O O . VAL A 1 295 ? 28.069 -1.353 -43.156 1.00 96.88 295 VAL A O 1
ATOM 2392 N N . GLU A 1 296 ? 26.581 0.020 -42.196 1.00 97.31 296 GLU A N 1
ATOM 2393 C CA . GLU A 1 296 ? 26.279 0.779 -43.418 1.00 97.31 296 GLU A CA 1
ATOM 2394 C C . GLU A 1 296 ? 27.508 1.539 -43.946 1.00 97.31 296 GLU A C 1
ATOM 2396 O O . GLU A 1 296 ? 27.783 1.501 -45.148 1.00 97.31 296 GLU A O 1
ATOM 2401 N N . GLU A 1 297 ? 28.293 2.162 -43.064 1.00 96.88 297 GLU A N 1
ATOM 2402 C CA . GLU A 1 297 ? 29.552 2.834 -43.415 1.00 96.88 297 GLU A CA 1
ATOM 2403 C C . GLU A 1 297 ? 30.588 1.848 -43.981 1.00 96.88 297 GLU A C 1
ATOM 2405 O O . GLU A 1 297 ? 31.150 2.087 -45.053 1.00 96.88 297 GLU A O 1
ATOM 2410 N N . GLN A 1 298 ? 30.785 0.696 -43.328 1.00 96.88 298 GLN A N 1
ATOM 2411 C CA . GLN A 1 298 ? 31.689 -0.360 -43.808 1.00 96.88 298 GLN A CA 1
ATOM 2412 C C . GLN A 1 298 ? 31.254 -0.933 -45.162 1.00 96.88 298 GLN A C 1
ATOM 2414 O O . GLN A 1 298 ? 32.091 -1.214 -46.031 1.00 96.88 298 GLN A O 1
ATOM 2419 N N . LEU A 1 299 ? 29.945 -1.099 -45.367 1.00 97.25 299 LEU A N 1
ATOM 2420 C CA . LEU A 1 299 ? 29.391 -1.545 -46.641 1.00 97.25 299 LEU A CA 1
ATOM 2421 C C . LEU A 1 299 ? 29.667 -0.517 -47.743 1.00 97.25 299 LEU A C 1
ATOM 2423 O O . LEU A 1 299 ? 30.060 -0.894 -48.849 1.00 97.25 299 LEU A O 1
ATOM 2427 N N . GLN A 1 300 ? 29.492 0.772 -47.451 1.00 96.62 300 GLN A N 1
ATOM 2428 C CA . GLN A 1 300 ? 29.749 1.838 -48.414 1.00 96.62 300 GLN A CA 1
ATOM 2429 C C . GLN A 1 300 ? 31.236 1.936 -48.772 1.00 96.62 300 GLN A C 1
ATOM 2431 O O . GLN A 1 300 ? 31.580 2.051 -49.948 1.00 96.62 300 GLN A O 1
ATOM 2436 N N . GLU A 1 301 ? 32.128 1.822 -47.789 1.00 96.75 301 GLU A N 1
ATOM 2437 C CA . GLU A 1 301 ? 33.573 1.793 -48.021 1.00 96.75 301 GLU A CA 1
ATOM 2438 C C . GLU A 1 301 ? 33.984 0.588 -48.880 1.00 96.75 301 GLU A C 1
ATOM 2440 O O . GLU A 1 301 ? 34.786 0.716 -49.807 1.00 96.75 301 GLU A O 1
ATOM 2445 N N . SER A 1 302 ? 33.408 -0.586 -48.610 1.00 95.19 302 SER A N 1
ATOM 2446 C CA . SER A 1 302 ? 33.665 -1.801 -49.391 1.00 95.19 302 SER A CA 1
ATOM 2447 C C . SER A 1 302 ? 33.178 -1.661 -50.837 1.00 95.19 302 SER A C 1
ATOM 2449 O O . SER A 1 302 ? 33.897 -2.035 -51.762 1.00 95.19 302 SER A O 1
ATOM 2451 N N . LYS A 1 303 ? 32.005 -1.048 -51.059 1.00 97.25 303 LYS A N 1
ATOM 2452 C CA . LYS A 1 303 ? 31.505 -0.717 -52.406 1.00 97.25 303 LYS A CA 1
ATOM 2453 C C . LYS A 1 303 ? 32.423 0.262 -53.135 1.00 97.25 303 LYS A C 1
ATOM 2455 O O . LYS A 1 303 ? 32.730 0.053 -54.306 1.00 97.25 303 LYS A O 1
ATOM 2460 N N . ASN A 1 304 ? 32.887 1.309 -52.454 1.00 96.44 304 ASN A N 1
ATOM 2461 C CA . ASN A 1 304 ? 33.803 2.287 -53.039 1.00 96.44 304 ASN A CA 1
ATOM 2462 C C . ASN A 1 304 ? 35.129 1.631 -53.451 1.00 96.44 304 ASN A C 1
ATOM 2464 O O . ASN A 1 304 ? 35.604 1.870 -54.560 1.00 96.44 304 ASN A O 1
ATOM 2468 N N . ARG A 1 305 ? 35.686 0.755 -52.602 1.00 96.56 305 ARG A N 1
ATOM 2469 C CA . ARG A 1 305 ? 36.889 -0.030 -52.920 1.00 96.56 305 ARG A CA 1
ATOM 2470 C C . ARG A 1 305 ? 36.679 -0.954 -54.116 1.00 96.56 305 ARG A C 1
ATOM 2472 O O . ARG A 1 305 ? 37.514 -0.964 -55.013 1.00 96.56 305 ARG A O 1
ATOM 2479 N N . ALA A 1 306 ? 35.561 -1.678 -54.164 1.00 96.06 306 ALA A N 1
ATOM 2480 C CA . ALA A 1 306 ? 35.235 -2.539 -55.300 1.00 96.06 306 ALA A CA 1
ATOM 2481 C C . ALA A 1 306 ? 35.142 -1.739 -56.612 1.00 96.06 306 ALA A C 1
ATOM 2483 O O . ALA A 1 306 ? 35.716 -2.140 -57.619 1.00 96.06 306 ALA A O 1
ATOM 2484 N N . ASN A 1 307 ? 34.497 -0.569 -56.586 1.00 96.38 307 ASN A N 1
ATOM 2485 C CA . ASN A 1 307 ? 34.400 0.309 -57.754 1.00 96.38 307 ASN A CA 1
ATOM 2486 C C . ASN A 1 307 ? 35.761 0.874 -58.190 1.00 96.38 307 ASN A C 1
ATOM 2488 O O . ASN A 1 307 ? 36.008 1.005 -59.387 1.00 96.38 307 ASN A O 1
ATOM 2492 N N . ALA A 1 308 ? 36.638 1.224 -57.244 1.00 95.81 308 ALA A N 1
ATOM 2493 C CA . ALA A 1 308 ? 37.988 1.696 -57.552 1.00 95.81 308 ALA A CA 1
ATOM 2494 C C . ALA A 1 308 ? 38.818 0.597 -58.232 1.00 95.81 308 ALA A C 1
ATOM 2496 O O . ALA A 1 308 ? 39.355 0.820 -59.314 1.00 95.81 308 ALA A O 1
ATOM 2497 N N . LEU A 1 309 ? 38.822 -0.611 -57.658 1.00 96.44 309 LEU A N 1
ATOM 2498 C CA . LEU A 1 309 ? 39.503 -1.771 -58.236 1.00 96.44 309 LEU A CA 1
ATOM 2499 C C . LEU A 1 309 ? 38.944 -2.144 -59.614 1.00 96.44 309 LEU A C 1
ATOM 2501 O O . LEU A 1 309 ? 39.712 -2.493 -60.505 1.00 96.44 309 LEU A O 1
ATOM 2505 N N . GLN A 1 310 ? 37.626 -2.032 -59.819 1.00 96.75 310 GLN A N 1
ATOM 2506 C CA . GLN A 1 310 ? 37.017 -2.269 -61.129 1.00 96.75 310 GLN A CA 1
ATOM 2507 C C . GLN A 1 310 ? 37.532 -1.275 -62.179 1.00 96.75 310 GLN A C 1
ATOM 2509 O O . GLN A 1 310 ? 37.892 -1.687 -63.276 1.00 96.75 310 GLN A O 1
ATOM 2514 N N . LYS A 1 311 ? 37.639 0.017 -61.839 1.00 96.06 311 LYS A N 1
ATOM 2515 C CA . LYS A 1 311 ? 38.201 1.030 -62.749 1.00 96.06 311 LYS A CA 1
ATOM 2516 C C . LYS A 1 311 ? 39.673 0.780 -63.063 1.00 96.06 311 LYS A C 1
ATOM 2518 O O . LYS A 1 311 ? 40.085 0.922 -64.210 1.00 96.06 311 LYS A O 1
ATOM 2523 N N . GLU A 1 312 ? 40.471 0.420 -62.060 1.00 95.69 312 GLU A N 1
ATOM 2524 C CA . GLU A 1 312 ? 41.879 0.067 -62.266 1.00 95.69 312 GLU A CA 1
ATOM 2525 C C . GLU A 1 312 ? 42.019 -1.151 -63.183 1.00 95.69 312 GLU A C 1
ATOM 2527 O O . GLU A 1 312 ? 42.845 -1.145 -64.097 1.00 95.69 312 GLU A O 1
ATOM 2532 N N . LEU A 1 313 ? 41.173 -2.167 -62.993 1.00 96.38 313 LEU A N 1
ATOM 2533 C CA . LEU A 1 313 ? 41.128 -3.340 -63.856 1.00 96.38 313 LEU A CA 1
ATOM 2534 C C . LEU A 1 313 ? 40.753 -2.966 -65.296 1.00 96.38 313 LEU A C 1
ATOM 2536 O O . LEU A 1 313 ? 41.436 -3.396 -66.224 1.00 96.38 313 LEU A O 1
ATOM 2540 N N . ASP A 1 314 ? 39.722 -2.142 -65.486 1.00 96.06 314 ASP A N 1
ATOM 2541 C CA . ASP A 1 314 ? 39.285 -1.691 -66.811 1.00 96.06 314 ASP A CA 1
ATOM 2542 C C . ASP A 1 314 ? 40.402 -0.915 -67.534 1.00 96.06 314 ASP A C 1
ATOM 2544 O O . ASP A 1 314 ? 40.673 -1.178 -68.709 1.00 96.06 314 ASP A O 1
ATOM 2548 N N . ASN A 1 315 ? 41.119 -0.039 -66.819 1.00 95.00 315 ASN A N 1
ATOM 2549 C CA . ASN A 1 315 ? 42.278 0.686 -67.348 1.00 95.00 315 ASN A CA 1
ATOM 2550 C C . ASN A 1 315 ? 43.408 -0.268 -67.761 1.00 95.00 315 ASN A C 1
ATOM 2552 O O . ASN A 1 315 ? 43.943 -0.154 -68.864 1.00 95.00 315 ASN A O 1
ATOM 2556 N N . CYS A 1 316 ? 43.763 -1.233 -66.907 1.00 93.88 316 CYS A N 1
ATOM 2557 C CA . CYS A 1 316 ? 44.784 -2.237 -67.215 1.00 93.88 316 CYS A CA 1
ATOM 2558 C C . CYS A 1 316 ? 44.412 -3.066 -68.453 1.00 93.88 316 CYS A C 1
ATOM 2560 O O . CYS A 1 316 ? 45.249 -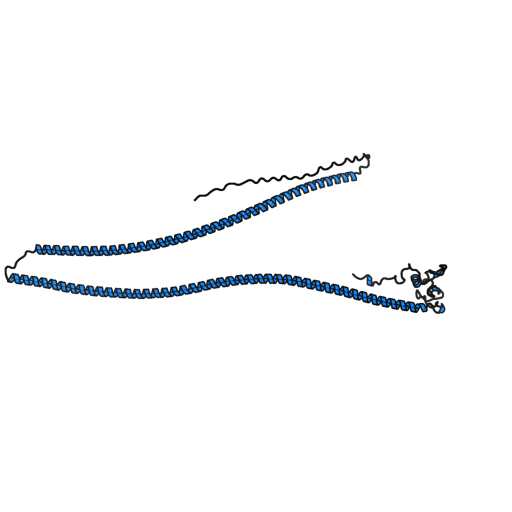3.288 -69.331 1.00 93.88 316 CYS A O 1
ATOM 2562 N N . VAL A 1 317 ? 43.148 -3.486 -68.557 1.00 95.69 317 VAL A N 1
ATOM 2563 C CA . VAL A 1 317 ? 42.631 -4.220 -69.720 1.00 95.69 317 VAL A CA 1
ATOM 2564 C C . VAL A 1 317 ? 42.688 -3.357 -70.981 1.00 95.69 317 VAL A C 1
ATOM 2566 O O . VAL A 1 317 ? 43.062 -3.857 -72.043 1.00 95.69 317 VAL A O 1
ATOM 2569 N N . GLN A 1 318 ? 42.354 -2.068 -70.891 1.00 94.25 318 GLN A N 1
ATOM 2570 C CA . GLN A 1 318 ? 42.438 -1.146 -72.021 1.00 94.25 318 GLN A CA 1
ATOM 2571 C C . GLN A 1 318 ? 43.884 -0.962 -72.501 1.00 94.25 318 GLN A C 1
ATOM 2573 O O . GLN A 1 318 ? 44.151 -1.164 -73.683 1.00 94.25 318 GLN A O 1
ATOM 2578 N N . VAL A 1 319 ? 44.829 -0.692 -71.595 1.00 95.00 319 VAL A N 1
ATOM 2579 C CA . VAL A 1 319 ? 46.259 -0.570 -71.932 1.00 95.00 319 VAL A CA 1
ATOM 2580 C C . VAL A 1 319 ? 46.777 -1.844 -72.600 1.00 95.00 319 VAL A C 1
ATOM 2582 O O . VAL A 1 319 ? 47.519 -1.782 -73.582 1.00 95.00 319 VAL A O 1
ATOM 2585 N N . GLN A 1 320 ? 46.358 -3.016 -72.114 1.00 92.56 320 GLN A N 1
ATOM 2586 C CA . GLN A 1 320 ? 46.735 -4.286 -72.727 1.00 92.56 320 GLN A CA 1
ATOM 2587 C C . GLN A 1 320 ? 46.178 -4.424 -74.154 1.00 92.56 320 GLN A C 1
ATOM 2589 O O . GLN A 1 320 ? 46.902 -4.873 -75.045 1.00 92.56 320 GLN A O 1
ATOM 2594 N N . ARG A 1 321 ? 44.925 -4.014 -74.402 1.00 93.69 321 ARG A N 1
ATOM 2595 C CA . ARG A 1 321 ? 44.335 -3.994 -75.755 1.00 93.69 321 ARG A CA 1
ATOM 2596 C C . ARG A 1 321 ? 45.091 -3.046 -76.686 1.00 93.69 321 ARG A C 1
ATOM 2598 O O . ARG A 1 321 ? 45.396 -3.436 -77.812 1.00 93.69 321 ARG A O 1
ATOM 2605 N N . ASP A 1 322 ? 45.443 -1.856 -76.207 1.00 93.44 322 ASP A N 1
ATOM 2606 C CA . ASP A 1 322 ? 46.183 -0.859 -76.985 1.00 93.44 322 ASP A CA 1
ATOM 2607 C C . ASP A 1 322 ? 47.585 -1.359 -77.349 1.00 93.44 322 ASP A C 1
ATOM 2609 O O . ASP A 1 322 ? 48.019 -1.222 -78.494 1.00 93.44 322 ASP A O 1
ATOM 2613 N N . PHE A 1 323 ? 48.273 -2.025 -76.416 1.00 91.94 323 PHE A N 1
ATOM 2614 C CA . PHE A 1 323 ? 49.573 -2.644 -76.677 1.00 91.94 323 PHE A CA 1
ATOM 2615 C C . PHE A 1 323 ? 49.485 -3.747 -77.743 1.00 91.94 323 PHE A C 1
ATOM 2617 O O . PHE A 1 323 ? 50.311 -3.802 -78.661 1.00 91.94 323 PHE A O 1
ATOM 2624 N N . VAL A 1 324 ? 48.457 -4.603 -77.675 1.00 93.31 324 VAL A N 1
ATOM 2625 C CA . VAL A 1 324 ? 48.204 -5.623 -78.705 1.00 93.31 324 VAL A CA 1
ATOM 2626 C C . VAL A 1 324 ? 47.951 -4.961 -80.063 1.00 93.31 324 VAL A C 1
ATOM 2628 O O . VAL A 1 324 ? 48.584 -5.343 -81.045 1.00 93.31 324 VAL A O 1
ATOM 2631 N N . HIS A 1 325 ? 47.108 -3.929 -80.128 1.00 91.19 325 HIS A N 1
ATOM 2632 C CA . HIS A 1 325 ? 46.822 -3.222 -81.378 1.00 91.19 325 HIS A CA 1
ATOM 2633 C C . HIS A 1 325 ? 48.070 -2.540 -81.966 1.00 91.19 325 HIS A C 1
ATOM 2635 O O . HIS A 1 325 ? 48.349 -2.659 -83.162 1.00 91.19 325 HIS A O 1
ATOM 2641 N N . LEU A 1 326 ? 48.868 -1.864 -81.133 1.00 91.12 326 LEU A N 1
ATOM 2642 C CA . LEU A 1 326 ? 50.094 -1.198 -81.570 1.00 91.12 326 LEU A CA 1
ATOM 2643 C C . LEU A 1 326 ? 51.141 -2.203 -82.064 1.00 91.12 326 LEU A C 1
ATOM 2645 O O . LEU A 1 326 ? 51.748 -1.982 -83.111 1.00 91.12 326 LEU A O 1
ATOM 2649 N N . SER A 1 327 ? 51.326 -3.320 -81.353 1.00 87.31 327 SER A N 1
ATOM 2650 C CA . SER A 1 327 ? 52.266 -4.370 -81.764 1.00 87.31 327 SER A CA 1
ATOM 2651 C C . SER A 1 327 ? 51.874 -5.008 -83.102 1.00 87.31 327 SER A C 1
ATOM 2653 O O . SER A 1 327 ? 52.740 -5.198 -83.956 1.00 87.31 327 SER A O 1
ATOM 2655 N N . GLN A 1 328 ? 50.579 -5.246 -83.342 1.00 86.69 328 GLN A N 1
ATOM 2656 C CA . GLN A 1 328 ? 50.073 -5.712 -84.638 1.00 86.69 328 GLN A CA 1
ATOM 2657 C C . GLN A 1 328 ? 50.295 -4.671 -85.744 1.00 86.69 328 GLN A C 1
ATOM 2659 O O . GLN A 1 328 ? 50.778 -5.011 -86.823 1.00 86.69 328 GLN A O 1
ATOM 2664 N N . SER A 1 329 ? 50.002 -3.394 -85.478 1.00 87.12 329 SER A N 1
ATOM 2665 C CA . SER A 1 329 ? 50.225 -2.305 -86.439 1.00 87.12 329 SER A CA 1
ATOM 2666 C C . SER A 1 329 ? 51.703 -2.179 -86.825 1.00 87.12 329 SER A C 1
ATOM 2668 O O . SER A 1 329 ? 52.030 -2.087 -88.010 1.00 87.12 329 SER A O 1
ATOM 2670 N N . LEU A 1 330 ? 52.611 -2.270 -85.847 1.00 83.94 330 LEU A N 1
ATOM 2671 C CA . LEU A 1 330 ? 54.054 -2.277 -86.078 1.00 83.94 330 LEU A CA 1
ATOM 2672 C C . LEU A 1 330 ? 54.479 -3.473 -86.943 1.00 83.94 330 LEU A C 1
ATOM 2674 O O . LEU A 1 330 ? 55.248 -3.295 -87.884 1.00 83.94 330 LEU A O 1
ATOM 2678 N N . GLN A 1 331 ? 53.963 -4.678 -86.672 1.00 81.94 331 GLN A N 1
ATOM 2679 C CA . GLN A 1 331 ? 54.246 -5.867 -87.486 1.00 81.94 331 GLN A CA 1
ATOM 2680 C C . GLN A 1 331 ? 53.796 -5.680 -88.939 1.00 81.94 331 GLN A C 1
ATOM 2682 O O . GLN A 1 331 ? 54.561 -5.970 -89.857 1.00 81.94 331 GLN A O 1
ATOM 2687 N N . VAL A 1 332 ? 52.602 -5.122 -89.160 1.00 83.25 332 VAL A N 1
ATOM 2688 C CA . VAL A 1 332 ? 52.102 -4.806 -90.508 1.00 83.25 332 VAL A CA 1
ATOM 2689 C C . VAL A 1 332 ? 52.981 -3.759 -91.196 1.00 83.25 332 VAL A C 1
ATOM 2691 O O . VAL A 1 332 ? 53.281 -3.892 -92.382 1.00 83.25 332 VAL A O 1
ATOM 2694 N N . GLN A 1 333 ? 53.412 -2.716 -90.483 1.00 79.38 333 GLN A N 1
ATOM 2695 C CA . GLN A 1 333 ? 54.309 -1.698 -91.039 1.00 79.38 333 GLN A CA 1
ATOM 2696 C C . GLN A 1 333 ? 55.684 -2.272 -91.395 1.00 79.38 333 GLN A C 1
ATOM 2698 O O . GLN A 1 333 ? 56.201 -1.974 -92.470 1.00 79.38 333 GLN A O 1
ATOM 2703 N N . LEU A 1 334 ? 56.256 -3.119 -90.538 1.00 76.06 334 LEU A N 1
ATOM 2704 C CA . LEU A 1 334 ? 57.523 -3.801 -90.803 1.00 76.06 334 LEU A CA 1
ATOM 2705 C C . LEU A 1 334 ? 57.421 -4.715 -92.025 1.00 76.06 334 LEU A C 1
ATOM 2707 O O . LEU A 1 334 ? 58.319 -4.705 -92.864 1.00 76.06 334 LEU A O 1
ATOM 2711 N N . GLU A 1 335 ? 56.318 -5.450 -92.166 1.00 76.88 335 GLU A N 1
ATOM 2712 C CA . GLU A 1 335 ? 56.086 -6.311 -93.327 1.00 76.88 335 GLU A CA 1
ATOM 2713 C C . GLU A 1 335 ? 55.931 -5.493 -94.618 1.00 76.88 335 GLU A C 1
ATOM 2715 O O . GLU A 1 335 ? 56.527 -5.830 -95.639 1.00 76.88 335 GLU A O 1
ATOM 2720 N N . LYS A 1 336 ? 55.237 -4.346 -94.569 1.00 75.12 336 LYS A N 1
ATOM 2721 C CA . LYS A 1 336 ? 55.182 -3.401 -95.701 1.00 75.12 336 LYS A CA 1
ATOM 2722 C C . LYS A 1 336 ? 56.566 -2.877 -96.090 1.00 75.12 336 LYS A C 1
ATOM 2724 O O . LYS A 1 336 ? 56.863 -2.781 -97.278 1.00 75.12 336 LYS A O 1
ATOM 2729 N N . ILE A 1 337 ? 57.412 -2.536 -95.114 1.00 69.06 337 ILE A N 1
ATOM 2730 C CA . ILE A 1 337 ? 58.783 -2.078 -95.381 1.00 69.06 337 ILE A CA 1
ATOM 2731 C C . ILE A 1 337 ? 59.602 -3.203 -96.025 1.00 69.06 337 ILE A C 1
ATOM 2733 O O . ILE A 1 337 ? 60.249 -2.956 -97.041 1.00 69.06 337 ILE A O 1
ATOM 2737 N N . ARG A 1 338 ? 59.521 -4.435 -95.506 1.00 66.06 338 ARG A N 1
ATOM 2738 C CA . ARG A 1 338 ? 60.197 -5.609 -96.089 1.00 66.06 338 ARG A CA 1
ATOM 2739 C C . ARG A 1 338 ? 59.762 -5.879 -97.525 1.00 66.06 338 ARG A C 1
ATOM 2741 O O . ARG A 1 338 ? 60.602 -6.129 -98.381 1.00 66.06 338 ARG A O 1
ATOM 2748 N N . GLN A 1 339 ? 58.469 -5.761 -97.818 1.00 66.88 339 GLN A N 1
ATOM 2749 C CA . GLN A 1 339 ? 57.964 -5.890 -99.187 1.00 66.88 339 GLN A CA 1
ATOM 2750 C C . GLN A 1 339 ? 58.479 -4.761 -100.095 1.00 66.88 339 GLN A C 1
ATOM 2752 O O . GLN A 1 339 ? 58.765 -5.004 -101.265 1.00 66.88 339 GLN A O 1
ATOM 2757 N N . SER A 1 340 ? 58.679 -3.551 -99.556 1.00 63.31 340 SER A N 1
ATOM 2758 C CA . SER A 1 340 ? 59.240 -2.415 -100.302 1.00 63.31 340 SER A CA 1
ATOM 2759 C C . SER A 1 340 ? 60.758 -2.486 -100.538 1.00 63.31 340 SER A C 1
ATOM 2761 O O . SER A 1 340 ? 61.260 -1.814 -101.437 1.00 63.31 340 SER A O 1
ATOM 2763 N N . GLU A 1 341 ? 61.510 -3.304 -99.788 1.00 50.44 341 GLU A N 1
ATOM 2764 C CA . GLU A 1 341 ? 62.958 -3.492 -100.008 1.00 50.44 341 GLU A CA 1
ATOM 2765 C C . GLU A 1 341 ? 63.273 -4.201 -101.334 1.00 50.44 341 GLU A C 1
ATOM 2767 O O . GLU A 1 341 ? 64.338 -3.976 -101.910 1.00 50.44 341 GLU A O 1
ATOM 2772 N N . HIS A 1 342 ? 62.325 -4.956 -101.897 1.00 51.75 342 HIS A N 1
ATOM 2773 C CA . HIS A 1 342 ? 62.449 -5.480 -103.261 1.00 51.75 342 HIS A CA 1
ATOM 2774 C C . HIS A 1 342 ? 62.290 -4.405 -104.354 1.00 51.75 342 HIS A C 1
ATOM 2776 O O . HIS A 1 342 ? 62.465 -4.703 -105.535 1.00 51.75 342 HIS A O 1
ATOM 2782 N N . GLU A 1 343 ? 62.029 -3.151 -103.976 1.00 53.59 343 GLU A N 1
ATOM 2783 C CA . GLU A 1 343 ? 61.786 -2.026 -104.881 1.00 53.59 343 GLU A CA 1
ATOM 2784 C C . GLU A 1 343 ? 62.845 -0.909 -104.762 1.00 53.59 343 GLU A C 1
ATOM 2786 O O . GLU A 1 343 ? 62.618 0.227 -105.182 1.00 53.59 343 GLU A O 1
ATOM 2791 N N . VAL A 1 344 ? 64.043 -1.201 -104.228 1.00 55.53 344 VAL A N 1
ATOM 2792 C CA . VAL A 1 344 ? 65.195 -0.278 -104.313 1.00 55.53 344 VAL A CA 1
ATOM 2793 C C . VAL A 1 344 ? 65.791 -0.341 -105.721 1.00 55.53 344 VAL A C 1
ATOM 2795 O O . VAL A 1 344 ? 66.898 -0.824 -105.957 1.00 55.53 344 VAL A O 1
ATOM 2798 N N . ARG A 1 345 ? 65.024 0.153 -106.692 1.00 62.69 345 ARG A N 1
ATOM 2799 C CA . ARG A 1 345 ? 65.531 0.502 -108.014 1.00 62.69 345 ARG A CA 1
ATOM 2800 C C . ARG A 1 345 ? 66.189 1.869 -107.878 1.00 62.69 345 ARG A C 1
ATOM 2802 O O . ARG A 1 345 ? 65.582 2.796 -107.344 1.00 62.69 345 ARG A O 1
ATOM 2809 N N . TRP A 1 346 ? 67.439 1.991 -108.319 1.00 80.50 346 TRP A N 1
ATOM 2810 C CA . TRP A 1 346 ? 68.037 3.304 -108.546 1.00 80.50 346 TRP A CA 1
ATOM 2811 C C . TRP A 1 346 ? 67.072 4.094 -109.434 1.00 80.50 346 TRP A C 1
ATOM 2813 O O . TRP A 1 346 ? 66.823 3.676 -110.563 1.00 80.50 346 TRP A O 1
ATOM 2823 N N . GLU A 1 347 ? 66.451 5.147 -108.895 1.00 85.56 347 GLU A N 1
ATOM 2824 C CA . GLU A 1 347 ? 65.435 5.894 -109.638 1.00 85.56 347 GLU A CA 1
ATOM 2825 C C . GLU A 1 347 ? 66.109 6.526 -110.857 1.00 85.56 347 GLU A C 1
ATOM 2827 O O . GLU A 1 347 ? 67.146 7.178 -110.730 1.00 85.56 347 GLU A O 1
ATOM 2832 N N . GLU A 1 348 ? 65.556 6.338 -112.047 1.00 83.31 348 GLU A N 1
ATOM 2833 C CA . GLU A 1 348 ? 66.091 7.002 -113.230 1.00 83.31 348 GLU A CA 1
ATOM 2834 C C . GLU A 1 348 ? 65.717 8.486 -113.183 1.00 83.31 348 GLU A C 1
ATOM 2836 O O . GLU A 1 348 ? 64.641 8.870 -112.717 1.00 83.31 348 GLU A O 1
ATOM 2841 N N . GLU A 1 349 ? 66.638 9.360 -113.607 1.00 86.25 349 GLU A N 1
ATOM 2842 C CA . GLU A 1 349 ? 66.418 10.807 -113.513 1.00 86.25 349 GLU A CA 1
ATOM 2843 C C . GLU A 1 349 ? 65.187 11.256 -114.300 1.00 86.25 349 GLU A C 1
ATOM 2845 O O . GLU A 1 349 ? 64.585 12.264 -113.943 1.00 86.25 349 GLU A O 1
ATOM 2850 N N . GLU A 1 350 ? 64.786 10.521 -115.330 1.00 83.38 350 GLU A N 1
ATOM 2851 C CA . GLU A 1 350 ? 63.655 10.847 -116.201 1.00 83.38 350 GLU A CA 1
ATOM 2852 C C . GLU A 1 350 ? 62.302 10.656 -115.495 1.00 83.38 350 GLU A C 1
ATOM 2854 O O . GLU A 1 350 ? 61.405 11.485 -115.659 1.00 83.38 350 GLU A O 1
ATOM 2859 N N . ASP A 1 351 ? 62.201 9.675 -114.594 1.00 84.62 351 ASP A N 1
ATOM 2860 C CA . ASP A 1 351 ? 60.942 9.272 -113.950 1.00 84.62 351 ASP A CA 1
ATOM 2861 C C . ASP A 1 351 ? 60.561 10.126 -112.731 1.00 84.62 351 ASP A C 1
ATOM 2863 O O . ASP A 1 351 ? 59.448 10.040 -112.201 1.00 84.62 351 ASP A O 1
ATOM 2867 N N . VAL A 1 352 ? 61.476 10.971 -112.249 1.00 87.06 352 VAL A N 1
ATOM 2868 C CA . VAL A 1 352 ? 61.262 11.742 -111.019 1.00 87.06 352 VAL A CA 1
ATOM 2869 C C . VAL A 1 352 ? 61.044 13.218 -111.316 1.00 87.06 352 VAL A C 1
ATOM 2871 O O . VAL A 1 352 ? 61.978 13.963 -111.615 1.00 87.06 352 VAL A O 1
ATOM 2874 N N . LEU A 1 353 ? 59.807 13.682 -111.149 1.00 89.38 353 LEU A N 1
ATOM 2875 C CA . LEU A 1 353 ? 59.438 15.090 -111.342 1.00 89.38 353 LEU A CA 1
ATOM 2876 C C . LEU A 1 353 ? 59.600 15.947 -110.079 1.00 89.38 353 LEU A C 1
ATOM 2878 O O . LEU A 1 353 ? 59.765 17.161 -110.181 1.00 89.38 353 LEU A O 1
ATOM 2882 N N . VAL A 1 354 ? 59.585 15.338 -108.890 1.00 91.38 354 VAL A N 1
ATOM 2883 C CA . VAL A 1 354 ? 59.595 16.041 -107.595 1.00 91.38 354 VAL A CA 1
ATOM 2884 C C . VAL A 1 354 ? 60.641 15.478 -106.639 1.00 91.38 354 VAL A C 1
ATOM 2886 O O . VAL A 1 354 ? 60.877 14.274 -106.591 1.00 91.38 354 VAL A O 1
ATOM 2889 N N . CYS A 1 355 ? 61.236 16.340 -105.817 1.00 91.44 355 CYS A N 1
ATOM 2890 C CA . CYS A 1 355 ? 62.156 15.929 -104.760 1.00 91.44 355 CYS A CA 1
ATOM 2891 C C . CYS A 1 355 ? 61.467 14.971 -103.779 1.00 91.44 355 CYS A C 1
ATOM 2893 O O . CYS A 1 355 ? 60.435 15.310 -103.198 1.00 91.44 355 CYS A O 1
ATOM 2895 N N . ARG A 1 356 ? 62.059 13.800 -103.510 1.00 89.75 356 ARG A N 1
ATOM 2896 C CA . ARG A 1 356 ? 61.468 12.825 -102.578 1.00 89.75 356 ARG A CA 1
ATOM 2897 C C . ARG A 1 356 ? 61.393 13.320 -101.128 1.00 89.75 356 ARG A C 1
ATOM 2899 O O . ARG A 1 356 ? 60.519 12.844 -100.404 1.00 89.75 356 ARG A O 1
ATOM 2906 N N . GLY A 1 357 ? 62.228 14.295 -100.753 1.00 88.12 357 GLY A N 1
ATOM 2907 C CA . GLY A 1 357 ? 62.222 14.982 -99.456 1.00 88.12 357 GLY A CA 1
ATOM 2908 C C . GLY A 1 357 ? 61.154 16.076 -99.376 1.00 88.12 357 GLY A C 1
ATOM 2909 O O . GLY A 1 357 ? 60.080 15.850 -98.839 1.00 88.12 357 GLY A O 1
ATOM 2910 N N . CYS A 1 358 ? 61.421 17.253 -99.951 1.00 90.12 358 CYS A N 1
ATOM 2911 C CA . CYS A 1 358 ? 60.540 18.426 -99.833 1.00 90.12 358 CYS A CA 1
ATOM 2912 C C . CYS A 1 358 ? 59.358 18.479 -100.817 1.00 90.12 358 CYS A C 1
ATOM 2914 O O . CYS A 1 358 ? 58.626 19.464 -100.822 1.00 90.12 358 CYS A O 1
ATOM 2916 N N . LYS A 1 359 ? 59.200 17.482 -101.697 1.00 91.19 359 LYS A N 1
ATOM 2917 C CA . LYS A 1 359 ? 58.144 17.405 -102.730 1.00 91.19 359 LYS A CA 1
ATOM 2918 C C . LYS A 1 359 ? 58.123 18.549 -103.760 1.00 91.19 359 LYS A C 1
ATOM 2920 O O . LYS A 1 359 ? 57.212 18.612 -104.576 1.00 91.19 359 LYS A O 1
ATOM 2925 N N . GLN A 1 360 ? 59.141 19.412 -103.787 1.00 90.06 360 GLN A N 1
ATOM 2926 C CA . GLN A 1 360 ? 59.271 20.490 -104.777 1.00 90.06 360 GLN A CA 1
ATOM 2927 C C . GLN A 1 360 ? 59.656 19.951 -106.163 1.00 90.06 360 GLN A C 1
ATOM 2929 O O . GLN A 1 360 ? 60.494 19.051 -106.260 1.00 90.06 360 GLN A O 1
ATOM 2934 N N . VAL A 1 361 ? 59.085 20.532 -107.223 1.00 90.38 361 VAL A N 1
ATOM 2935 C CA . VAL A 1 361 ? 59.314 20.135 -108.626 1.00 90.38 361 VAL A CA 1
ATOM 2936 C C . VAL A 1 361 ? 60.757 20.428 -109.056 1.00 90.38 361 VAL A C 1
ATOM 2938 O O . VAL A 1 361 ? 61.323 21.475 -108.727 1.00 90.38 361 VAL A O 1
ATOM 2941 N N . PHE A 1 362 ? 61.368 19.496 -109.787 1.00 89.75 362 PHE A N 1
ATOM 2942 C CA . PHE A 1 362 ? 62.687 19.680 -110.388 1.00 89.75 362 PHE A CA 1
ATOM 2943 C C . PHE A 1 362 ? 62.608 20.571 -111.631 1.00 89.75 362 PHE A C 1
ATOM 2945 O O . PHE A 1 362 ? 61.712 20.443 -112.459 1.00 89.75 362 PHE A O 1
ATOM 2952 N N . ASN A 1 363 ? 63.571 21.476 -111.772 1.00 86.56 363 ASN A N 1
ATOM 2953 C CA . ASN A 1 363 ? 63.684 22.388 -112.906 1.00 86.56 363 ASN A CA 1
ATOM 2954 C C . ASN A 1 363 ? 65.170 22.590 -113.246 1.00 86.56 363 ASN A C 1
ATOM 2956 O O . ASN A 1 363 ? 66.040 22.034 -112.578 1.00 86.56 363 ASN A O 1
ATOM 2960 N N . ARG A 1 364 ? 65.488 23.410 -114.255 1.00 83.00 364 ARG A N 1
ATOM 2961 C CA . ARG A 1 364 ? 66.887 23.647 -114.668 1.00 83.00 364 ARG A CA 1
ATOM 2962 C C . ARG A 1 364 ? 67.798 24.164 -113.539 1.00 83.00 364 ARG A C 1
ATOM 2964 O O . ARG A 1 364 ? 69.001 23.949 -113.608 1.00 83.00 364 ARG A O 1
ATOM 2971 N N . GLN A 1 365 ? 67.251 24.824 -112.514 1.00 85.06 365 GLN A N 1
ATOM 2972 C CA . GLN A 1 365 ? 68.012 25.335 -111.364 1.00 85.06 365 GLN A CA 1
ATOM 2973 C C . GLN A 1 365 ? 68.097 24.321 -110.210 1.00 85.06 365 GLN A C 1
ATOM 2975 O O . GLN A 1 365 ? 69.048 24.347 -109.433 1.00 85.06 365 GLN A O 1
ATOM 2980 N N . ARG A 1 366 ? 67.122 23.414 -110.082 1.00 87.00 366 ARG A N 1
ATOM 2981 C CA . ARG A 1 366 ? 67.053 22.400 -109.025 1.00 87.00 366 ARG A CA 1
ATOM 2982 C C . ARG A 1 366 ? 67.503 21.051 -109.586 1.00 87.00 366 ARG A C 1
ATOM 2984 O O . ARG A 1 366 ? 66.703 20.307 -110.144 1.00 87.00 366 ARG A O 1
ATOM 2991 N N . ARG A 1 367 ? 68.791 20.743 -109.422 1.00 87.44 367 ARG A N 1
ATOM 2992 C CA . ARG A 1 367 ? 69.402 19.493 -109.906 1.00 87.44 367 ARG A CA 1
ATOM 2993 C C . ARG A 1 367 ? 68.879 18.268 -109.148 1.00 87.44 367 ARG A C 1
ATOM 2995 O O . ARG A 1 367 ? 68.611 18.341 -107.945 1.00 87.44 367 ARG A O 1
ATOM 3002 N N . LYS A 1 368 ? 68.764 17.153 -109.871 1.00 91.62 368 LYS A N 1
ATOM 3003 C CA . LYS A 1 368 ? 68.420 15.824 -109.351 1.00 91.62 368 LYS A CA 1
ATOM 3004 C C . LYS A 1 368 ? 69.680 15.170 -108.775 1.00 91.62 368 LYS A C 1
ATOM 3006 O O . LYS A 1 368 ? 70.726 15.202 -109.416 1.00 91.62 368 LYS A O 1
ATOM 3011 N N . ILE A 1 369 ? 69.607 14.652 -107.546 1.00 91.69 369 ILE A N 1
ATOM 3012 C CA . ILE A 1 369 ? 70.731 13.985 -106.870 1.00 91.69 369 ILE A CA 1
ATOM 3013 C C . ILE A 1 369 ? 70.226 12.757 -106.107 1.00 91.69 369 ILE A C 1
ATOM 3015 O O . ILE A 1 369 ? 69.351 12.869 -105.248 1.00 91.69 369 ILE A O 1
ATOM 3019 N N . HIS A 1 370 ? 70.801 11.588 -106.376 1.00 91.94 370 HIS A N 1
ATOM 3020 C CA . HIS A 1 370 ? 70.433 10.343 -105.699 1.00 91.94 370 HIS A CA 1
ATOM 3021 C C . HIS A 1 370 ? 71.006 10.235 -104.288 1.00 91.94 370 HIS A C 1
ATOM 3023 O O . HIS A 1 370 ? 72.186 10.507 -104.049 1.00 91.94 370 HIS A O 1
ATOM 3029 N N . CYS A 1 371 ? 70.189 9.725 -103.369 1.00 90.81 371 CYS A N 1
ATOM 3030 C CA . CYS A 1 371 ? 70.657 9.174 -102.105 1.00 90.81 371 CYS A CA 1
ATOM 3031 C C . CYS A 1 371 ? 71.486 7.917 -102.379 1.00 90.81 371 CYS A C 1
ATOM 3033 O O . CYS A 1 371 ? 70.996 6.963 -102.980 1.00 90.81 371 CYS A O 1
ATOM 3035 N N . ARG A 1 372 ? 72.728 7.881 -101.890 1.00 88.12 372 ARG A N 1
ATOM 3036 C CA . ARG A 1 372 ? 73.628 6.738 -102.107 1.00 88.12 372 ARG A CA 1
ATOM 3037 C C . ARG A 1 372 ? 73.249 5.473 -101.337 1.00 88.12 372 ARG A C 1
ATOM 3039 O O . ARG A 1 372 ? 73.870 4.445 -101.567 1.00 88.12 372 ARG A O 1
ATOM 3046 N N . HIS A 1 373 ? 72.260 5.552 -100.445 1.00 84.62 373 HIS A N 1
ATOM 3047 C CA . HIS A 1 373 ? 71.758 4.398 -99.705 1.00 84.62 373 HIS A CA 1
ATOM 3048 C C . HIS A 1 373 ? 70.474 3.824 -100.313 1.00 84.62 373 HIS A C 1
ATOM 3050 O O . HIS A 1 373 ? 70.454 2.658 -100.680 1.00 84.62 373 HIS A O 1
ATOM 3056 N N . CYS A 1 374 ? 69.419 4.634 -100.462 1.00 86.12 374 CYS A N 1
ATOM 3057 C CA . CYS A 1 374 ? 68.121 4.159 -100.959 1.00 86.12 374 CYS A CA 1
ATOM 3058 C C . CYS A 1 374 ? 67.872 4.402 -102.455 1.00 86.12 374 CYS A C 1
ATOM 3060 O O . CYS A 1 374 ? 66.777 4.121 -102.925 1.00 86.12 374 CYS A O 1
ATOM 3062 N N . GLY A 1 375 ? 68.817 4.991 -103.197 1.00 87.19 375 GLY A N 1
ATOM 3063 C CA . GLY A 1 375 ? 68.705 5.188 -104.651 1.00 87.19 375 GLY A CA 1
ATOM 3064 C C . GLY A 1 375 ? 67.638 6.189 -105.114 1.00 87.19 375 GLY A C 1
ATOM 3065 O O . GLY A 1 375 ? 67.485 6.394 -106.311 1.00 87.19 375 GLY A O 1
ATOM 3066 N N . ARG A 1 376 ? 66.910 6.832 -104.194 1.00 89.06 376 ARG A N 1
ATOM 3067 C CA . ARG A 1 376 ? 65.869 7.830 -104.497 1.00 89.06 376 ARG A CA 1
ATOM 3068 C C . ARG A 1 376 ? 66.444 9.216 -104.791 1.00 89.06 376 ARG A C 1
ATOM 3070 O O . ARG A 1 376 ? 67.505 9.561 -104.267 1.00 89.06 376 ARG A O 1
ATOM 3077 N N . ILE A 1 377 ? 65.722 10.038 -105.552 1.00 91.56 377 ILE A N 1
ATOM 3078 C CA . ILE A 1 377 ? 66.183 11.352 -106.024 1.00 91.56 377 ILE A CA 1
ATOM 3079 C C . ILE A 1 377 ? 65.691 12.508 -105.138 1.00 91.56 377 ILE A C 1
ATOM 3081 O O . ILE A 1 377 ? 64.504 12.683 -104.850 1.00 91.56 377 ILE A O 1
ATOM 3085 N N . PHE A 1 378 ? 66.626 13.366 -104.742 1.00 93.25 378 PHE A N 1
ATOM 3086 C CA . PHE A 1 378 ? 66.411 14.539 -103.901 1.00 93.25 378 PHE A CA 1
ATOM 3087 C C . PHE A 1 378 ? 67.016 15.785 -104.556 1.00 93.25 378 PHE A C 1
ATOM 3089 O O . PHE A 1 378 ? 67.846 15.699 -105.458 1.00 93.25 378 PHE A O 1
ATOM 3096 N N . CYS A 1 379 ? 66.587 16.965 -104.108 1.00 92.38 379 CYS A N 1
ATOM 3097 C CA . CYS A 1 379 ? 67.283 18.205 -104.432 1.00 92.38 379 CYS A CA 1
ATOM 3098 C C . CYS A 1 379 ? 68.480 18.409 -103.500 1.00 92.38 379 CYS A C 1
ATOM 3100 O O . CYS A 1 379 ? 68.545 17.820 -102.422 1.00 92.38 379 CYS A O 1
ATOM 3102 N N . GLU A 1 380 ? 69.394 19.293 -103.887 1.00 90.00 380 GLU A N 1
ATOM 3103 C CA . GLU A 1 380 ? 70.615 19.572 -103.126 1.00 90.00 380 GLU A CA 1
ATOM 3104 C C . GLU A 1 380 ? 70.360 19.997 -101.674 1.00 90.00 380 GLU A C 1
ATOM 3106 O O . GLU A 1 380 ? 71.055 19.534 -100.773 1.00 90.00 380 GLU A O 1
ATOM 3111 N N . ALA A 1 381 ? 69.302 20.775 -101.428 1.00 89.12 381 ALA A N 1
ATOM 3112 C CA . ALA A 1 381 ? 68.904 21.169 -100.077 1.00 89.12 381 ALA A CA 1
ATOM 3113 C C . ALA A 1 381 ? 68.442 19.980 -99.211 1.00 89.12 381 ALA A C 1
ATOM 3115 O O . ALA A 1 381 ? 68.684 19.968 -98.009 1.00 89.12 381 ALA A O 1
ATOM 3116 N N . CYS A 1 382 ? 67.799 18.971 -99.811 1.00 90.38 382 CYS A N 1
ATOM 3117 C CA . CYS A 1 382 ? 67.332 17.772 -99.103 1.00 90.38 382 CYS A CA 1
ATOM 3118 C C . CYS A 1 382 ? 68.394 16.665 -99.009 1.00 90.38 382 CYS A C 1
ATOM 3120 O O . CYS A 1 382 ? 68.205 15.712 -98.257 1.00 90.38 382 CYS A O 1
ATOM 3122 N N . LEU A 1 383 ? 69.484 16.765 -99.777 1.00 91.62 383 LEU A N 1
ATOM 3123 C CA . LEU A 1 383 ? 70.606 15.824 -99.770 1.00 91.62 383 LEU A CA 1
ATOM 3124 C C . LEU A 1 383 ? 71.864 16.493 -99.184 1.00 91.62 383 LEU A C 1
ATOM 3126 O O . LEU A 1 383 ? 72.928 16.553 -99.808 1.00 91.62 383 LEU A O 1
ATOM 3130 N N . ASN A 1 384 ? 71.715 17.053 -97.984 1.00 88.94 384 ASN A N 1
ATOM 3131 C CA . ASN A 1 384 ? 72.750 17.818 -97.287 1.00 88.94 384 ASN A CA 1
ATOM 3132 C C . ASN A 1 384 ? 73.533 16.999 -96.241 1.00 88.94 384 ASN A C 1
ATOM 3134 O O . ASN A 1 384 ? 74.587 17.450 -95.799 1.00 88.94 384 ASN A O 1
ATOM 3138 N N . LYS A 1 385 ? 73.070 15.797 -95.875 1.00 87.62 385 LYS A N 1
ATOM 3139 C CA . LYS A 1 385 ? 73.754 14.902 -94.929 1.00 87.62 385 LYS A CA 1
ATOM 3140 C C . LYS A 1 385 ? 74.608 13.871 -95.672 1.00 87.62 385 LYS A C 1
ATOM 3142 O O . LYS A 1 385 ? 74.258 13.433 -96.769 1.00 87.62 385 LYS A O 1
ATOM 3147 N N . SER A 1 386 ? 75.737 13.486 -95.082 1.00 88.88 386 SER A N 1
ATOM 3148 C CA . SER A 1 386 ? 76.652 12.482 -95.641 1.00 88.88 386 SER A CA 1
ATOM 3149 C C . SER A 1 386 ? 77.027 11.454 -94.585 1.00 88.88 386 SER A C 1
ATOM 3151 O O . SER A 1 386 ? 77.219 11.811 -93.429 1.00 88.88 386 SER A O 1
ATOM 3153 N N . VAL A 1 387 ? 77.157 10.195 -94.994 1.00 87.62 387 VAL A N 1
ATOM 3154 C CA . VAL A 1 387 ? 77.576 9.081 -94.133 1.00 87.62 387 VAL A CA 1
ATOM 3155 C C . VAL A 1 387 ? 78.818 8.400 -94.713 1.00 87.62 387 VAL A C 1
ATOM 3157 O O . VAL A 1 387 ? 78.976 8.385 -95.938 1.00 87.62 387 VAL A O 1
ATOM 3160 N N . PRO A 1 388 ? 79.716 7.844 -93.884 1.00 87.31 388 PRO A N 1
ATOM 3161 C CA . PRO A 1 388 ? 80.832 7.038 -94.370 1.00 87.31 388 PRO A CA 1
ATOM 3162 C C . PRO A 1 388 ? 80.316 5.793 -95.102 1.00 87.31 388 PRO A C 1
ATOM 3164 O O . PRO A 1 388 ? 79.506 5.047 -94.559 1.00 87.31 388 PRO A O 1
ATOM 3167 N N . SER A 1 389 ? 80.778 5.562 -96.332 1.00 83.12 389 SER A N 1
ATOM 3168 C CA . SER A 1 389 ? 80.361 4.424 -97.156 1.00 83.12 389 SER A CA 1
ATOM 3169 C C . SER A 1 389 ? 81.552 3.740 -97.834 1.00 83.12 389 SER A C 1
ATOM 3171 O O . SER A 1 389 ? 82.495 4.392 -98.294 1.00 83.12 389 SER A O 1
ATOM 3173 N N . GLY A 1 390 ? 81.475 2.410 -97.948 1.00 77.25 390 GLY A N 1
ATOM 3174 C CA . GLY A 1 390 ? 82.507 1.555 -98.546 1.00 77.25 390 GLY A CA 1
ATOM 3175 C C . GLY A 1 390 ? 83.716 1.293 -97.637 1.00 77.25 390 GLY A C 1
ATOM 3176 O O . GLY A 1 390 ? 83.837 1.858 -96.554 1.00 77.25 390 GLY A O 1
ATOM 3177 N N . SER A 1 391 ? 84.643 0.450 -98.105 1.00 77.62 391 SER A N 1
ATOM 3178 C CA . SER A 1 391 ? 85.844 0.016 -97.362 1.00 77.62 391 SER A CA 1
ATOM 3179 C C . SER A 1 391 ? 86.797 1.150 -96.962 1.00 77.62 391 SER A C 1
ATOM 3181 O O . SER A 1 391 ? 87.584 0.995 -96.035 1.00 77.62 391 SER A O 1
ATOM 3183 N N . HIS A 1 392 ? 86.728 2.291 -97.652 1.00 79.50 392 HIS A N 1
ATOM 3184 C CA . HIS A 1 392 ? 87.566 3.468 -97.406 1.00 79.50 392 HIS A CA 1
ATOM 3185 C C . HIS A 1 392 ? 86.807 4.628 -96.740 1.00 79.50 392 HIS A C 1
ATOM 3187 O O . HIS A 1 392 ? 87.299 5.754 -96.766 1.00 79.50 392 HIS A O 1
ATOM 3193 N N . SER A 1 393 ? 85.607 4.387 -96.194 1.00 83.19 393 SER A N 1
ATOM 3194 C CA . SER A 1 393 ? 84.821 5.386 -95.449 1.00 83.19 393 SER A CA 1
ATOM 3195 C C . SER A 1 393 ? 84.603 6.705 -96.202 1.00 83.19 393 SER A C 1
ATOM 3197 O O . SER A 1 393 ? 84.683 7.791 -95.629 1.00 83.19 393 SER A O 1
ATOM 3199 N N . ARG A 1 394 ? 84.330 6.636 -97.511 1.00 83.62 394 ARG A N 1
ATOM 3200 C CA . ARG A 1 394 ? 84.139 7.843 -98.326 1.00 83.62 394 ARG A CA 1
ATOM 3201 C C . ARG A 1 394 ? 82.787 8.489 -97.993 1.00 83.62 394 ARG A C 1
ATOM 3203 O O . ARG A 1 394 ? 81.806 7.757 -97.861 1.00 83.62 394 ARG A O 1
ATOM 3210 N N . PRO A 1 395 ? 82.699 9.828 -97.883 1.00 88.75 395 PRO A N 1
ATOM 3211 C CA . PRO A 1 395 ? 81.443 10.504 -97.579 1.00 88.75 395 PRO A CA 1
ATOM 3212 C C . PRO A 1 395 ? 80.449 10.325 -98.731 1.00 88.75 395 PRO A C 1
ATOM 3214 O O . PRO A 1 395 ? 80.658 10.817 -99.840 1.00 88.75 395 PRO A O 1
ATOM 3217 N N . ALA A 1 396 ? 79.359 9.613 -98.463 1.00 90.00 396 ALA A N 1
ATOM 3218 C CA . ALA A 1 396 ? 78.268 9.386 -99.393 1.00 90.00 396 ALA A CA 1
ATOM 3219 C C . ALA A 1 396 ? 77.041 10.184 -98.954 1.00 90.00 396 ALA A C 1
ATOM 3221 O O . ALA A 1 396 ? 76.556 10.029 -97.833 1.00 90.00 396 ALA A O 1
ATOM 3222 N N . LYS A 1 397 ? 76.527 11.041 -99.840 1.00 91.75 397 LYS A N 1
ATOM 3223 C CA . LYS A 1 397 ? 75.329 11.830 -99.547 1.00 91.75 397 LYS A CA 1
ATOM 3224 C C . LYS A 1 397 ? 74.095 10.932 -99.444 1.00 91.75 397 LYS A C 1
ATOM 3226 O O . LYS A 1 397 ? 73.823 10.128 -100.340 1.00 91.75 397 LYS A O 1
ATOM 3231 N N . VAL A 1 398 ? 73.334 11.099 -98.369 1.00 90.44 398 VAL A N 1
ATOM 3232 C CA . VAL A 1 398 ? 72.119 10.328 -98.083 1.00 90.44 398 VAL A CA 1
ATOM 3233 C C . VAL A 1 398 ? 70.974 11.248 -97.671 1.00 90.44 398 VAL A C 1
ATOM 3235 O O . VAL A 1 398 ? 71.197 12.359 -97.192 1.00 90.44 398 VAL A O 1
ATOM 3238 N N . CYS A 1 399 ? 69.735 10.804 -97.879 1.00 89.88 399 CYS A N 1
ATOM 3239 C CA . CYS A 1 399 ? 68.564 11.532 -97.402 1.00 89.88 399 CYS A CA 1
ATOM 3240 C C . CYS A 1 399 ? 68.424 11.427 -95.879 1.00 89.88 399 CYS A C 1
ATOM 3242 O O . CYS A 1 399 ? 69.053 10.586 -95.240 1.00 89.88 399 CYS A O 1
ATOM 3244 N N . GLU A 1 400 ? 67.563 12.260 -95.302 1.00 85.69 400 GLU A N 1
ATOM 3245 C CA . GLU A 1 400 ? 67.385 12.339 -93.853 1.00 85.69 400 GLU A CA 1
ATOM 3246 C C . GLU A 1 400 ? 66.937 11.020 -93.210 1.00 85.69 400 GLU A C 1
ATOM 3248 O O . GLU A 1 400 ? 67.531 10.601 -92.221 1.00 85.69 400 GLU A O 1
ATOM 3253 N N . VAL A 1 401 ? 65.982 10.316 -93.826 1.00 83.75 401 VAL A N 1
ATOM 3254 C CA . VAL A 1 401 ? 65.532 8.993 -93.362 1.00 83.75 401 VAL A CA 1
ATOM 3255 C C . VAL A 1 401 ? 66.697 8.001 -93.336 1.00 83.75 401 VAL A C 1
ATOM 3257 O O . VAL A 1 401 ? 66.924 7.327 -92.337 1.00 83.75 401 VAL A O 1
ATOM 3260 N N . CYS A 1 402 ? 67.484 7.939 -94.414 1.00 85.75 402 CYS A N 1
ATOM 3261 C CA . CYS A 1 402 ? 68.643 7.051 -94.496 1.00 85.75 402 CYS A CA 1
ATOM 3262 C C . CYS A 1 402 ? 69.761 7.456 -93.535 1.00 85.75 402 CYS A C 1
ATOM 3264 O O . CYS A 1 402 ? 70.453 6.587 -93.023 1.00 85.75 402 CYS A O 1
ATOM 3266 N N . HIS A 1 403 ? 69.941 8.750 -93.272 1.00 86.62 403 HIS A N 1
ATOM 3267 C CA . HIS A 1 403 ? 70.889 9.209 -92.266 1.00 86.62 403 HIS A CA 1
ATOM 3268 C C . HIS A 1 403 ? 70.498 8.696 -90.878 1.00 86.62 403 HIS A C 1
ATOM 3270 O O . HIS A 1 403 ? 71.345 8.149 -90.184 1.00 86.62 403 HIS A O 1
ATOM 3276 N N . THR A 1 404 ? 69.223 8.807 -90.494 1.00 83.19 404 THR A N 1
ATOM 3277 C CA . THR A 1 404 ? 68.725 8.244 -89.230 1.00 83.19 404 THR A CA 1
ATOM 3278 C C . THR A 1 404 ? 68.892 6.723 -89.173 1.00 83.19 404 THR A C 1
ATOM 3280 O O . THR A 1 404 ? 69.256 6.196 -88.130 1.00 83.19 404 THR A O 1
ATOM 3283 N N . LEU A 1 405 ? 68.660 6.008 -90.279 1.00 80.62 405 LEU A N 1
ATOM 3284 C CA . LEU A 1 405 ? 68.830 4.549 -90.319 1.00 80.62 405 LEU A CA 1
ATOM 3285 C C . LEU A 1 405 ? 70.303 4.109 -90.228 1.00 80.62 405 LEU A C 1
ATOM 3287 O O . LEU A 1 405 ? 70.591 3.061 -89.656 1.00 80.62 405 LEU A O 1
ATOM 3291 N N . LEU A 1 406 ? 71.233 4.885 -90.794 1.00 80.94 406 LEU A N 1
ATOM 3292 C CA . LEU A 1 406 ? 72.650 4.515 -90.893 1.00 80.94 406 LEU A CA 1
ATOM 3293 C C . LEU A 1 406 ? 73.532 5.082 -89.772 1.00 80.94 406 LEU A C 1
ATOM 3295 O O . LEU A 1 406 ? 74.598 4.530 -89.506 1.00 80.94 406 LEU A O 1
ATOM 3299 N N . VAL A 1 407 ? 73.117 6.166 -89.114 1.00 80.56 407 VAL A N 1
ATOM 3300 C CA . VAL A 1 407 ? 73.867 6.811 -88.027 1.00 80.56 407 VAL A CA 1
ATOM 3301 C C . VAL A 1 407 ? 73.141 6.573 -86.708 1.00 80.56 407 VAL A C 1
ATOM 3303 O O . VAL A 1 407 ? 72.158 7.247 -86.402 1.00 80.56 407 VAL A O 1
ATOM 3306 N N . ARG A 1 408 ? 73.668 5.631 -85.914 1.00 72.56 408 ARG A N 1
ATOM 3307 C CA . ARG A 1 408 ? 73.067 5.141 -84.657 1.00 72.56 408 ARG A CA 1
ATOM 3308 C C . ARG A 1 408 ? 72.802 6.230 -83.611 1.00 72.56 408 ARG A C 1
ATOM 3310 O O . ARG A 1 408 ? 71.876 6.077 -82.826 1.00 72.56 408 ARG A O 1
ATOM 3317 N N . ASP A 1 409 ? 73.560 7.324 -83.647 1.00 73.12 409 ASP A N 1
ATOM 3318 C CA . ASP A 1 409 ? 73.489 8.401 -82.650 1.00 73.12 409 ASP A CA 1
ATOM 3319 C C . ASP A 1 409 ? 72.634 9.600 -83.106 1.00 73.12 409 ASP A C 1
ATOM 3321 O O . ASP A 1 409 ? 72.682 10.675 -82.510 1.00 73.12 409 ASP A O 1
ATOM 3325 N N . THR A 1 410 ? 71.853 9.453 -84.182 1.00 69.81 410 THR A N 1
ATOM 3326 C CA . THR A 1 410 ? 70.945 10.517 -84.641 1.00 69.81 410 THR A CA 1
ATOM 3327 C C . THR A 1 410 ? 69.563 10.331 -84.028 1.00 69.81 410 THR A C 1
ATOM 3329 O O . THR A 1 410 ? 69.035 9.221 -84.031 1.00 69.81 410 THR A O 1
ATOM 3332 N N . ALA A 1 411 ? 68.937 11.422 -83.569 1.00 68.94 411 ALA A N 1
ATOM 3333 C CA . ALA A 1 411 ? 67.540 11.399 -83.139 1.00 68.94 411 ALA A CA 1
ATOM 3334 C C . ALA A 1 411 ? 66.653 10.735 -84.218 1.00 68.94 411 ALA A C 1
ATOM 3336 O O . ALA A 1 411 ? 66.813 11.044 -85.410 1.00 68.94 411 ALA A O 1
ATOM 3337 N N . PRO A 1 412 ? 65.739 9.819 -83.837 1.00 64.19 412 PRO A N 1
ATOM 3338 C CA . PRO A 1 412 ? 64.836 9.178 -84.782 1.00 64.19 412 PRO A CA 1
ATOM 3339 C C . PRO A 1 412 ? 64.107 10.223 -85.630 1.00 64.19 412 PRO A C 1
ATOM 3341 O O . PRO A 1 412 ? 63.670 11.251 -85.116 1.00 64.19 412 PRO A O 1
ATOM 3344 N N . TYR A 1 413 ? 63.939 9.956 -86.923 1.00 59.91 413 TYR A N 1
ATOM 3345 C CA . TYR A 1 413 ? 63.315 10.869 -87.886 1.00 59.91 413 TYR A CA 1
ATOM 3346 C C . TYR A 1 413 ? 61.913 11.332 -87.448 1.00 59.91 413 TYR A C 1
ATOM 3348 O O . TYR A 1 413 ? 61.484 12.432 -87.773 1.00 59.91 413 TYR A O 1
ATOM 3356 N N . PHE A 1 414 ? 61.229 10.510 -86.651 1.00 60.38 414 PHE A N 1
ATOM 3357 C CA . PHE A 1 414 ? 59.888 10.764 -86.129 1.00 60.38 414 PHE A CA 1
ATOM 3358 C C . PHE A 1 414 ? 59.856 11.504 -84.779 1.00 60.38 414 PHE A C 1
ATOM 3360 O O . PHE A 1 414 ? 58.786 11.662 -84.208 1.00 60.38 414 PHE A O 1
ATOM 3367 N N . SER A 1 415 ? 60.995 11.962 -84.249 1.00 62.72 415 SER A N 1
ATOM 3368 C CA . SER A 1 415 ? 61.071 12.543 -82.892 1.00 62.72 415 SER A CA 1
ATOM 3369 C C . SER A 1 415 ? 60.716 14.030 -82.811 1.00 62.72 415 SER A C 1
ATOM 3371 O O . SER A 1 415 ? 60.976 14.645 -81.781 1.00 62.72 415 SER A O 1
ATOM 3373 N N . VAL A 1 416 ? 60.216 14.650 -83.886 1.00 52.00 416 VAL A N 1
ATOM 3374 C CA . VAL A 1 416 ? 60.206 16.121 -83.963 1.00 52.00 416 VAL A CA 1
ATOM 3375 C C . VAL A 1 416 ? 58.975 16.769 -83.320 1.00 52.00 416 VAL A C 1
ATOM 3377 O O . VAL A 1 416 ? 59.086 17.922 -82.928 1.00 52.00 416 VAL A O 1
ATOM 3380 N N . GLU A 1 417 ? 57.857 16.076 -83.073 1.00 48.12 417 GLU A N 1
ATOM 3381 C CA . GLU A 1 417 ? 56.708 16.693 -82.380 1.00 48.12 417 GLU A CA 1
ATOM 3382 C C . GLU A 1 417 ? 55.964 15.707 -81.460 1.00 48.12 417 GLU A C 1
ATOM 3384 O O . GLU A 1 417 ? 55.502 14.650 -81.890 1.00 48.12 417 GLU A O 1
ATOM 3389 N N . VAL A 1 418 ? 55.842 16.071 -80.176 1.00 52.69 418 VAL A N 1
ATOM 3390 C CA . VAL A 1 418 ? 54.941 15.420 -79.210 1.00 52.69 418 VAL A CA 1
ATOM 3391 C C . VAL A 1 418 ? 53.507 15.844 -79.556 1.00 52.69 418 VAL A C 1
ATOM 3393 O O . VAL A 1 418 ? 53.259 17.047 -79.669 1.00 52.69 418 VAL A O 1
ATOM 3396 N N . PRO A 1 419 ? 52.546 14.915 -79.711 1.00 49.47 419 PRO A N 1
ATOM 3397 C CA . PRO A 1 419 ? 51.145 15.280 -79.892 1.00 49.47 419 PRO A CA 1
ATOM 3398 C C . PRO A 1 419 ? 50.664 16.141 -78.715 1.00 49.47 419 PRO A C 1
ATOM 3400 O O . PRO A 1 419 ? 50.784 15.734 -77.560 1.00 49.47 419 PRO A O 1
ATOM 3403 N N . GLN A 1 420 ? 50.090 17.316 -78.998 1.00 53.91 420 GLN A N 1
ATOM 3404 C CA . GLN A 1 420 ? 49.593 18.265 -77.983 1.00 53.91 420 GLN A CA 1
ATOM 3405 C C . GLN A 1 420 ? 48.580 17.652 -76.993 1.00 53.91 420 GLN A C 1
ATOM 3407 O O . GLN A 1 420 ? 48.384 18.186 -75.908 1.00 53.91 420 GLN A O 1
ATOM 3412 N N . SER A 1 421 ? 48.004 16.487 -77.298 1.00 55.81 421 SER A N 1
ATOM 3413 C CA . SER A 1 421 ? 47.067 15.760 -76.436 1.00 55.81 421 SER A CA 1
ATOM 3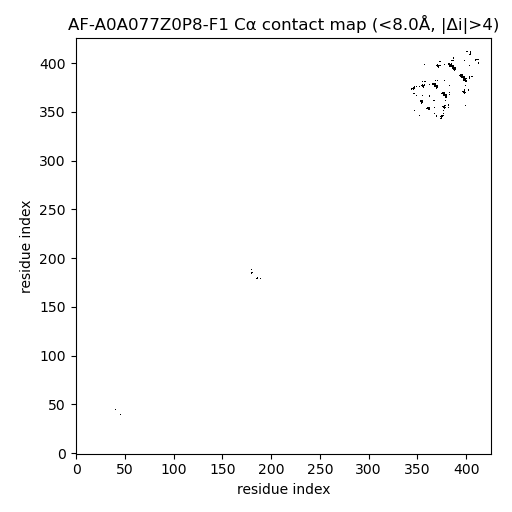414 C C . SER A 1 421 ? 47.667 15.169 -75.149 1.00 55.81 421 SER A C 1
ATOM 3416 O O . SER A 1 421 ? 46.939 14.521 -74.406 1.00 55.81 421 SER A O 1
ATOM 3418 N N . GLN A 1 422 ? 48.969 15.330 -74.882 1.00 48.72 422 GLN A N 1
ATOM 3419 C CA . GLN A 1 422 ? 49.612 14.878 -73.635 1.00 48.72 422 GLN A CA 1
ATOM 3420 C C . GLN A 1 422 ? 50.028 16.014 -72.684 1.00 48.72 422 GLN A C 1
ATOM 3422 O O . GLN A 1 422 ? 50.597 15.734 -71.632 1.00 48.72 422 GLN A O 1
ATOM 3427 N N . LEU A 1 423 ? 49.745 17.278 -73.022 1.00 51.41 423 LEU A N 1
ATOM 3428 C CA . LEU A 1 423 ? 50.027 18.430 -72.150 1.00 51.41 423 LEU A CA 1
ATOM 3429 C C . LEU A 1 423 ? 48.782 18.976 -71.430 1.00 51.41 423 LEU A C 1
ATOM 3431 O O . LEU A 1 423 ? 48.933 19.674 -70.431 1.00 51.41 423 LEU A O 1
ATOM 3435 N N . ASP A 1 424 ? 47.581 18.575 -71.852 1.00 39.28 424 ASP A N 1
ATOM 3436 C CA . ASP A 1 424 ? 46.317 18.985 -71.237 1.00 39.28 424 ASP A CA 1
ATOM 3437 C C . ASP A 1 424 ? 45.667 17.793 -70.516 1.00 39.28 424 ASP A C 1
ATOM 3439 O O . ASP A 1 424 ? 44.908 17.016 -71.095 1.00 39.28 424 ASP A O 1
ATOM 3443 N N . GLY A 1 425 ? 46.010 17.617 -69.240 1.00 38.00 425 GLY A N 1
ATOM 3444 C CA . GLY A 1 425 ? 45.486 16.551 -68.383 1.00 38.00 425 GLY A CA 1
ATOM 3445 C C . GLY A 1 425 ? 45.683 16.862 -66.902 1.00 38.00 425 GLY A C 1
ATOM 3446 O O . GLY A 1 425 ? 46.343 16.102 -66.195 1.00 38.00 425 GLY A O 1
ATOM 3447 N N . SER A 1 426 ? 45.170 18.021 -66.474 1.00 35.62 426 SER A N 1
ATOM 3448 C CA . SER A 1 426 ? 44.824 18.337 -65.077 1.00 35.62 426 SER A CA 1
ATOM 3449 C C . SER A 1 426 ? 43.337 18.119 -64.844 1.00 35.62 426 SER A C 1
ATOM 3451 O O . SER A 1 426 ? 42.569 18.348 -65.807 1.00 35.62 426 SER A O 1
#

InterPro domains:
  IPR000306 FYVE zinc finger [PF01363] (345-405)
  IPR000306 FYVE zinc finger [SM00064] (341-408)
  IPR003914 Rabaptin [PTHR31179] (41-407)
  IPR011011 Zinc finger, FYVE/PHD-type [SSF57903] (345-415)
  IPR013083 Zinc finger, RING/FYVE/PHD-type [G3DSA:3.30.40.10] (357-409)
  IPR015390 Rabaptin, GTPase-Rab5 binding domain [PF09311] (42-341)
  IPR017455 Zinc finger, FYVE-related [PS50178] (349-407)

pLDDT: mean 84.95, std 18.47, range [31.8, 97.75]

Nearest PDB structures (foldseek):
  1joc-assembly1_B  TM=5.491E-01  e=3.014E-06  Homo sapiens

Radius of gyration: 77.78 Å; Cα contacts (8 Å, |Δi|>4): 122; chains: 1; bounding box: 176×58×208 Å

Solvent-accessible surface area (backbone atoms only — not comparable to full-atom values): 24456 Å² total; per-residue (Å²): 134,91,82,81,92,84,80,91,87,78,89,82,88,78,85,84,91,78,91,79,91,77,77,86,77,79,77,81,78,82,76,80,73,76,86,75,72,96,84,77,82,47,66,65,58,56,50,50,50,53,52,49,51,52,50,52,52,51,51,51,50,50,50,52,52,48,52,52,52,50,54,52,49,53,51,51,51,51,52,53,51,51,51,53,49,52,49,52,51,51,53,50,50,52,50,53,50,48,54,51,50,52,51,51,52,49,54,51,51,52,52,48,53,52,51,52,52,52,50,51,53,51,52,51,51,51,52,50,51,52,51,52,52,52,50,52,52,49,53,52,51,52,53,48,50,57,50,50,53,49,49,52,53,49,48,53,52,49,53,52,50,51,48,51,50,52,52,53,52,49,51,62,69,69,53,76,86,78,74,62,89,45,75,65,52,42,50,51,51,54,49,50,55,49,48,54,50,49,52,53,49,52,53,48,52,53,49,51,53,50,53,52,51,52,49,52,51,53,49,55,51,50,52,53,53,49,53,53,50,52,53,51,52,53,52,52,52,52,50,54,52,51,52,52,53,53,49,52,52,52,52,51,54,51,51,55,50,50,52,51,52,50,51,53,51,50,54,50,52,53,52,50,56,50,51,52,53,51,52,53,51,52,53,52,50,54,52,51,52,54,52,49,50,52,52,53,50,52,50,50,52,51,50,52,51,52,52,50,52,49,51,54,49,52,52,53,53,48,55,53,52,53,50,54,52,49,54,52,51,49,51,54,52,51,51,52,51,58,64,51,62,82,61,68,55,68,57,56,77,87,81,55,60,43,19,71,69,81,60,49,70,58,50,99,87,44,54,84,42,61,18,73,77,65,27,46,46,20,32,65,86,51,42,71,46,66,43,70,42,72,99,79,51,44,81,35,41,21,33,66,67,56,44,34,74,72,35,88,89,46,75,57,82,80,70,82,69,80,68,73,83,78,78,75,82,130

Secondary structure (DSSP, 8-state):
------------------------PPPPP--------SS---HHHHHHHHHHHHHHHHHHHHHHHHHHHHHHHHHHHHHHHHHHHHHHHHHHHHHHHHHHHHHHHHHHHHHHHHHHHHHHHHHHHHHHHHHHHHHHHHHHHHHHHHHHHHHHHHHHHHHHHHHHHHHHHHHHHHS-----SSHHHHHHHHHHHHHHHHHHHHHHHHHHHHHHHHHHHHHHHHHHHHHHHHHHHHHHHHHHHHHHHHHHHHHHHHHHHHHHHHHHHHHHHHHHHHHHHHHHHHHHHHHHHHHHHHHHHHHHHHHHHHHHHHHHHHHHHHHHHHHHHHHHHHHHHHHHHHHHHTT-----TTT--B-TTT-PBPBTTB--EE-TTT--EE-TTT--EEEEETTTTEEEEE-HHHHHHH-TTSPPTT-S---GGGT---

Sequence (426 aa):
MSLRRSSSCGNLSCSPQAAGEQAKSPSPRNFVFNRLSSSLNCDMCVNYESRLQQYQESERRLRQQLTTLQNLNEQYKTELSAERLQRKDTESALQSLRESVEKQLQETGDVFKAIQLKQNDAQELLARELRFIRAKVGEVLSSRLKSEEKFQSLSKKYDALLGRHRQRSQQLQAEVINLPQTVDELHILCLQLKEELLESRIAEEHLEESLRSDLIFVKSQLESELQSKEQLEVSLTEDVNSLRTELAVAQSQLADRQMLLQWKADTKSRLVEQSETINELQEKMKTLEVEKRKVEEQLQESKNRANALQKELDNCVQVQRDFVHLSQSLQVQLEKIRQSEHEVRWEEEEDVLVCRGCKQVFNRQRRKIHCRHCGRIFCEACLNKSVPSGSHSRPAKVCEVCHTLLVRDTAPYFSVEVPQSQLDGS

=== Feature glossary ===
Feature key, reading from the visual/contextual features back to the raw sequence:

Rendered structure images. Six rendered views show the 3D structure from the faces of a cube — i.e. along ±x, ±y, ±z. Rendering representation is drawn randomly per protein from cartoon (secondary-structure ribbons), sticks (backbone bonds), or molecular surface; coloring is either N→C rainbow (blue at the N-terminus through red at the C-terminus) or one color per chain.

Contact-map, Ramachandran, and PAE plots. The contact map is a binary N×N matrix image: pixel (i, j) is dark where Cα_i and Cα_j are within 8 Å and |i−j|>4. Because the |i−j|>4 filter removes local helical contacts, off-diagonal stripes parallel to the main diagonal indicate parallel β-sheets; stripes perpendicular to it indicate antiparallel β-sheets. The Ramachandran plot scatters every residue's (φ, ψ) pair against the sterically allowed regions. The PAE heatmap renders the predicted-aligned-error matrix.

InterPro / GO / CATH / organism. Database cross-references. InterPro integrates a dozen domain/family signature databases into unified entries with residue-range hits. GO terms attach function/process/location labels with evidence codes. CATH codes position the fold in a four-level structural taxonomy. Organism is the NCBI-taxonomy species name.

Nearest PDB structures. The Foldseek neighbor list gives the closest experimentally determined structures in the PDB, ranked by structural alignment. TM-score near 1 means near-identical fold; near 0.3 means only rough topology match. This is how one finds what a novel AlphaFold prediction most resembles in the solved-structure universe.

Predicted aligned error. PAE(i, j) answers: if I align the predicted and true structures on residue i, how far off (in Å) do I expect residue j to be? A block-diagonal PAE matrix with low values on the blocks and high values off-diagonal is the signature of a multi-domain protein with confidently predicted domains but uncertain inter-domain orientation.

Solvent-accessible surface area. Accessible surface area quantifies burial. A residue with SASA near zero is packed into the hydrophobic core; one with SASA >100 Å² sits on the surface. Computed here via the Shrake–Rupley numerical algorithm with a 1.4 Å probe.

B-factor. B-factor (Debye–Waller factor) reflects atomic displacement in the crystal lattice. It is an experimental observable (units Å²), not a prediction; low values mean the atom is pinned down, high values mean it moves or is heterogeneous across the crystal.

pLDDT. For AlphaFold models, the B-factor field carries pLDDT — the model's own estimate of local accuracy on a 0–100 scale. Regions with pLDDT<50 should be treated as essentially unmodeled; they often correspond to intrinsically disordered segments.

Backbone torsions (φ/ψ). φ (phi) and ψ (psi) are the two rotatable backbone dihedrals per residue: φ is the C(i-1)–N–Cα–C torsion, ψ is the N–Cα–C–N(i+1) torsion, both in degrees on (−180°, 180°]. α-helical residues cluster near (−60°, −45°); β-strand residues near (−120°, +130°). A Ramachandran plot is simply a scatter of (φ, ψ) for every residue.

Radius of gyration, Cα contacts, bounding box. Radius of gyration (Rg) is the root-mean-square distance of Cα atoms from their centroid — a single number for overall size and compactness. A globular domain of N residues has Rg ≈ 2.2·N^0.38 Å; an extended or disordered chain has a much larger Rg. The Cα contact count is the number of residue pairs whose Cα atoms are within 8 Å and are more than four positions apart in sequence — a standard proxy for tertiary packing density. The bounding box is the smallest axis-aligned box enclosing all Cα atoms.

Secondary structure (3-state, P-SEA). Three-state secondary structure (P-SEA) collapses the eight DSSP classes into helix (a), strand (b), and coil (c). P-SEA assigns these from Cα geometry alone — distances and angles — without requiring backbone oxygens, so it works on any Cα trace.

Secondary structure (8-state, DSSP). DSSP 8-state secondary structure assigns each residue one of H (α-helix), G (3₁₀-helix), I (π-helix), E (extended β-strand), B (isolated β-bridge), T (hydrogen-bonded turn), S (bend), or '-' (coil). The assignment is computed from backbone hydrogen-bond geometry via the Kabsch–Sander algorithm.

Foldseek 3Di. A 3Di character summarizes, for each residue, the relative orientation of the Cα frame of its nearest spatial neighbor. Because it encodes fold topology rather than chemistry, 3Di alignments detect remote structural similarity that sequence alignment misses.

mmCIF coordinates. The mmCIF block holds the 3D Cartesian coordinates of each backbone atom (N, Cα, C, O) in ångströms. mmCIF is the PDB's canonical archive format — a tagged-loop text representation of the atomic model.

Sequence. Sequence gives the chain of amino acids in standard one-letter code (A=alanine, C=cysteine, …, Y=tyrosine), read N→C. It is the only feature that is directly encoded by the gene; all structural features are derived from the folded form of this sequence.